Protein 3IUS (pdb70)

B-factor: mean 24.41, std 10.09, range [11.72, 68.34]

Radius of gyration: 26.69 Å; Cα contacts (8 Å, |Δi|>4): 1080; chains: 2; bounding box: 56×58×74 Å

Solvent-accessible surface area: 25612 Å² total

Organism: Ruegeria pomeroyi (strain ATCC 700808 / DSM 15171 / DSS-3) (NCBI:txid246200)

Sequence (551 aa):
TGTLLSFGHGYTARVVLSRRALAPQGWRIIGTSRNPDQEAIRASGAEPLLWPGEEPSLDGVTHLLISTAPDSSGGDPVLAALGDQIAARAAQQFRRWVGYLSTTAVYGDHDGAWVDETTPLTPTAARGRWRVAEQQWQQAVPNLPLHVFRLAGIYGPGRGPFSKLGKGGIRRIIKPGQVFSRIHVEDIAQVLAASARPDPGAVYNVCDDEPVPPQDVIAYAAELQGLPLPPAVVDFDKADLTPARSSFYSENKRVRNDRRIKEELGVRLKYPNYRVGLEALLQADAETTGTLLSFGHGYTARVVLSRALAPQGWRIIGTSRNPDQEAIRRASGAEPLLWPGEEPSSLDGVTHLLISTTAPDSGGDPVLAALGDQIAARAAQFRWVGYLSTTAVYGDHDGAWVDETTPLTPTAARGRWRVAEQQWQQAVPNLPLHVFRLAGIYGPGRGPFGGIRRIIKPGQVFSRIHVEDIAQVLAASARPDPGAVYNVCDDEPVPPQDVIAYAAELQGLPLPPAVDFDKADLTPARSFYSENKRVRNDRRIKEELGVRLKYPNYRVGLEALQADAET

Secondary structure (DSSP, 8-state):
--EEEEET--HHHHHHHHHHGGGT-EEEEEES-TT--HHHHTTEEEEESSSSPPP-TT--EEEE-PPPBTTB-HHHHHHHHHHHHTGGG-SEEEEEEEGGGG---TT-EE-TTSPP---SHHHHHH--HHHHHHSTT--EEEEEE-EEEBTTBSSSTTSSSS---EEE-TT--B-EEEHHHHHHHHHH-----TT-EEEE--S--B-HHHHHHHHHHHHT-PPPPEEEGGGS-----GGGGS---EE--HHHHHTT----S-SSHHHHHHHHHHT---/--EEEEET--HHHHHHHHHHGGGT-EEEEEES-TT--HHHHTTSEEEETTTSPP--TT--EEEE-PPPBTTB-HHHHHHHHHHHHTGGG-SEEEEEEEGGGS---TT-EE-TTSPP---SHHHHHH--HHHHHTSTT--EEEEEE-EEEBTTBS------EEE-TT--B-EEEHHHHHHHHHH-----TT-EEEE--S--B-HHHHHHHHHHHTTPPPPPEEEGGG------TTTTT---EE--HHHHHTT----S--SHHHHHHHHHHHHH-

InterPro domains:
  IPR001509 NAD-dependent epimerase/dehydratase [PF01370] (86-205)
  IPR036291 NAD(P)-binding domain superfamily [SSF51735] (9-275)

Foldseek 3Di:
DFEEEEEQCDDLNLLLLLVVLVVPYAYAYEDCDPVPVVQVVSNYHYDHPPPDDDDCPRHAEYEYPDAFDLVADPCCVVCVVVCLVCQVSYPEYEYEAAPLQQFADLAEEDEPPHHGDHDDSSNVSRCSVVSVLPRPNHLYEYEHAFAEAEAVRACLVVPDPDPDEAEDDPSAWGWYAYSNLVSQLVVLVCPGDRPYYFYGTAQDGGRPLVLQQLLCVLVVHDRHYYDYNVGPPDDVVNSVRRHGYHYDGVCSCPPSVGDGQDRDSNVRSVCNVVVHRD/DFEEEEEQCDDLNLLLQLVVLVVPYAYAYEDCDPVCVVSVVSNYNYDHPPPDDDDCVRHAEYHYDDQFDLVADPCCVPCVVVCLVCQVRYPEYEYEAAPLQQDADLAEEDEPVHHGDHPDSSNVSRVSVVSVLPSPNHLYEYEHEWAEAEVPRALDVADEQEDDPSAFGWYAYSVLVSVLVVLVCVGDRPYYFYGTAQDGGRSNVRQQLLCVLVVHDRHYYDYNVVDDDDVVVSSRNHGYHYDGVCSCVPSVGDGPDRDSNSRSNVNSVVVPD

CATH classification: 3.40.50.720

Structure (mmCIF, N/CA/C/O backbone):
data_3IUS
#
_entry.id   3IUS
#
_cell.length_a   57.736
_cell.length_b   81.648
_cell.length_c   58.655
_cell.angle_alpha   90.00
_cell.angle_beta   94.65
_cell.angle_gamma   90.00
#
_symmetry.space_group_name_H-M   'P 1 21 1'
#
loop_
_entity.id
_entity.type
_entity.pdbx_description
1 polymer 'uncharacterized conserved protein'
2 non-polymer 'FORMIC ACID'
3 non-polymer 1,2-ETHANEDIOL
4 water water
#
loop_
_atom_site.group_PDB
_atom_site.id
_atom_site.type_symbol
_atom_site.label_atom_id
_atom_site.label_alt_id
_atom_site.label_comp_id
_atom_site.label_asym_id
_atom_site.label_entity_id
_atom_site.label_seq_id
_atom_site.pdbx_PDB_ins_code
_atom_site.Cartn_x
_atom_site.Cartn_y
_atom_site.Cartn_z
_atom_site.occupancy
_atom_site.B_iso_or_equiv
_atom_site.auth_seq_id
_atom_site.auth_comp_id
_atom_site.auth_asym_id
_atom_site.auth_atom_id
_atom_site.pdbx_PDB_model_num
ATOM 1 N N . THR A 1 5 ? -1.474 46.312 24.957 1.00 44.70 2 THR A N 1
ATOM 2 C CA . THR A 1 5 ? -0.690 45.358 25.733 1.00 40.96 2 THR A CA 1
ATOM 3 C C . THR A 1 5 ? -1.330 43.976 25.675 1.00 41.41 2 THR A C 1
ATOM 4 O O . THR A 1 5 ? -2.013 43.640 24.706 1.00 48.63 2 THR A O 1
ATOM 8 N N . GLY A 1 6 ? -1.107 43.172 26.710 1.00 37.36 3 GLY A N 1
ATOM 9 C CA . GLY A 1 6 ? -1.705 41.852 26.772 1.00 27.88 3 GLY A CA 1
ATOM 10 C C . GLY A 1 6 ? -1.451 41.118 28.076 1.00 26.67 3 GLY A C 1
ATOM 11 O O . GLY A 1 6 ? -1.072 41.719 29.083 1.00 23.57 3 GLY A O 1
ATOM 12 N N . THR A 1 7 ? -1.656 39.806 28.043 1.00 26.82 4 THR A N 1
ATOM 13 C CA . THR A 1 7 ? -1.473 38.950 29.208 1.00 27.38 4 THR A CA 1
ATOM 14 C C . THR A 1 7 ? -0.455 37.852 28.913 1.00 18.19 4 THR A C 1
ATOM 15 O O . THR A 1 7 ? -0.679 36.996 28.059 1.00 19.12 4 THR A O 1
ATOM 19 N N . LEU A 1 8 ? 0.659 37.879 29.637 1.00 18.13 5 LEU A N 1
ATOM 20 C CA . LEU A 1 8 ? 1.743 36.942 29.414 1.00 20.59 5 LEU A CA 1
ATOM 21 C C . LEU A 1 8 ? 1.811 35.899 30.524 1.00 19.62 5 LEU A C 1
ATOM 22 O O . LEU A 1 8 ? 1.866 36.240 31.705 1.00 19.03 5 LEU A O 1
ATOM 27 N N . LEU A 1 9 ? 1.808 34.629 30.132 1.00 22.80 6 LEU A N 1
ATOM 28 C CA . LEU A 1 9 ? 2.055 33.530 31.058 1.00 18.42 6 LEU A CA 1
ATOM 29 C C . LEU A 1 9 ? 3.488 33.032 30.869 1.00 21.21 6 LEU A C 1
ATOM 30 O O . LEU A 1 9 ? 3.883 32.625 29.777 1.00 20.18 6 LEU A O 1
ATOM 35 N N . SER A 1 10 ? 4.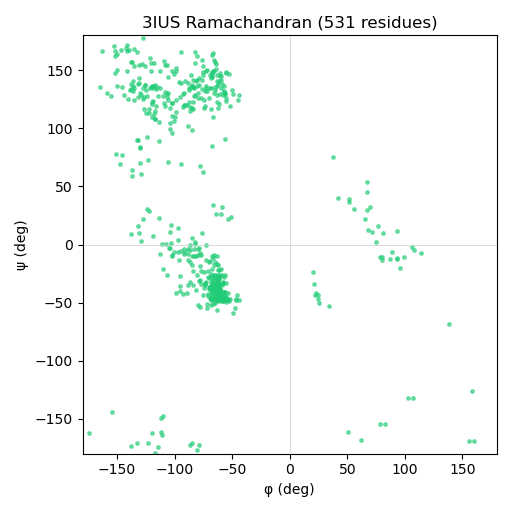265 33.079 31.944 1.00 21.26 7 SER A N 1
ATOM 36 C CA . SER A 1 10 ? 5.686 32.793 31.880 1.00 17.98 7 SER A CA 1
ATOM 37 C C . SER A 1 10 ? 5.993 31.557 32.725 1.00 20.69 7 SER A C 1
ATOM 38 O O . SER A 1 10 ? 5.924 31.606 33.955 1.00 21.24 7 SER A O 1
ATOM 41 N N . PHE A 1 11 ? 6.303 30.444 32.062 1.00 18.04 8 PHE A N 1
ATOM 42 C CA . PHE A 1 11 ? 6.610 29.192 32.753 1.00 19.75 8 PHE A CA 1
ATOM 43 C C . PHE A 1 11 ? 8.064 29.188 33.188 1.00 18.08 8 PHE A C 1
ATOM 44 O O . PHE A 1 11 ? 8.965 29.401 32.372 1.00 17.73 8 PHE A O 1
ATOM 52 N N . GLY A 1 12 ? 8.299 28.924 34.466 1.00 18.86 9 GLY A N 1
ATOM 53 C CA . GLY A 1 12 ? 9.645 28.983 34.999 1.00 19.73 9 GLY A CA 1
ATOM 54 C C . GLY A 1 12 ? 10.135 30.415 34.969 1.00 18.61 9 GLY A C 1
ATOM 55 O O . GLY A 1 12 ? 11.193 30.716 34.416 1.00 21.18 9 GLY A O 1
ATOM 56 N N . HIS A 1 13 ? 9.340 31.301 35.560 1.00 19.86 10 HIS A N 1
ATOM 57 C CA . HIS A 1 13 ? 9.636 32.727 35.613 1.00 19.76 10 HIS A CA 1
ATOM 58 C C . HIS A 1 13 ? 10.854 32.992 36.492 1.00 21.13 10 HIS A C 1
ATOM 59 O O . HIS A 1 13 ? 10.717 33.309 37.673 1.00 22.22 10 HIS A O 1
ATOM 66 N N . GLY A 1 14 ? 12.042 32.870 35.908 1.00 18.01 11 GLY A N 1
ATOM 67 C CA . GLY A 1 14 ? 13.276 33.009 36.662 1.00 26.24 11 GLY A CA 1
ATOM 68 C C . GLY A 1 14 ? 14.060 34.266 36.333 1.00 24.27 11 GLY A C 1
ATOM 69 O O . GLY A 1 14 ? 13.488 35.302 36.007 1.00 18.30 11 GLY A O 1
ATOM 70 N N . TYR A 1 15 ? 15.381 34.157 36.415 1.00 25.91 12 TYR A N 1
ATOM 71 C CA . TYR A 1 15 ? 16.281 35.292 36.248 1.00 26.61 12 TYR A CA 1
ATOM 72 C C . TYR A 1 15 ? 15.959 36.150 35.023 1.00 24.46 12 TYR A C 1
ATOM 73 O O . TYR A 1 15 ? 15.756 37.359 35.143 1.00 21.58 12 TYR A O 1
ATOM 82 N N . THR A 1 16 ? 15.903 35.516 33.856 1.00 16.93 13 THR A N 1
ATOM 83 C CA . THR A 1 16 ? 15.666 36.219 32.599 1.00 20.26 13 THR A CA 1
ATOM 84 C C . THR A 1 16 ? 14.256 36.794 32.499 1.00 18.44 13 THR A C 1
ATOM 85 O O . THR A 1 16 ? 14.082 37.975 32.207 1.00 17.36 13 THR A O 1
ATOM 89 N N . ALA A 1 17 ? 13.252 35.957 32.733 1.00 17.22 14 ALA A N 1
ATOM 90 C CA . ALA A 1 17 ? 11.858 36.378 32.603 1.00 17.06 14 ALA A CA 1
ATOM 91 C C . ALA A 1 17 ? 11.495 37.518 33.564 1.00 18.88 14 ALA A C 1
ATOM 92 O O . ALA A 1 17 ? 10.640 38.344 33.261 1.00 17.37 14 ALA A O 1
ATOM 94 N N . ARG A 1 18 ? 12.154 37.563 34.720 1.00 17.50 15 ARG A N 1
ATOM 95 C CA . ARG A 1 18 ? 11.903 38.618 35.701 1.00 17.74 15 ARG A CA 1
ATOM 96 C C . ARG A 1 18 ? 12.364 39.993 35.226 1.00 17.51 15 ARG A C 1
ATOM 97 O O . ARG A 1 18 ? 11.724 41.002 35.527 1.00 17.63 15 ARG A 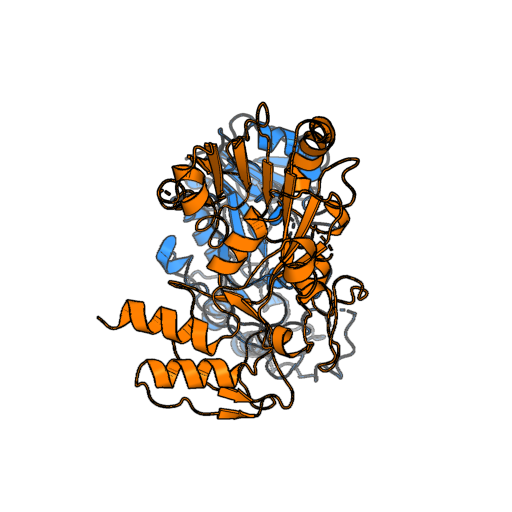O 1
ATOM 105 N N . VAL A 1 19 ? 13.471 40.045 34.490 1.00 17.80 16 VAL A N 1
ATOM 106 C CA A VAL A 1 19 ? 13.916 41.317 33.941 0.50 16.96 16 VAL A CA 1
ATOM 107 C CA B VAL A 1 19 ? 13.939 41.296 33.908 0.50 16.95 16 VAL A CA 1
ATOM 108 C C . VAL A 1 19 ? 12.912 41.808 32.905 1.00 16.80 16 VAL A C 1
ATOM 109 O O . VAL A 1 19 ? 12.615 42.999 32.847 1.00 21.05 16 VAL A O 1
ATOM 116 N N . LEU A 1 20 ? 12.373 40.889 32.113 1.00 16.71 17 LEU A N 1
ATOM 117 C CA . LEU A 1 20 ? 11.350 41.243 31.137 1.00 16.59 17 LEU A CA 1
ATOM 118 C C . LEU A 1 20 ? 10.095 41.744 31.838 1.00 19.22 17 LEU A C 1
ATOM 119 O O . LEU A 1 20 ? 9.555 42.789 31.475 1.00 19.23 17 LEU A O 1
ATOM 124 N N . SER A 1 21 ? 9.629 41.002 32.840 1.00 17.79 18 SER A N 1
ATOM 125 C CA . SER A 1 21 ? 8.408 41.390 33.554 1.00 18.02 18 SER A CA 1
ATOM 126 C C . SER A 1 21 ? 8.522 42.760 34.246 1.00 19.47 18 SER A C 1
ATOM 127 O O . SER A 1 21 ? 7.568 43.541 34.248 1.00 22.17 18 SER A O 1
ATOM 130 N N . ARG A 1 22 ? 9.687 43.069 34.806 1.00 19.46 19 ARG A N 1
ATOM 131 C CA A ARG A 1 22 ? 9.885 44.360 35.448 0.50 21.47 19 ARG A CA 1
ATOM 132 C CA B ARG A 1 22 ? 9.897 44.363 35.443 0.50 21.43 19 ARG A CA 1
ATOM 133 C C . ARG A 1 22 ? 9.790 45.500 34.435 1.00 23.19 19 ARG A C 1
ATOM 134 O O . ARG A 1 22 ? 9.478 46.635 34.798 1.00 27.58 19 ARG A O 1
ATOM 149 N N . ALA A 1 23 ? 10.050 45.188 33.166 1.00 21.17 20 ALA A N 1
ATOM 150 C CA . ALA A 1 23 ? 9.984 46.167 32.090 1.00 21.43 20 ALA A CA 1
ATOM 151 C C . ALA A 1 23 ? 8.577 46.249 31.512 1.00 25.59 20 ALA A C 1
ATOM 152 O O . ALA A 1 23 ? 8.117 47.326 31.127 1.00 31.85 20 ALA A O 1
ATOM 154 N N . LEU A 1 24 ? 7.888 45.114 31.462 1.00 20.67 21 LEU A N 1
ATOM 155 C CA . LEU A 1 24 ? 6.552 45.063 30.863 1.00 23.30 21 LEU A CA 1
ATOM 156 C C . LEU A 1 24 ? 5.439 45.531 31.797 1.00 28.84 21 LEU A C 1
ATOM 157 O O . LEU A 1 24 ? 4.493 46.191 31.362 1.00 26.57 21 LEU A O 1
ATOM 162 N N . ALA A 1 25 ? 5.547 45.165 33.072 1.00 29.75 22 ALA A N 1
ATOM 163 C CA . ALA A 1 25 ? 4.506 45.466 34.054 1.00 33.23 22 ALA A CA 1
ATOM 164 C C . ALA A 1 25 ? 4.108 46.948 34.085 1.00 34.42 22 ALA A C 1
ATOM 165 O O . ALA A 1 25 ? 2.919 47.267 34.074 1.00 34.18 22 ALA A O 1
ATOM 167 N N . PRO A 1 26 ? 5.101 47.856 34.114 1.00 35.69 23 PRO A N 1
ATOM 168 C CA . PRO A 1 26 ? 4.795 49.291 34.148 1.00 35.08 23 PRO A CA 1
ATOM 169 C C . PRO A 1 26 ? 4.117 49.775 32.869 1.00 33.79 23 PRO A C 1
ATOM 170 O O . PRO A 1 26 ? 3.519 50.850 32.870 1.00 41.85 23 PRO A O 1
ATOM 174 N N . GLN A 1 27 ? 4.210 48.996 31.798 1.00 29.91 24 GLN A N 1
ATOM 175 C CA . GLN A 1 27 ? 3.605 49.374 30.525 1.00 30.30 24 GLN A CA 1
ATOM 176 C C . GLN A 1 27 ? 2.150 48.938 30.424 1.00 30.52 24 GLN A C 1
ATOM 177 O O . GLN A 1 27 ? 1.489 49.184 29.415 1.00 35.36 24 GLN A O 1
ATOM 183 N N . GLY A 1 28 ? 1.653 48.287 31.468 1.00 33.80 25 GLY A N 1
ATOM 184 C CA . GLY A 1 28 ? 0.252 47.906 31.518 1.00 36.48 25 GLY A CA 1
ATOM 185 C C . GLY A 1 28 ? 0.004 46.426 31.311 1.00 37.16 25 GLY A C 1
ATOM 186 O O . GLY A 1 28 ? -1.137 45.969 31.358 1.00 41.23 25 GLY A O 1
ATOM 187 N N . TRP A 1 29 ? 1.074 45.674 31.076 1.00 32.34 26 TRP A N 1
ATOM 188 C CA . TRP A 1 29 ? 0.970 44.231 30.889 1.00 31.77 26 TRP A CA 1
ATOM 189 C C . TRP A 1 29 ? 0.562 43.509 32.167 1.00 32.64 26 TRP A C 1
ATOM 190 O O . TRP A 1 29 ? 0.944 43.906 33.268 1.00 31.28 26 TRP A O 1
ATOM 201 N N . ARG A 1 30 ? -0.215 42.443 32.012 1.00 27.99 27 ARG A N 1
ATOM 202 C CA . ARG A 1 30 ? -0.433 41.507 33.102 1.00 24.17 27 ARG A CA 1
ATOM 203 C C . ARG A 1 30 ? 0.492 40.312 32.897 1.00 25.97 27 ARG A C 1
ATOM 204 O O . ARG A 1 30 ? 0.474 39.690 31.838 1.00 26.29 27 ARG A O 1
ATOM 212 N N . ILE A 1 31 ? 1.312 40.006 33.900 1.00 23.64 28 ILE A N 1
ATOM 213 C CA . ILE A 1 31 ? 2.214 38.860 33.826 1.00 24.91 28 ILE A CA 1
ATOM 214 C C . ILE A 1 31 ? 1.906 37.837 34.918 1.00 19.13 28 ILE A C 1
ATOM 215 O O . ILE A 1 31 ? 1.671 38.194 36.076 1.00 20.26 28 ILE A O 1
ATOM 220 N N . ILE A 1 32 ? 1.902 36.568 34.525 1.00 20.47 29 ILE A N 1
ATOM 221 C CA . ILE A 1 32 ? 1.722 35.446 35.437 1.00 21.09 29 ILE A CA 1
ATOM 222 C C . ILE A 1 32 ? 2.963 34.562 35.349 1.00 22.01 29 ILE A C 1
ATOM 223 O O . ILE A 1 32 ? 3.305 34.076 34.272 1.00 22.14 29 ILE A O 1
ATOM 228 N N . GLY A 1 33 ? 3.652 34.365 36.469 1.00 20.52 30 GLY A N 1
ATOM 229 C CA . GLY A 1 33 ? 4.887 33.602 36.453 1.00 19.22 30 GLY A CA 1
ATOM 230 C C . GLY A 1 33 ? 4.826 32.367 37.329 1.00 19.53 30 GLY A C 1
ATOM 231 O O . GLY A 1 33 ? 4.338 32.421 38.460 1.00 20.99 30 GLY A O 1
ATOM 232 N N . THR A 1 34 ? 5.325 31.250 36.813 1.00 19.37 31 THR A N 1
ATOM 233 C CA . THR A 1 34 ? 5.310 30.004 37.569 1.00 22.64 31 THR A CA 1
ATOM 234 C C . THR A 1 34 ? 6.696 29.623 38.077 1.00 22.69 31 THR A C 1
ATOM 235 O O . THR A 1 34 ? 7.721 30.012 37.506 1.00 21.56 31 THR A O 1
ATOM 239 N N . SER A 1 35 ? 6.710 28.859 39.160 1.00 19.90 32 SER A N 1
ATOM 240 C CA . SER A 1 35 ? 7.931 28.248 39.668 1.00 19.87 32 SER A CA 1
ATOM 241 C C . SER A 1 35 ? 7.570 26.942 40.353 1.00 20.20 32 SER A C 1
ATOM 242 O O . SER A 1 35 ? 6.470 26.794 40.878 1.00 21.92 32 SER A O 1
ATOM 245 N N . ARG A 1 36 ? 8.487 25.986 40.338 1.00 22.29 33 ARG A N 1
ATOM 246 C CA . ARG A 1 36 ? 8.258 24.756 41.076 1.00 25.53 33 ARG A CA 1
ATOM 247 C C . ARG A 1 36 ? 8.813 24.898 42.486 1.00 26.14 33 ARG A C 1
ATOM 248 O O . ARG A 1 36 ? 8.621 24.030 43.330 1.00 26.05 33 ARG A O 1
ATOM 256 N N . ASN A 1 37 ? 9.493 26.010 42.733 1.00 21.62 34 ASN A N 1
ATOM 257 C CA . ASN A 1 37 ? 10.056 26.282 44.051 1.00 22.87 34 ASN A CA 1
ATOM 258 C C . ASN A 1 37 ? 9.170 27.234 44.844 1.00 25.29 34 ASN A C 1
ATOM 259 O O . ASN A 1 37 ? 9.075 28.420 44.520 1.00 24.36 34 ASN A O 1
ATOM 264 N N . PRO A 1 38 ? 8.514 26.715 45.891 1.00 26.66 35 PRO A N 1
ATOM 265 C CA . PRO A 1 38 ? 7.586 27.514 46.702 1.00 29.18 35 PRO A CA 1
ATOM 266 C C . PRO A 1 38 ? 8.245 28.734 47.353 1.00 31.62 35 PRO A C 1
ATOM 267 O O . PRO A 1 38 ? 7.541 29.679 47.708 1.00 33.14 35 PRO A O 1
ATOM 271 N N . ASP A 1 39 ? 9.567 28.721 47.502 1.00 31.81 36 ASP A N 1
ATOM 272 C CA . ASP A 1 39 ? 10.254 29.840 48.146 1.00 35.14 36 ASP A CA 1
ATOM 273 C C . ASP A 1 39 ? 10.561 30.970 47.163 1.00 35.56 36 ASP A C 1
ATOM 274 O O . ASP A 1 39 ? 11.216 31.950 47.518 1.00 33.82 36 ASP A O 1
ATOM 279 N N . GLN A 1 40 ? 10.077 30.830 45.931 1.00 31.61 37 GLN A N 1
ATOM 280 C CA . GLN A 1 40 ? 10.322 31.824 44.888 1.00 26.15 37 GLN A CA 1
ATOM 281 C C . GLN A 1 40 ? 9.088 32.675 44.601 1.00 23.09 37 GLN A C 1
ATOM 282 O O . GLN A 1 40 ? 9.124 33.562 43.748 1.00 24.45 37 GLN A O 1
ATOM 296 N N . GLU A 1 42 ? 7.695 34.944 46.352 1.00 26.09 39 GLU A N 1
ATOM 297 C CA . GLU A 1 42 ? 8.013 36.319 46.724 1.00 30.62 39 GLU A CA 1
ATOM 298 C C . GLU A 1 42 ? 8.750 37.053 45.613 1.00 25.32 39 GLU A C 1
ATOM 299 O O . GLU A 1 42 ? 8.355 38.147 45.199 1.00 22.16 39 GLU A O 1
ATOM 305 N N . ALA A 1 43 ? 9.835 36.445 45.144 1.00 25.96 40 ALA A N 1
ATOM 306 C CA . ALA A 1 43 ? 10.670 37.033 44.103 1.00 27.81 40 ALA A CA 1
ATOM 307 C C . ALA A 1 43 ? 9.890 37.238 42.808 1.00 20.09 40 ALA A C 1
ATOM 308 O O . ALA A 1 43 ? 10.083 38.228 42.108 1.00 21.84 40 ALA A O 1
ATOM 310 N N . ILE A 1 44 ? 9.008 36.298 42.495 1.00 20.15 41 ILE A N 1
ATOM 311 C CA . ILE A 1 44 ? 8.183 36.421 41.300 1.00 19.91 41 ILE A CA 1
ATOM 312 C C . ILE A 1 44 ? 7.229 37.608 41.418 1.00 20.92 41 ILE A C 1
ATOM 313 O O . ILE A 1 44 ? 7.097 38.403 40.487 1.00 19.79 41 ILE A O 1
ATOM 318 N N . ARG A 1 45 ? 6.575 37.735 42.569 1.00 23.53 42 ARG A N 1
ATOM 319 C CA . ARG A 1 45 ? 5.672 38.856 42.803 1.00 20.63 42 ARG A CA 1
ATOM 320 C C . ARG A 1 45 ? 6.403 40.193 42.664 1.00 21.45 42 ARG A C 1
ATOM 321 O O . ARG A 1 45 ? 5.922 41.107 41.996 1.00 22.00 42 ARG A O 1
ATOM 329 N N . ALA A 1 46 ? 7.571 40.297 43.292 1.00 22.71 43 ALA A N 1
ATOM 330 C CA . ALA A 1 46 ? 8.378 41.514 43.224 1.00 24.54 43 ALA A CA 1
ATOM 331 C C . ALA A 1 46 ? 8.775 41.898 41.794 1.00 24.00 43 ALA A C 1
ATOM 332 O O . ALA A 1 46 ? 9.020 43.070 41.505 1.00 24.34 43 ALA A O 1
ATOM 334 N N . SER A 1 47 ? 8.849 40.906 40.908 1.00 22.22 44 SER A N 1
ATOM 335 C CA . SER A 1 47 ? 9.230 41.138 39.519 1.00 21.50 44 SER A CA 1
ATOM 336 C C . SER A 1 47 ? 8.035 41.613 38.707 1.00 18.94 44 SER A C 1
ATOM 337 O O . SER A 1 47 ? 8.140 41.835 37.499 1.00 20.90 44 SER A O 1
ATOM 340 N N . GLY A 1 48 ? 6.898 41.769 39.376 1.00 23.17 45 GLY A N 1
ATOM 341 C CA . GLY A 1 48 ? 5.712 42.309 38.734 1.00 22.03 45 GLY A CA 1
ATOM 342 C C . GLY A 1 48 ? 4.772 41.270 38.156 1.00 24.83 45 GLY A C 1
ATOM 343 O O . GLY A 1 48 ? 3.853 41.610 37.407 1.00 27.11 45 GLY A O 1
ATOM 344 N N . ALA A 1 49 ? 4.994 40.006 38.506 1.00 23.82 46 ALA A N 1
ATOM 345 C CA . ALA A 1 49 ? 4.158 38.916 38.018 1.00 22.99 46 ALA A CA 1
ATOM 346 C C . ALA A 1 49 ? 3.349 38.274 39.144 1.00 25.61 46 ALA A C 1
ATOM 347 O O . ALA A 1 49 ? 3.782 38.245 40.298 1.00 24.69 46 ALA A O 1
ATOM 349 N N . GLU A 1 50 ? 2.165 37.775 38.802 1.00 22.05 47 GLU A N 1
ATOM 350 C CA . GLU A 1 50 ? 1.357 36.967 39.715 1.00 24.16 47 GLU A CA 1
ATOM 351 C C . GLU A 1 50 ? 1.957 35.568 39.847 1.00 26.17 47 GLU A C 1
ATOM 352 O O . GLU A 1 50 ? 2.007 34.823 38.867 1.00 25.19 47 GLU A O 1
ATOM 358 N N . PRO A 1 51 ? 2.393 35.198 41.063 1.00 27.83 48 PRO A N 1
ATOM 359 C CA . PRO A 1 51 ? 3.115 33.937 41.272 1.00 22.26 48 PRO A CA 1
ATOM 360 C C . PRO A 1 51 ? 2.192 32.724 41.265 1.00 21.11 48 PRO A C 1
ATOM 361 O O . PRO A 1 51 ? 1.140 32.743 41.910 1.00 26.46 48 PRO A O 1
ATOM 365 N N . LEU A 1 52 ? 2.590 31.683 40.541 1.00 20.89 49 LEU A N 1
ATOM 366 C CA . LEU A 1 52 ? 1.883 30.411 40.550 1.00 21.10 49 LEU A CA 1
ATOM 367 C C . LEU A 1 52 ? 2.849 29.289 40.885 1.00 21.08 49 LEU A C 1
ATOM 368 O O . LEU A 1 52 ? 3.968 29.254 40.374 1.00 23.03 49 LEU A O 1
ATOM 373 N N . LEU A 1 53 ? 2.412 28.367 41.735 1.00 21.47 50 LEU A N 1
ATOM 374 C CA . LEU A 1 53 ? 3.199 27.186 42.045 1.00 25.05 50 LEU A CA 1
ATOM 375 C C . LEU A 1 53 ? 2.887 26.089 41.032 1.00 22.60 50 LEU A C 1
ATOM 376 O O . LEU A 1 53 ? 1.732 25.701 40.872 1.00 24.59 50 LEU A O 1
ATOM 381 N N . TRP A 1 54 ? 3.917 25.606 40.342 1.00 20.93 51 TRP A N 1
ATOM 382 C CA . TRP A 1 54 ? 3.753 24.556 39.336 1.00 21.83 51 TRP A CA 1
ATOM 383 C C . TRP A 1 54 ? 5.059 23.777 39.144 1.00 25.02 51 TRP A C 1
ATOM 384 O O . TRP A 1 54 ? 6.107 24.378 38.906 1.00 25.81 51 TRP A O 1
ATOM 395 N N . PRO A 1 55 ? 5.011 22.433 39.231 1.00 25.98 52 PRO A N 1
ATOM 396 C CA . PRO A 1 55 ? 3.880 21.507 39.397 1.00 24.30 52 PRO A CA 1
ATOM 397 C C . PRO A 1 55 ? 2.948 21.799 40.565 1.00 26.28 52 PRO A C 1
ATOM 398 O O . PRO A 1 55 ? 3.368 22.262 41.625 1.00 28.64 52 PRO A O 1
ATOM 402 N N . GLY A 1 56 ? 1.673 21.498 40.354 1.00 26.10 53 GLY A N 1
ATOM 403 C CA . GLY A 1 56 ? 0.639 21.708 41.347 1.00 26.47 53 GLY A CA 1
ATOM 404 C C . GLY A 1 56 ? -0.678 21.782 40.602 1.00 27.59 53 GLY A C 1
ATOM 405 O O . GLY A 1 56 ? -1.007 20.880 39.831 1.00 27.10 53 GLY A O 1
ATOM 406 N N . GLU A 1 57 ? -1.428 22.856 40.814 1.00 30.09 54 GLU A N 1
ATOM 407 C CA . GLU A 1 57 ? -2.620 23.077 40.016 1.00 35.70 54 GLU A CA 1
ATOM 408 C C . GLU A 1 57 ? -2.208 23.490 38.612 1.00 33.57 54 GLU A C 1
ATOM 409 O O . GLU A 1 57 ? -1.157 24.094 38.415 1.00 26.70 54 GLU A O 1
ATOM 415 N N . GLU A 1 58 ? -3.033 23.142 37.634 1.00 35.50 55 GLU A N 1
ATOM 416 C CA . GLU A 1 58 ? -2.764 23.503 36.256 1.00 32.53 55 GLU A CA 1
ATOM 417 C C . GLU A 1 58 ? -2.951 25.006 36.088 1.00 28.19 55 GLU A C 1
ATOM 418 O O . GLU A 1 58 ? -3.991 25.548 36.452 1.00 26.98 55 GLU A O 1
ATOM 424 N N . PRO A 1 59 ? -1.928 25.696 35.556 1.00 27.60 56 PRO A N 1
ATOM 425 C CA . PRO A 1 59 ? -2.067 27.129 35.281 1.00 24.03 56 PRO A CA 1
ATOM 426 C C . PRO A 1 59 ? -3.162 27.355 34.243 1.00 27.23 56 PRO A C 1
ATOM 427 O O . PRO A 1 59 ? -3.244 26.599 33.272 1.00 26.87 56 PRO A O 1
ATOM 431 N N . SER A 1 60 ? -3.993 28.370 34.447 1.00 24.92 57 SER A N 1
ATOM 432 C CA . SER A 1 60 ? -5.070 28.665 33.509 1.00 23.88 57 SER A CA 1
ATOM 433 C C . SER A 1 60 ? -4.570 29.403 32.273 1.00 25.21 57 SER A C 1
ATOM 434 O O . SER A 1 60 ? -3.684 30.251 32.359 1.00 26.38 57 SER A O 1
ATOM 437 N N . LEU A 1 61 ? -5.155 29.085 31.122 1.00 23.25 58 LEU A N 1
ATOM 438 C CA . LEU A 1 61 ? -4.778 29.731 29.871 1.00 26.71 58 LEU A CA 1
ATOM 439 C C . LEU A 1 61 ? -5.810 30.766 29.464 1.00 27.91 58 LEU A C 1
ATOM 440 O O . LEU A 1 61 ? -5.676 31.408 28.424 1.00 24.81 58 LEU A O 1
ATOM 445 N N . ASP A 1 62 ? -6.840 30.933 30.287 1.00 27.61 59 ASP A N 1
ATOM 446 C CA . ASP A 1 62 ? -7.880 31.908 29.984 1.00 29.47 59 ASP A CA 1
ATOM 447 C C . ASP A 1 62 ? -7.332 33.326 29.958 1.00 26.30 59 ASP A C 1
ATOM 448 O O . ASP A 1 62 ? -6.673 33.773 30.906 1.00 24.05 59 ASP A O 1
ATOM 453 N N . GLY A 1 63 ? -7.617 34.034 28.871 1.00 24.15 60 GLY A N 1
ATOM 454 C CA . GLY A 1 63 ? -7.183 35.411 28.724 1.00 25.43 60 GLY A CA 1
ATOM 455 C C . GLY A 1 63 ? -5.706 35.594 28.416 1.00 21.95 60 GLY A C 1
ATOM 456 O O . GLY A 1 63 ? -5.230 36.725 28.309 1.00 25.76 60 GLY A O 1
ATOM 457 N N . VAL A 1 64 ? -4.976 34.491 28.271 1.00 19.38 61 VAL A N 1
ATOM 458 C CA . VAL A 1 64 ? -3.547 34.565 27.969 1.00 22.94 61 VAL A CA 1
ATOM 459 C C . VAL A 1 64 ? -3.299 34.843 26.483 1.00 23.51 61 VAL A C 1
ATOM 460 O O . VAL A 1 64 ? -3.813 34.125 25.616 1.00 21.49 61 VAL A O 1
ATOM 464 N N . THR A 1 65 ? -2.514 35.883 26.199 1.00 18.19 62 THR A N 1
ATOM 465 C CA . THR A 1 65 ? -2.219 36.277 24.817 1.00 24.56 62 THR A CA 1
ATOM 466 C C . THR A 1 65 ? -0.790 35.917 24.418 1.00 20.43 62 THR A C 1
ATOM 467 O O . THR A 1 65 ? -0.484 35.715 23.244 1.00 21.98 62 THR A O 1
ATOM 471 N N . HIS A 1 66 ? 0.088 35.835 25.407 1.00 20.59 63 HIS A N 1
ATOM 472 C CA . HIS A 1 66 ? 1.488 35.579 25.146 1.00 17.19 63 HIS A CA 1
ATOM 473 C C . HIS A 1 66 ? 1.977 34.472 26.070 1.00 23.67 63 HIS A C 1
ATOM 474 O O . HIS A 1 66 ? 1.625 34.443 27.249 1.00 20.12 63 HIS A O 1
ATOM 481 N N . LEU A 1 67 ? 2.777 33.563 25.518 1.00 22.07 64 LEU A N 1
ATOM 482 C CA . LEU A 1 67 ? 3.430 32.504 26.288 1.00 18.47 64 LEU A CA 1
ATOM 483 C C . LEU A 1 67 ? 4.945 32.649 26.244 1.00 21.01 64 LEU A C 1
ATOM 484 O O . LEU A 1 67 ? 5.526 32.861 25.183 1.00 21.46 64 LEU A O 1
ATOM 489 N N . LEU A 1 68 ? 5.586 32.531 27.401 1.00 20.35 65 LEU A N 1
ATOM 490 C CA . LEU A 1 68 ? 7.041 32.474 27.457 1.00 16.80 65 LEU A CA 1
ATOM 491 C C . LEU A 1 68 ? 7.460 31.212 28.214 1.00 18.46 65 LEU A C 1
ATOM 492 O O . LEU A 1 68 ? 6.861 30.866 29.233 1.00 21.18 65 LEU A O 1
ATOM 497 N N . ILE A 1 69 ? 8.477 30.523 27.710 1.00 17.18 66 ILE A N 1
ATOM 498 C CA . ILE A 1 69 ? 8.929 29.268 28.309 1.00 16.83 66 ILE A CA 1
ATOM 499 C C . ILE A 1 69 ? 10.409 29.307 28.655 1.00 16.67 66 ILE A C 1
ATOM 500 O O . ILE A 1 69 ? 11.251 29.361 27.762 1.00 17.39 66 ILE A O 1
ATOM 505 N N . SER A 1 70 ? 10.720 29.272 29.949 1.00 16.91 67 SER A N 1
ATOM 506 C CA . SER A 1 70 ? 12.102 29.244 30.423 1.00 21.41 67 SER A CA 1
ATOM 507 C C . SER A 1 70 ? 12.467 27.870 30.982 1.00 22.63 67 SER A C 1
ATOM 508 O O . SER A 1 70 ? 13.585 27.658 31.449 1.00 23.44 67 SER A O 1
ATOM 511 N N . THR A 1 71 ? 11.520 26.941 30.938 1.00 20.19 68 THR A N 1
ATOM 512 C CA . THR A 1 71 ? 11.689 25.641 31.582 1.00 23.49 68 THR A CA 1
ATOM 513 C C . THR A 1 71 ? 12.646 24.735 30.809 1.00 19.07 68 THR A C 1
ATOM 514 O O . THR A 1 71 ? 12.443 24.484 29.629 1.00 16.79 68 THR A O 1
ATOM 518 N N . ALA A 1 72 ? 13.689 24.250 31.481 1.00 17.05 69 ALA A N 1
ATOM 519 C CA . ALA A 1 72 ? 14.663 23.357 30.849 1.00 19.03 69 ALA A CA 1
ATOM 520 C C . ALA A 1 72 ? 14.049 22.007 30.480 1.00 16.86 69 ALA A C 1
ATOM 521 O O . ALA A 1 72 ? 13.143 21.528 31.152 1.00 17.16 69 ALA A O 1
ATOM 523 N N . PRO A 1 73 ? 14.553 21.385 29.405 1.00 19.36 70 PRO A N 1
ATOM 524 C CA . PRO A 1 73 ? 14.037 20.079 28.982 1.00 22.14 70 PRO A CA 1
ATOM 525 C C . PRO A 1 73 ? 14.658 18.939 29.776 1.00 21.98 70 PRO A C 1
ATOM 526 O O . PRO A 1 73 ? 15.659 19.136 30.466 1.00 18.38 70 PRO A O 1
ATOM 530 N N . ASP A 1 74 ? 14.047 17.763 29.686 1.00 22.66 71 ASP A N 1
ATOM 531 C CA . ASP A 1 74 ? 14.626 16.534 30.210 1.00 24.93 71 ASP A CA 1
ATOM 532 C C . ASP A 1 74 ? 14.704 15.539 29.058 1.00 25.34 71 ASP A C 1
ATOM 533 O O . ASP A 1 74 ? 14.449 15.909 27.909 1.00 19.68 71 ASP A O 1
ATOM 538 N N . SER A 1 75 ? 15.025 14.282 29.367 1.00 23.28 72 SER A N 1
ATOM 539 C CA A SER A 1 75 ? 15.186 13.258 28.336 0.50 23.88 72 SER A CA 1
ATOM 540 C CA B SER A 1 75 ? 15.170 13.232 28.357 0.50 23.85 72 SER A CA 1
ATOM 541 C C . SER A 1 75 ? 13.938 13.071 27.475 1.00 23.53 72 SER A C 1
ATOM 542 O O . SER A 1 75 ? 14.014 12.503 26.390 1.00 23.46 72 SER A O 1
ATOM 547 N N . GLY A 1 76 ? 12.798 13.555 27.953 1.00 21.48 73 GLY A N 1
ATOM 548 C CA . GLY A 1 76 ? 11.554 13.429 27.213 1.00 24.69 73 GLY A CA 1
ATOM 549 C C . GLY A 1 76 ? 11.267 14.655 26.374 1.00 26.62 73 GLY A C 1
ATOM 550 O O . GLY A 1 76 ? 10.310 14.683 25.595 1.00 28.43 73 GLY A O 1
ATOM 551 N N . GLY A 1 77 ? 12.111 15.671 26.521 1.00 20.31 74 GLY A N 1
ATOM 552 C CA . GLY A 1 77 ? 11.914 16.926 25.825 1.00 20.73 74 GLY A CA 1
ATOM 553 C C . GLY A 1 77 ? 11.348 17.998 26.735 1.00 19.89 74 GLY A C 1
ATOM 554 O O . GLY A 1 77 ? 11.829 18.203 27.852 1.00 20.69 74 GLY A O 1
ATOM 555 N N . ASP A 1 78 ? 10.313 18.680 26.263 1.00 17.56 75 ASP A N 1
ATOM 556 C CA . ASP A 1 78 ? 9.777 19.826 26.994 1.00 17.50 75 ASP A CA 1
ATOM 557 C C . ASP A 1 78 ? 8.696 19.465 28.007 1.00 20.73 75 ASP A C 1
ATOM 558 O O . ASP A 1 78 ? 7.649 18.938 27.641 1.00 19.24 75 ASP A O 1
ATOM 563 N N . PRO A 1 79 ? 8.943 19.784 29.289 1.00 23.25 76 PRO A N 1
ATOM 564 C CA . PRO A 1 79 ? 8.026 19.497 30.399 1.00 19.58 76 PRO A CA 1
ATOM 565 C C . PRO A 1 79 ? 6.696 20.249 30.307 1.00 18.12 76 PRO A C 1
ATOM 566 O O . PRO A 1 79 ? 5.683 19.718 30.755 1.00 26.50 76 PRO A O 1
ATOM 570 N N . VAL A 1 80 ? 6.698 21.460 29.751 1.00 18.22 77 VAL A N 1
ATOM 571 C CA . VAL A 1 80 ? 5.467 22.236 29.613 1.00 21.83 77 VAL A CA 1
ATOM 572 C C . VAL A 1 80 ? 4.538 21.562 28.603 1.00 18.09 77 VAL A C 1
ATOM 573 O O . VAL A 1 80 ? 3.351 21.381 28.862 1.00 18.39 77 VAL A O 1
ATOM 577 N N . LEU A 1 81 ? 5.089 21.172 27.460 1.00 20.60 78 LEU A N 1
ATOM 578 C CA . LEU A 1 81 ? 4.311 20.453 26.454 1.00 19.28 78 LEU A CA 1
ATOM 579 C C . LEU A 1 81 ? 3.881 19.084 26.976 1.00 18.03 78 LEU A C 1
ATOM 580 O O . LEU A 1 81 ? 2.802 18.598 26.651 1.00 24.53 78 LEU A O 1
ATOM 585 N N . ALA A 1 82 ? 4.725 18.457 27.788 1.00 19.22 79 ALA A N 1
ATOM 586 C CA . ALA A 1 82 ? 4.408 17.136 28.324 1.00 21.16 79 ALA A CA 1
ATOM 587 C C . ALA A 1 82 ? 3.158 17.186 29.204 1.00 25.65 79 ALA A C 1
ATOM 588 O O . ALA A 1 82 ? 2.349 16.257 29.205 1.00 24.82 79 ALA A O 1
ATOM 590 N N . ALA A 1 83 ? 2.995 18.284 29.937 1.00 24.27 80 ALA A N 1
ATOM 591 C CA . ALA A 1 83 ? 1.893 18.415 30.883 1.00 26.12 80 ALA A CA 1
ATOM 592 C C . ALA A 1 83 ? 0.685 19.135 30.291 1.00 25.56 80 ALA A C 1
ATOM 593 O O . ALA A 1 83 ? -0.446 18.912 30.718 1.00 33.19 80 ALA A O 1
ATOM 595 N N . LEU A 1 84 ? 0.925 19.996 29.308 1.00 25.97 81 LEU A N 1
ATOM 596 C CA . LEU A 1 84 ? -0.108 20.915 28.848 1.00 27.50 81 LEU A CA 1
ATOM 597 C C . LEU A 1 84 ? -0.178 21.051 27.331 1.00 23.73 81 LEU A C 1
ATOM 598 O O . LEU A 1 84 ? -0.887 21.914 26.820 1.00 25.55 81 LEU A O 1
ATOM 603 N N . GLY A 1 85 ? 0.559 20.205 26.618 1.00 20.79 82 GLY A N 1
ATOM 604 C CA . GLY A 1 85 ? 0.658 20.308 25.171 1.00 23.45 82 GLY A CA 1
ATOM 605 C C . GLY A 1 85 ? -0.679 20.255 24.457 1.00 21.87 82 GLY A C 1
ATOM 606 O O . GLY A 1 85 ? -0.913 21.005 23.506 1.00 21.79 82 GLY A O 1
ATOM 607 N N . ASP A 1 86 ? -1.557 19.369 24.918 1.00 25.11 83 ASP A N 1
ATOM 608 C CA . ASP A 1 86 ? -2.892 19.229 24.341 1.00 30.15 83 ASP A CA 1
ATOM 609 C 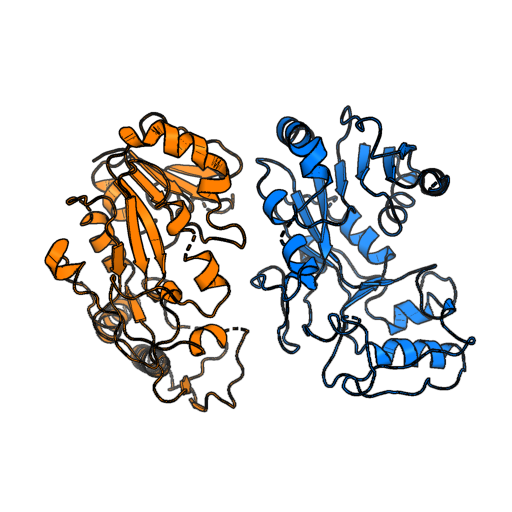C . ASP A 1 86 ? -3.673 20.535 24.399 1.00 30.97 83 ASP A C 1
ATOM 610 O O . ASP A 1 86 ? -4.305 20.933 23.422 1.00 28.58 83 ASP A O 1
ATOM 615 N N . GLN A 1 87 ? -3.628 21.194 25.553 1.00 30.62 84 GLN A N 1
ATOM 616 C CA . GLN A 1 87 ? -4.378 22.428 25.773 1.00 26.48 84 GLN A CA 1
ATOM 617 C C . GLN A 1 87 ? -3.823 23.568 24.927 1.00 25.29 84 GLN A C 1
ATOM 618 O O . GLN A 1 87 ? -4.566 24.285 24.254 1.00 23.59 84 GLN A O 1
ATOM 624 N N . ILE A 1 88 ? -2.505 23.720 24.962 1.00 27.94 85 ILE A N 1
ATOM 625 C CA . ILE A 1 88 ? -1.829 24.765 24.211 1.00 25.03 85 ILE A CA 1
ATOM 626 C C . ILE A 1 88 ? -2.118 24.647 22.714 1.00 20.39 85 ILE A C 1
ATOM 627 O O . ILE A 1 88 ? -2.404 25.642 22.050 1.00 22.03 85 ILE A O 1
ATOM 632 N N . ALA A 1 89 ? -2.053 23.426 22.193 1.00 25.61 86 ALA A N 1
ATOM 633 C CA . ALA A 1 89 ? -2.336 23.176 20.782 1.00 25.30 86 ALA A CA 1
ATOM 634 C C . ALA A 1 89 ? -3.761 23.595 20.433 1.00 25.27 86 ALA A C 1
ATOM 635 O O . ALA A 1 89 ? -3.994 24.292 19.442 1.00 25.58 86 ALA A O 1
ATOM 637 N N . ALA A 1 90 ? -4.710 23.170 21.259 1.00 24.51 87 ALA A N 1
ATOM 638 C CA . ALA A 1 90 ? -6.114 23.490 21.051 1.00 26.46 87 ALA A CA 1
ATOM 639 C C . ALA A 1 90 ? -6.371 24.996 21.030 1.00 25.18 87 ALA A C 1
ATOM 640 O O . ALA A 1 90 ? -7.229 25.469 20.289 1.00 25.61 87 ALA A O 1
ATOM 642 N N . ARG A 1 91 ? -5.625 25.745 21.840 1.00 22.92 88 ARG A N 1
ATOM 643 C CA . ARG A 1 91 ? -5.807 27.197 21.936 1.00 25.53 88 ARG A CA 1
ATOM 644 C C . ARG A 1 91 ? -4.833 28.002 21.065 1.00 22.72 88 ARG A C 1
ATOM 645 O O . ARG A 1 91 ? -4.693 29.211 21.246 1.00 25.18 88 ARG A O 1
ATOM 653 N N . ALA A 1 92 ? -4.164 27.334 20.131 1.00 24.65 89 ALA A N 1
ATOM 654 C CA . ALA A 1 92 ? -3.105 27.965 19.335 1.00 23.00 89 ALA A CA 1
ATOM 655 C C . ALA A 1 92 ? -3.467 29.342 18.782 1.00 25.12 89 ALA A C 1
ATOM 656 O O . ALA A 1 92 ? -2.662 30.271 18.835 1.00 24.46 89 ALA A O 1
ATOM 658 N N . ALA A 1 93 ? -4.684 29.468 18.260 1.00 29.23 90 ALA A N 1
ATOM 659 C CA . ALA A 1 93 ? -5.114 30.687 17.584 1.00 32.06 90 ALA A CA 1
ATOM 660 C C . ALA A 1 93 ? -5.370 31.877 18.514 1.00 33.69 90 ALA A C 1
ATOM 661 O O . ALA A 1 93 ? -5.481 33.012 18.052 1.00 30.58 90 ALA A O 1
ATOM 663 N N . GLN A 1 94 ? -5.450 31.638 19.819 1.00 30.50 91 GLN A N 1
ATOM 664 C CA A GLN A 1 94 ? -5.737 32.746 20.721 0.50 27.30 91 GLN A CA 1
ATOM 665 C CA B GLN A 1 94 ? -5.728 32.699 20.787 0.50 26.88 91 GLN A CA 1
ATOM 666 C C . GLN A 1 94 ? -4.470 33.483 21.145 1.00 24.05 91 GLN A C 1
ATOM 667 O O . GLN A 1 94 ? -4.540 34.599 21.654 1.00 24.65 91 GLN A O 1
ATOM 678 N N . PHE A 1 95 ? -3.313 32.875 20.904 1.00 26.56 92 PHE A N 1
ATOM 679 C CA . PHE A 1 95 ? -2.054 33.523 21.238 1.00 24.98 92 PHE A CA 1
ATOM 680 C C . PHE A 1 95 ? -1.593 34.427 20.110 1.00 24.54 92 PHE A C 1
ATOM 681 O O . PHE A 1 95 ? -1.821 34.141 18.935 1.00 25.31 92 PHE A O 1
ATOM 689 N N . ARG A 1 96 ? -0.949 35.527 20.470 1.00 23.18 93 ARG A N 1
ATOM 690 C CA A ARG A 1 96 ? -0.338 36.404 19.481 0.50 25.00 93 ARG A CA 1
ATOM 691 C CA B ARG A 1 96 ? -0.344 36.396 19.473 0.50 25.04 93 ARG A CA 1
ATOM 692 C C . ARG A 1 96 ? 1.137 36.064 19.330 1.00 26.24 93 ARG A C 1
ATOM 693 O O . ARG A 1 96 ? 1.756 36.353 18.309 1.00 23.83 93 ARG A O 1
ATOM 708 N N . TRP A 1 97 ? 1.697 35.433 20.353 1.00 22.34 94 TRP A N 1
ATOM 709 C CA . TRP A 1 97 ? 3.128 35.221 20.380 1.00 21.01 94 TRP A CA 1
ATOM 710 C C . TRP A 1 97 ? 3.478 34.172 21.420 1.00 19.84 94 TRP A C 1
ATOM 711 O O . TRP A 1 97 ? 2.934 34.178 22.521 1.00 17.64 94 TRP A O 1
ATOM 722 N N . VAL A 1 98 ? 4.358 33.254 21.040 1.00 18.18 95 VAL A N 1
ATOM 723 C CA . VAL A 1 98 ? 4.912 32.280 21.968 1.00 17.42 95 VAL A CA 1
ATOM 724 C C . VAL A 1 98 ? 6.426 32.278 21.832 1.00 17.36 95 VAL A C 1
ATOM 725 O O . VAL A 1 98 ? 6.956 32.199 20.727 1.00 17.17 95 VAL A O 1
ATOM 729 N N . GLY A 1 99 ? 7.134 32.373 22.951 1.00 21.87 96 GLY A N 1
ATOM 730 C CA . GLY A 1 99 ? 8.578 32.348 22.898 1.00 15.70 96 GLY A CA 1
ATOM 731 C C . GLY A 1 99 ? 9.145 31.176 23.677 1.00 16.71 96 GLY A C 1
ATOM 732 O O . GLY A 1 99 ? 8.849 31.018 24.860 1.00 18.56 96 GLY A O 1
ATOM 733 N N . TYR A 1 100 ? 9.933 30.342 23.007 1.00 15.60 97 TYR A N 1
ATOM 734 C CA . TYR A 1 100 ? 10.656 29.278 23.688 1.00 19.03 97 TYR A CA 1
ATOM 735 C C . TYR A 1 100 ? 12.107 29.679 23.851 1.00 15.46 97 TYR A C 1
ATOM 736 O O . TYR A 1 100 ? 12.791 29.963 22.869 1.00 15.18 97 TYR A O 1
ATOM 745 N N . LEU A 1 101 ? 12.582 29.712 25.093 1.00 21.40 98 LEU A N 1
ATOM 746 C CA . LEU A 1 101 ? 13.985 29.992 25.336 1.00 15.47 98 LEU A CA 1
ATOM 747 C C . LEU A 1 101 ? 14.808 28.712 25.200 1.00 15.38 98 LEU A C 1
ATOM 748 O O . LEU A 1 101 ? 14.623 27.750 25.954 1.00 15.59 98 LEU A O 1
ATOM 753 N N . SER A 1 102 ? 15.702 28.711 24.216 1.00 15.09 99 SER A N 1
ATOM 754 C CA . SER A 1 102 ? 16.575 27.584 23.939 1.00 14.97 99 SER A CA 1
ATOM 755 C C . SER A 1 102 ? 17.998 28.010 24.270 1.00 14.85 99 SER A C 1
ATOM 756 O O . SER A 1 102 ? 18.200 28.987 24.987 1.00 16.22 99 SER A O 1
ATOM 759 N N . THR A 1 103 ? 18.983 27.289 23.748 1.00 16.62 100 THR A N 1
ATOM 760 C CA . THR A 1 103 ? 20.381 27.654 23.965 1.00 16.23 100 THR A CA 1
ATOM 761 C C . THR A 1 103 ? 21.200 27.424 22.701 1.00 17.73 100 THR A C 1
ATOM 762 O O . THR A 1 103 ? 20.713 26.836 21.732 1.00 18.53 100 THR A O 1
ATOM 766 N N . THR A 1 104 ? 22.448 27.884 22.717 1.00 14.68 101 THR A N 1
ATOM 767 C CA . THR A 1 104 ? 23.328 27.710 21.567 1.00 14.68 101 THR A CA 1
ATOM 768 C C . THR A 1 104 ? 23.981 26.335 21.546 1.00 13.85 101 THR A C 1
ATOM 769 O O . THR A 1 104 ? 24.765 26.035 20.643 1.00 14.95 101 THR A O 1
ATOM 773 N N . ALA A 1 105 ? 23.667 25.500 22.535 1.00 17.71 102 ALA A N 1
ATOM 774 C CA . ALA A 1 105 ? 24.269 24.169 22.603 1.00 18.68 102 ALA A CA 1
ATOM 775 C C . ALA A 1 105 ? 23.734 23.277 21.492 1.00 13.93 102 ALA A C 1
ATOM 776 O O . ALA A 1 105 ? 24.315 22.240 21.181 1.00 17.01 102 ALA A O 1
ATOM 778 N N . VAL A 1 106 ? 22.634 23.700 20.878 1.00 13.92 103 VAL A N 1
ATOM 779 C CA . VAL A 1 106 ? 22.049 22.935 19.787 1.00 15.44 103 VAL A CA 1
ATOM 780 C C . VAL A 1 106 ? 22.988 22.781 18.587 1.00 15.52 103 VAL A C 1
ATOM 781 O O . VAL A 1 106 ? 22.879 21.813 17.830 1.00 18.54 103 VAL A O 1
ATOM 785 N N . TYR A 1 107 ? 23.890 23.741 18.405 1.00 13.42 104 TYR A N 1
ATOM 786 C CA . TYR A 1 107 ? 24.777 23.744 17.247 1.00 15.95 104 TYR A CA 1
ATOM 787 C C . TYR A 1 107 ? 25.879 22.692 17.319 1.00 23.11 104 TYR A C 1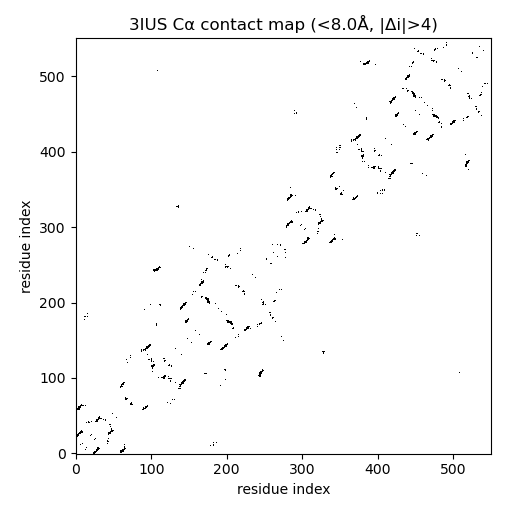
ATOM 788 O O . TYR A 1 107 ? 26.299 22.151 16.296 1.00 22.88 104 TYR A O 1
ATOM 797 N N . GLY A 1 108 ? 26.353 22.407 18.525 1.00 16.46 105 GLY A N 1
ATOM 798 C CA . GLY A 1 108 ? 27.426 21.448 18.684 1.00 18.67 105 GLY A CA 1
ATOM 799 C C . GLY A 1 108 ? 28.778 22.041 18.343 1.00 18.60 105 GLY A C 1
ATOM 800 O O . GLY A 1 108 ? 28.971 23.258 18.416 1.00 18.45 105 GLY A O 1
ATOM 801 N N . ASP A 1 109 ? 29.710 21.178 17.954 1.00 17.65 106 ASP A N 1
ATOM 802 C CA . ASP A 1 109 ? 31.102 21.572 17.751 1.00 25.17 106 ASP A CA 1
ATOM 803 C C . ASP A 1 109 ? 31.412 21.974 16.308 1.00 24.95 106 ASP A C 1
ATOM 804 O O . ASP A 1 109 ? 31.102 21.245 15.361 1.00 19.88 106 ASP A O 1
ATOM 809 N N . HIS A 1 110 ? 32.027 23.142 16.155 1.00 19.76 107 HIS A N 1
ATOM 810 C CA . HIS A 1 110 ? 32.362 23.680 14.841 1.00 14.82 107 HIS A CA 1
ATOM 811 C C . HIS A 1 110 ? 33.804 24.158 14.795 1.00 13.17 107 HIS A C 1
ATOM 812 O O . HIS A 1 110 ? 34.208 24.893 13.894 1.00 16.63 107 HIS A O 1
ATOM 819 N N . ASP A 1 111 ? 34.588 23.732 15.777 1.00 14.21 108 ASP A N 1
ATOM 820 C CA . ASP A 1 111 ? 35.994 24.095 15.821 1.00 19.07 108 ASP A CA 1
ATOM 821 C C . ASP A 1 111 ? 36.204 25.606 15.675 1.00 22.30 108 ASP A C 1
ATOM 822 O O . ASP A 1 111 ? 37.169 26.054 15.054 1.00 20.38 108 ASP A O 1
ATOM 827 N N . GLY A 1 112 ? 35.297 26.392 16.249 1.00 19.28 109 GLY A N 1
ATOM 828 C CA . GLY A 1 112 ? 35.465 27.834 16.273 1.00 14.98 109 GLY A CA 1
ATOM 829 C C . GLY A 1 112 ? 34.890 28.573 15.081 1.00 15.83 109 GLY A C 1
ATOM 830 O O . GLY A 1 112 ? 34.884 29.803 15.063 1.00 19.64 109 GLY A O 1
ATOM 831 N N . ALA A 1 113 ? 34.411 27.830 14.090 1.00 15.64 110 ALA A N 1
ATOM 832 C CA . ALA A 1 113 ? 33.787 28.432 12.918 1.00 19.90 110 ALA A CA 1
ATOM 833 C C . ALA A 1 113 ? 32.485 29.122 13.302 1.00 19.53 110 ALA A C 1
ATOM 834 O O . ALA A 1 113 ? 31.933 28.875 14.380 1.00 16.04 110 ALA A O 1
ATOM 836 N N . TRP A 1 114 ? 31.989 29.971 12.403 1.00 15.52 111 TRP A N 1
ATOM 837 C CA . TRP A 1 114 ? 30.780 30.745 12.645 1.00 15.49 111 TRP A CA 1
ATOM 838 C C . TRP A 1 114 ? 29.540 29.976 12.222 1.00 20.21 111 TRP A C 1
ATOM 839 O O . TRP A 1 114 ? 29.532 29.313 11.183 1.00 22.84 111 TRP A O 1
ATOM 850 N N . VAL A 1 115 ? 28.502 30.068 13.044 1.00 12.30 112 VAL A N 1
ATOM 851 C CA . VAL A 1 115 ? 27.232 29.416 12.783 1.00 15.29 112 VAL A CA 1
ATOM 852 C C . VAL A 1 115 ? 26.126 30.457 12.830 1.00 12.42 112 VAL A C 1
ATOM 853 O O . VAL A 1 115 ? 26.264 31.498 13.467 1.00 12.63 112 VAL A O 1
ATOM 857 N N . ASP A 1 116 ? 25.037 30.204 12.115 1.00 15.36 113 ASP A N 1
ATOM 858 C CA . ASP A 1 116 ? 23.881 31.075 12.208 1.00 19.28 113 ASP A CA 1
ATOM 859 C C . ASP A 1 116 ? 22.627 30.232 12.383 1.00 12.65 113 ASP A C 1
ATOM 860 O O . ASP A 1 116 ? 22.709 29.022 12.596 1.00 12.70 113 ASP A O 1
ATOM 865 N N . GLU A 1 117 ? 21.472 30.871 12.295 1.00 18.11 114 GLU A N 1
ATOM 866 C CA . GLU A 1 117 ? 20.217 30.187 12.544 1.00 23.09 114 GLU A CA 1
ATOM 867 C C . GLU A 1 117 ? 19.895 29.130 11.481 1.00 25.04 114 GLU A C 1
ATOM 868 O O . GLU A 1 117 ? 18.978 28.337 11.668 1.00 13.01 114 GLU A O 1
ATOM 874 N N . THR A 1 118 ? 20.656 29.106 10.385 1.00 22.14 115 THR A N 1
ATOM 875 C CA . THR A 1 118 ? 20.443 28.101 9.333 1.00 21.78 115 THR A CA 1
ATOM 876 C C . THR A 1 118 ? 21.387 26.911 9.452 1.00 16.97 115 THR A C 1
ATOM 877 O O . THR A 1 118 ? 21.281 25.940 8.708 1.00 19.21 115 THR A O 1
ATOM 881 N N . THR A 1 119 ? 22.330 26.994 10.380 1.00 14.30 116 THR A N 1
ATOM 882 C CA . THR A 1 119 ? 23.289 25.922 10.569 1.00 15.36 116 THR A CA 1
ATOM 883 C C . THR A 1 119 ? 22.636 24.655 11.125 1.00 12.70 116 THR A C 1
ATOM 884 O O . THR A 1 119 ? 21.841 24.723 12.058 1.00 15.56 116 THR A O 1
ATOM 888 N N . PRO A 1 120 ? 22.971 23.489 10.546 1.00 12.66 117 PRO A N 1
ATOM 889 C CA . PRO A 1 120 ? 22.420 22.214 11.029 1.00 12.79 117 PRO A CA 1
ATOM 890 C C . PRO A 1 120 ? 22.679 21.984 12.522 1.00 19.21 117 PRO A C 1
ATOM 891 O O . PRO A 1 120 ? 23.702 22.423 13.039 1.00 15.07 117 PRO A O 1
ATOM 895 N N . LEU A 1 121 ? 21.764 21.300 13.202 1.00 18.42 118 LEU A N 1
ATOM 896 C CA . LEU A 1 121 ? 21.928 21.050 14.632 1.00 18.49 118 LEU A CA 1
ATOM 897 C C . LEU A 1 121 ? 22.612 19.713 14.903 1.00 17.84 118 LEU A C 1
ATOM 898 O O . LEU A 1 121 ? 22.093 18.655 14.554 1.00 18.90 118 LEU A O 1
ATOM 903 N N . THR A 1 122 ? 23.780 19.766 15.532 1.00 15.99 119 THR A N 1
ATOM 904 C CA . THR A 1 122 ? 24.522 18.555 15.856 1.00 19.12 119 THR A CA 1
ATOM 905 C C . THR A 1 122 ? 25.094 18.621 17.266 1.00 18.86 119 THR A C 1
ATOM 906 O O . THR A 1 122 ? 26.307 18.616 17.445 1.00 16.12 119 THR A O 1
ATOM 910 N N . PRO A 1 123 ? 24.215 18.673 18.276 1.00 21.21 120 PRO A N 1
ATOM 911 C CA . PRO A 1 123 ? 24.697 18.726 19.663 1.00 19.17 120 PRO A CA 1
ATOM 912 C C . PRO A 1 123 ? 25.522 17.486 19.995 1.00 20.76 120 PRO A C 1
ATOM 913 O O . PRO A 1 123 ? 25.259 16.404 19.468 1.00 16.40 120 PRO A O 1
ATOM 917 N N . THR A 1 124 ? 26.516 17.632 20.860 1.00 22.28 121 THR A N 1
ATOM 918 C CA . THR A 1 124 ? 27.377 16.498 21.161 1.00 26.69 121 THR A CA 1
ATOM 919 C C . THR A 1 124 ? 27.106 15.877 22.528 1.00 25.58 121 THR A C 1
ATOM 920 O O . THR A 1 124 ? 27.719 14.875 22.883 1.00 27.15 121 THR A O 1
ATOM 924 N N . ALA A 1 125 ? 26.191 16.465 23.290 1.00 24.07 122 ALA A N 1
ATOM 925 C CA . ALA A 1 125 ? 25.884 15.945 24.619 1.00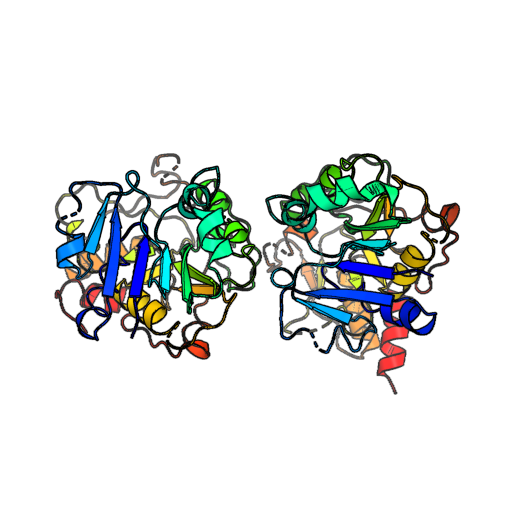 26.38 122 ALA A CA 1
ATOM 926 C C . ALA A 1 125 ? 24.381 15.890 24.875 1.00 24.68 122 ALA A C 1
ATOM 927 O O . ALA A 1 125 ? 23.594 16.444 24.111 1.00 18.58 122 ALA A O 1
ATOM 929 N N . ALA A 1 126 ? 23.992 15.218 25.954 1.00 29.07 123 ALA A N 1
ATOM 930 C CA . ALA A 1 126 ? 22.581 14.977 26.250 1.00 26.99 123 ALA A CA 1
ATOM 931 C C . ALA A 1 126 ? 21.757 16.258 26.362 1.00 20.65 123 ALA A C 1
ATOM 932 O O . ALA A 1 126 ? 20.666 16.357 25.797 1.00 18.52 123 ALA A O 1
ATOM 934 N N . ARG A 1 127 ? 22.279 17.238 27.093 1.00 21.21 124 ARG A N 1
ATOM 935 C CA . ARG A 1 127 ? 21.575 18.503 27.278 1.00 22.04 124 ARG A CA 1
ATOM 936 C C . ARG A 1 127 ? 21.237 19.154 25.940 1.00 15.10 124 ARG A C 1
ATOM 937 O O . ARG A 1 127 ? 20.120 19.623 25.733 1.00 18.58 124 ARG A O 1
ATOM 945 N N . GLY A 1 128 ? 22.209 19.183 25.034 1.00 14.82 125 GLY A N 1
ATOM 946 C CA . GLY A 1 128 ? 21.994 19.739 23.714 1.00 17.35 125 GLY A CA 1
ATOM 947 C C . GLY A 1 128 ? 20.966 18.962 22.915 1.00 14.57 125 GLY A C 1
ATOM 948 O O . GLY A 1 128 ? 20.170 19.553 22.180 1.00 14.52 125 GLY A O 1
ATOM 949 N N . ARG A 1 129 ? 20.993 17.636 23.033 1.00 18.89 126 ARG A N 1
ATOM 950 C CA . ARG A 1 129 ? 20.011 16.804 22.333 1.00 14.66 126 ARG A CA 1
ATOM 951 C C . ARG A 1 129 ? 18.607 17.042 22.890 1.00 17.80 126 ARG A C 1
ATOM 952 O O . ARG A 1 129 ? 17.626 17.063 22.140 1.00 14.92 126 ARG A O 1
ATOM 960 N N . TRP A 1 130 ? 18.510 17.225 24.203 1.00 15.16 127 TRP A N 1
ATOM 961 C CA . TRP A 1 130 ? 17.211 17.488 24.818 1.00 23.52 127 TRP A CA 1
ATOM 962 C C . TRP A 1 130 ? 16.658 18.839 24.365 1.00 15.37 127 TRP A C 1
ATOM 963 O O . TRP A 1 130 ? 15.446 18.990 24.176 1.00 19.48 127 TRP A O 1
ATOM 974 N N . ARG A 1 131 ? 17.547 19.817 24.194 1.00 15.18 128 ARG A N 1
ATOM 975 C CA . ARG A 1 131 ? 17.148 21.122 23.673 1.00 15.09 128 ARG A CA 1
ATOM 976 C C . ARG A 1 131 ? 16.599 20.981 22.262 1.00 16.23 128 ARG A C 1
ATOM 977 O O . ARG A 1 131 ? 15.558 21.546 21.942 1.00 14.98 128 ARG A O 1
ATOM 985 N N . VAL A 1 132 ? 17.306 20.234 21.415 1.00 17.92 129 VAL A N 1
ATOM 986 C CA . VAL A 1 132 ? 16.838 20.031 20.043 1.00 16.28 129 VAL A CA 1
ATOM 987 C C . VAL A 1 132 ? 15.467 19.360 20.028 1.00 14.78 129 VAL A C 1
ATOM 988 O O . VAL A 1 132 ? 14.580 19.759 19.263 1.00 14.78 129 VAL A O 1
ATOM 1000 N N . ALA A 1 134 ? 13.206 19.494 22.379 1.00 15.49 131 ALA A N 1
ATOM 1001 C CA . ALA A 1 134 ? 12.226 20.472 22.845 1.00 17.02 131 ALA A CA 1
ATOM 1002 C C . ALA A 1 134 ? 11.849 21.439 21.726 1.00 15.50 131 ALA A C 1
ATOM 1003 O O . ALA A 1 134 ? 10.666 21.692 21.491 1.00 16.99 131 ALA A O 1
ATOM 1005 N N . GLU A 1 135 ? 12.850 21.963 21.021 1.00 15.21 132 GLU A N 1
ATOM 1006 C CA . GLU A 1 135 ? 12.580 22.882 19.917 1.00 15.03 132 GLU A CA 1
ATOM 1007 C C . GLU A 1 135 ? 11.665 22.234 18.893 1.00 15.05 132 GLU A C 1
ATOM 1008 O O . GLU A 1 135 ? 10.725 22.858 18.412 1.00 17.19 132 GLU A O 1
ATOM 1014 N N . GLN A 1 136 ? 11.963 20.983 18.553 1.00 15.02 133 GLN A N 1
ATOM 1015 C CA . GLN A 1 136 ? 11.210 20.268 17.525 1.00 16.80 133 GLN A CA 1
ATOM 1016 C C . GLN A 1 136 ? 9.768 20.040 17.957 1.00 18.67 133 GLN A C 1
ATOM 1017 O O . GLN A 1 136 ? 8.839 20.133 17.145 1.00 15.39 133 GLN A O 1
ATOM 1023 N N . GLN A 1 137 ? 9.583 19.742 19.237 1.00 17.25 134 GLN A N 1
ATOM 1024 C CA . GLN A 1 137 ? 8.243 19.542 19.783 1.00 15.90 134 GLN A CA 1
ATOM 1025 C C . GLN A 1 137 ? 7.422 20.827 19.677 1.00 16.07 134 GLN A C 1
ATOM 1026 O O . GLN A 1 137 ? 6.275 20.811 19.231 1.00 16.27 134 GLN A O 1
ATOM 1032 N N . TRP A 1 138 ? 8.020 21.944 20.069 1.00 18.30 135 TRP A N 1
ATOM 1033 C CA . TRP A 1 138 ? 7.351 23.233 19.946 1.00 15.88 135 TRP A CA 1
ATOM 1034 C C . TRP A 1 138 ? 7.045 23.576 18.485 1.00 15.87 135 TRP A C 1
ATOM 1035 O O . TRP A 1 138 ? 5.939 23.998 18.165 1.00 15.84 135 TRP A O 1
ATOM 1046 N N . GLN A 1 139 ? 8.014 23.361 17.599 1.00 16.63 136 GLN A N 1
ATOM 1047 C CA A GLN A 1 139 ? 7.835 23.700 16.186 0.50 18.43 136 GLN A CA 1
ATOM 1048 C CA B GLN A 1 139 ? 7.848 23.678 16.179 0.50 18.51 136 GLN A CA 1
ATOM 1049 C C . GLN A 1 139 ? 6.780 22.833 15.494 1.00 18.81 136 GLN A C 1
ATOM 1050 O O . GLN A 1 139 ? 6.325 23.165 14.400 1.00 20.36 136 GLN A O 1
ATOM 1061 N N . ALA A 1 140 ? 6.392 21.730 16.129 1.00 15.61 137 ALA A N 1
ATOM 1062 C CA . ALA A 1 140 ? 5.393 20.832 15.545 1.00 22.56 137 ALA A CA 1
ATOM 1063 C C . ALA A 1 140 ? 3.948 21.247 15.828 1.00 25.83 137 ALA A C 1
ATOM 1064 O O . ALA A 1 140 ? 3.027 20.798 15.143 1.00 22.22 137 ALA A O 1
ATOM 1066 N N . VAL A 1 141 ? 3.751 22.099 16.829 1.00 22.18 138 VAL A N 1
ATOM 1067 C CA . VAL A 1 141 ? 2.408 22.536 17.214 1.00 20.83 138 VAL A CA 1
ATOM 1068 C C . VAL A 1 141 ? 1.775 23.391 16.114 1.00 17.48 138 VAL A C 1
ATOM 1069 O O . VAL A 1 141 ? 2.190 24.519 15.876 1.00 18.61 138 VAL A O 1
ATOM 1073 N N . PRO A 1 142 ? 0.754 22.851 15.442 1.00 17.61 139 PRO A N 1
ATOM 1074 C CA . PRO A 1 142 ? 0.145 23.561 14.310 1.00 20.33 139 PRO A CA 1
ATOM 1075 C C . PRO A 1 142 ? -0.371 24.956 14.679 1.00 21.02 139 PRO A C 1
ATOM 1076 O O . PRO A 1 142 ? -1.063 25.113 15.687 1.00 23.70 139 PRO A O 1
ATOM 1080 N N . ASN A 1 143 ? -0.021 25.953 13.870 1.00 20.15 140 ASN A N 1
ATOM 1081 C CA . ASN A 1 143 ? -0.578 27.302 13.982 1.00 17.54 140 ASN A CA 1
ATOM 1082 C C . ASN A 1 143 ? -0.187 28.076 15.238 1.00 23.02 140 ASN A C 1
ATOM 1083 O O . ASN A 1 143 ? -0.776 29.111 15.545 1.00 27.39 140 ASN A O 1
ATOM 1088 N N . LEU A 1 144 ? 0.806 27.573 15.962 1.00 19.29 141 LEU A N 1
ATOM 1089 C CA . LEU A 1 144 ? 1.341 28.291 17.110 1.00 18.87 141 LEU A CA 1
ATOM 1090 C C . LEU A 1 144 ? 2.306 29.379 16.628 1.00 19.07 141 LEU A C 1
ATOM 1091 O O . LEU A 1 144 ? 3.188 29.107 15.810 1.00 19.37 141 LEU A O 1
ATOM 1096 N N . PRO A 1 145 ? 2.138 30.619 17.123 1.00 18.68 142 PRO A N 1
ATOM 1097 C CA . PRO A 1 145 ? 3.011 31.742 16.753 1.00 18.19 142 PRO A CA 1
ATOM 1098 C C . PRO A 1 145 ? 4.349 31.603 17.464 1.00 19.49 142 PRO A C 1
ATOM 1099 O O . PRO A 1 145 ? 4.704 32.465 18.266 1.00 18.39 142 PRO A O 1
ATOM 1103 N N . LEU A 1 146 ? 5.068 30.526 17.167 1.00 20.94 143 LEU A N 1
ATOM 1104 C CA . LEU A 1 146 ? 6.272 30.157 17.907 1.00 18.19 143 LEU A CA 1
ATOM 1105 C C . LEU A 1 146 ? 7.510 30.927 17.471 1.00 20.13 143 LEU A C 1
ATOM 1106 O O . LEU A 1 146 ? 7.730 31.161 16.285 1.00 18.40 143 LEU A O 1
ATOM 1111 N N . HIS A 1 147 ? 8.334 31.296 18.448 1.00 15.09 144 HIS A N 1
ATOM 1112 C CA . HIS A 1 147 ? 9.602 31.946 18.191 1.00 15.58 144 HIS A CA 1
ATOM 1113 C C . HIS A 1 147 ? 10.574 31.257 19.107 1.00 17.14 144 HIS A C 1
ATOM 1114 O O . HIS A 1 147 ? 10.267 31.051 20.275 1.00 15.07 144 HIS A O 1
ATOM 1121 N N . VAL A 1 148 ? 11.715 30.858 18.558 1.00 14.61 145 VAL A N 1
ATOM 1122 C CA . VAL A 1 148 ? 12.746 30.190 19.338 1.00 14.61 145 VAL A CA 1
ATOM 1123 C C . VAL A 1 148 ? 13.924 31.126 19.524 1.00 14.44 145 VAL A C 1
ATOM 1124 O O . VAL A 1 148 ? 14.421 31.717 18.563 1.00 14.71 145 VAL A O 1
ATOM 1128 N N . PHE A 1 149 ? 14.386 31.239 20.765 1.00 18.08 146 PHE A N 1
ATOM 1129 C CA . PHE A 1 149 ? 15.497 32.114 21.089 1.00 14.45 146 PHE A CA 1
ATOM 1130 C C . PHE A 1 149 ? 16.618 31.282 21.661 1.00 14.82 146 PHE A C 1
ATOM 1131 O O . PHE A 1 149 ? 16.499 30.754 22.760 1.00 16.23 146 PHE A O 1
ATOM 1139 N N . ARG A 1 150 ? 17.696 31.147 20.895 1.00 14.36 147 ARG A N 1
ATOM 1140 C CA . ARG A 1 150 ? 18.849 30.384 21.335 1.00 15.38 147 ARG A CA 1
ATOM 1141 C C . ARG A 1 150 ? 19.781 31.300 22.110 1.00 16.79 147 ARG A C 1
ATOM 1142 O O . ARG A 1 150 ? 20.518 32.106 21.539 1.00 14.00 147 ARG A O 1
ATOM 1150 N N . LEU A 1 151 ? 19.718 31.170 23.429 1.00 16.08 148 LEU A N 1
ATOM 1151 C CA . LEU A 1 151 ? 20.415 32.071 24.336 1.00 14.51 148 LEU A CA 1
ATOM 1152 C C . LEU A 1 151 ? 21.850 31.627 24.551 1.00 17.10 148 LEU A C 1
ATOM 1153 O O . LEU A 1 151 ? 22.126 30.441 24.706 1.00 17.90 148 LEU A O 1
ATOM 1158 N N . ALA A 1 152 ? 22.762 32.589 24.542 1.00 16.10 149 ALA A N 1
ATOM 1159 C CA . ALA A 1 152 ? 24.138 32.326 24.922 1.00 14.47 149 ALA A CA 1
ATOM 1160 C C . ALA A 1 152 ? 24.220 32.278 26.447 1.00 14.64 149 ALA A C 1
ATOM 1161 O O . ALA A 1 152 ? 23.196 32.301 27.137 1.00 14.85 149 ALA A O 1
ATOM 1163 N N . GLY A 1 153 ? 25.435 32.191 26.977 1.00 15.34 150 GLY A N 1
ATOM 1164 C CA . GLY A 1 153 ? 25.638 32.208 28.417 1.00 14.98 150 GLY A CA 1
ATOM 1165 C C . GLY A 1 153 ? 25.193 33.527 29.024 1.00 17.43 150 GLY A C 1
ATOM 1166 O O . GLY A 1 153 ? 25.678 34.596 28.642 1.00 17.63 150 GLY A O 1
ATOM 1167 N N . ILE A 1 154 ? 24.267 33.455 29.971 1.00 15.38 151 ILE A N 1
ATOM 1168 C CA . ILE A 1 154 ? 23.647 34.653 30.528 1.00 15.52 151 ILE A CA 1
ATOM 1169 C C . ILE A 1 154 ? 24.459 35.291 31.656 1.00 17.48 151 ILE A C 1
ATOM 1170 O O . ILE A 1 154 ? 24.963 34.597 32.544 1.00 17.30 151 ILE A O 1
ATOM 1175 N N . TYR A 1 155 ? 24.584 36.613 31.612 1.00 15.70 152 TYR A N 1
ATOM 1176 C CA . TYR A 1 155 ? 25.161 37.362 32.724 1.00 15.93 152 TYR A CA 1
ATOM 1177 C C . TYR A 1 155 ? 24.421 38.676 32.936 1.00 17.31 152 TYR A C 1
ATOM 1178 O O . TYR A 1 155 ? 23.631 39.108 32.090 1.00 19.24 152 TYR A O 1
ATOM 1187 N N . GLY A 1 156 ? 24.663 39.301 34.079 1.00 16.26 153 GLY A N 1
ATOM 1188 C CA . GLY A 1 156 ? 23.929 40.494 34.453 1.00 19.08 153 GLY A CA 1
ATOM 1189 C C . GLY A 1 156 ? 23.996 40.770 35.942 1.00 21.22 153 GLY A C 1
ATOM 1190 O O . GLY A 1 156 ? 24.780 40.148 36.663 1.00 21.21 153 GLY A O 1
ATOM 1191 N N . PRO A 1 157 ? 23.172 41.712 36.419 1.00 24.50 154 PRO A N 1
ATOM 1192 C CA . PRO A 1 157 ? 23.170 42.051 37.845 1.00 26.22 154 PRO A CA 1
ATOM 1193 C C . PRO A 1 157 ? 22.889 40.804 38.671 1.00 29.52 154 PRO A C 1
ATOM 1194 O O . PRO A 1 157 ? 21.963 40.064 38.348 1.00 31.04 154 PRO A O 1
ATOM 1198 N N . GLY A 1 158 ? 23.684 40.564 39.708 1.00 27.99 155 GLY A N 1
ATOM 1199 C CA . GLY A 1 158 ? 23.470 39.413 40.565 1.00 32.15 155 GLY A CA 1
ATOM 1200 C C . GLY A 1 158 ? 24.023 38.144 39.952 1.00 33.52 155 GLY A C 1
ATOM 1201 O O . GLY A 1 158 ? 24.147 37.123 40.624 1.00 34.49 155 GLY A O 1
ATOM 1202 N N . ARG A 1 159 ? 24.350 38.201 38.666 1.00 30.67 156 ARG A N 1
ATOM 1203 C CA . ARG A 1 159 ? 24.993 37.074 38.005 1.00 30.95 156 ARG A CA 1
ATOM 1204 C C . ARG A 1 159 ? 26.243 37.539 37.263 1.00 27.52 156 ARG A C 1
ATOM 1205 O O . ARG A 1 159 ? 26.345 37.415 36.040 1.00 21.49 156 ARG A O 1
ATOM 1213 N N . GLY A 1 160 ? 27.188 38.085 38.024 1.00 22.77 157 GLY A N 1
ATOM 1214 C CA . GLY A 1 160 ? 28.421 38.605 37.467 1.00 25.90 157 GLY A CA 1
ATOM 1215 C C . GLY A 1 160 ? 29.627 38.018 38.170 1.00 34.26 157 GLY A C 1
ATOM 1216 O O . GLY A 1 160 ? 29.480 37.261 39.129 1.00 33.96 157 GLY A O 1
ATOM 1217 N N . PRO A 1 161 ? 30.831 38.380 37.708 1.00 35.61 158 PRO A N 1
ATOM 1218 C CA . PRO A 1 161 ? 32.069 37.763 38.183 1.00 34.67 158 PRO A CA 1
ATOM 1219 C C . PRO A 1 161 ? 32.680 38.441 39.408 1.00 36.64 158 PRO A C 1
ATOM 1220 O O . PRO A 1 161 ? 33.623 37.897 39.981 1.00 40.99 158 PRO A O 1
ATOM 1224 N N . PHE A 1 162 ? 32.150 39.592 39.811 1.00 34.92 159 PHE A N 1
ATOM 1225 C CA . PHE A 1 162 ? 32.742 40.349 40.912 1.00 32.58 159 PHE A CA 1
ATOM 1226 C C . PHE A 1 162 ? 32.418 39.762 42.284 1.00 43.80 159 PHE A C 1
ATOM 1227 O O . PHE A 1 162 ? 33.145 39.988 43.251 1.00 46.37 159 PHE A O 1
ATOM 1235 N N . SER A 1 163 ? 31.330 39.002 42.361 1.00 50.07 160 SER A N 1
ATOM 1236 C CA . SER A 1 163 ? 31.007 38.248 43.567 1.00 52.52 160 SER A CA 1
ATOM 1237 C C . SER A 1 163 ? 31.984 37.086 43.714 1.00 49.75 160 SER A C 1
ATOM 1238 O O . SER A 1 163 ? 32.280 36.634 44.818 1.00 54.77 160 SER A O 1
ATOM 1241 N N . LYS A 1 164 ? 32.487 36.627 42.575 1.00 45.41 161 LYS A N 1
ATOM 1242 C CA . LYS A 1 164 ? 33.320 35.436 42.480 1.00 45.41 161 LYS A CA 1
ATOM 1243 C C . LYS A 1 164 ? 34.768 35.684 42.921 1.00 45.74 161 LYS A C 1
ATOM 1244 O O . LYS A 1 164 ? 35.561 34.749 43.047 1.00 46.82 161 LYS A O 1
ATOM 1250 N N . LEU A 1 165 ? 35.103 36.945 43.174 1.00 40.56 162 LEU A N 1
ATOM 1251 C CA . LEU A 1 165 ? 36.482 37.332 43.452 1.00 38.67 162 LEU A CA 1
ATOM 1252 C C . LEU A 1 165 ? 36.796 37.381 44.940 1.00 38.99 162 LEU A C 1
ATOM 1253 O O . LEU A 1 165 ? 35.895 37.378 45.778 1.00 47.07 162 LEU A O 1
ATOM 1258 N N . GLY A 1 166 ? 38.086 37.427 45.259 1.00 33.66 163 GLY A N 1
ATOM 1259 C CA . GLY A 1 166 ? 38.535 37.684 46.615 1.00 34.60 163 GLY A CA 1
ATOM 1260 C C . GLY A 1 166 ? 38.481 36.530 47.598 1.00 41.21 163 GLY A C 1
ATOM 1261 O O . GLY A 1 166 ? 39.029 36.631 48.694 1.00 46.53 163 GLY A O 1
ATOM 1262 N N . LYS A 1 167 ? 37.832 35.432 47.227 1.00 43.59 164 LYS A N 1
ATOM 1263 C CA . LYS A 1 167 ? 37.723 34.302 48.150 1.00 48.80 164 LYS A CA 1
ATOM 1264 C C . LYS A 1 167 ? 38.467 33.045 47.693 1.00 51.92 164 LYS A C 1
ATOM 1265 O O . LYS A 1 167 ? 38.154 31.936 48.128 1.00 58.14 164 LYS A O 1
ATOM 1271 N N . GLY A 1 168 ? 39.463 33.229 46.830 1.00 47.42 165 GLY A N 1
ATOM 1272 C CA . GLY A 1 168 ? 40.304 32.131 46.388 1.00 43.05 165 GLY A CA 1
ATOM 1273 C C . GLY A 1 168 ? 39.523 31.068 45.647 1.00 41.65 165 GLY A C 1
ATOM 1274 O O . GLY A 1 168 ? 38.368 31.281 45.274 1.00 34.76 165 GLY A O 1
ATOM 1275 N N . GLY A 1 169 ? 40.156 29.919 45.429 1.00 44.86 166 GLY A N 1
ATOM 1276 C CA . GLY A 1 169 ? 39.513 28.816 44.737 1.00 45.31 166 GLY A CA 1
ATOM 1277 C C . GLY A 1 169 ? 38.982 29.192 43.367 1.00 46.42 166 GLY A C 1
ATOM 1278 O O . GLY A 1 169 ? 37.980 28.641 42.904 1.00 42.36 166 GLY A O 1
ATOM 1279 N N . ILE A 1 170 ? 39.651 30.144 42.721 1.00 48.49 167 ILE A N 1
ATOM 1280 C CA . ILE A 1 170 ? 39.318 30.533 41.352 1.00 49.06 167 ILE A CA 1
ATOM 1281 C C . ILE A 1 170 ? 40.502 30.274 40.429 1.00 47.78 167 ILE A C 1
ATOM 1282 O O . ILE A 1 170 ? 41.645 30.595 40.758 1.00 50.04 167 ILE A O 1
ATOM 1287 N N . ARG A 1 171 ? 40.224 29.689 39.273 1.00 42.07 168 ARG A N 1
ATOM 1288 C CA . ARG A 1 171 ? 41.277 29.347 38.331 1.00 39.16 168 ARG A CA 1
ATOM 1289 C C . ARG A 1 171 ? 40.808 29.598 36.908 1.00 36.55 168 ARG A C 1
ATOM 1290 O O . ARG A 1 171 ? 39.618 29.505 36.611 1.00 33.00 168 ARG A O 1
ATOM 1298 N N . ARG A 1 172 ? 41.747 29.938 36.035 1.00 33.04 169 ARG A N 1
ATOM 1299 C CA . ARG A 1 172 ? 41.425 30.146 34.631 1.00 24.22 169 ARG A CA 1
ATOM 1300 C C . ARG A 1 172 ? 41.776 28.892 33.841 1.00 25.29 169 ARG A C 1
ATOM 1301 O O . ARG A 1 172 ? 42.944 28.519 33.742 1.00 29.23 169 ARG A O 1
ATOM 1309 N N . ILE A 1 173 ? 40.758 28.231 33.295 1.00 19.98 170 ILE A N 1
ATOM 1310 C CA . ILE A 1 173 ? 40.967 27.025 32.504 1.00 19.32 170 ILE A CA 1
ATOM 1311 C C . ILE A 1 173 ? 41.303 27.395 31.066 1.00 19.15 170 ILE A C 1
ATOM 1312 O O . ILE A 1 173 ? 40.519 28.070 30.390 1.00 21.17 170 ILE A O 1
ATOM 1317 N N . ILE A 1 174 ? 42.454 26.932 30.591 1.00 16.15 171 ILE A N 1
ATOM 1318 C CA . ILE A 1 174 ? 42.921 27.270 29.248 1.00 19.01 171 ILE A CA 1
ATOM 1319 C C . ILE A 1 174 ? 42.750 26.130 28.239 1.00 15.07 171 ILE A C 1
ATOM 1320 O O . ILE A 1 174 ? 43.498 25.165 28.252 1.00 17.50 171 ILE A O 1
ATOM 1325 N N . LYS A 1 175 ? 41.752 26.239 27.361 1.00 14.82 172 LYS A N 1
ATOM 1326 C CA . LYS A 1 175 ? 41.609 25.302 26.256 1.00 19.94 172 LYS A CA 1
ATOM 1327 C C . LYS A 1 175 ? 41.951 26.062 24.982 1.00 22.32 172 LYS A C 1
ATOM 1328 O O . LYS A 1 175 ? 41.309 27.069 24.674 1.00 17.50 172 LYS A O 1
ATOM 1334 N N . PRO A 1 176 ? 42.960 25.586 24.236 1.00 21.69 173 PRO A N 1
ATOM 1335 C CA . PRO A 1 176 ? 43.444 26.322 23.067 1.00 14.08 173 PRO A CA 1
ATOM 1336 C C . PRO A 1 176 ? 42.315 26.581 22.079 1.00 13.83 173 PRO A C 1
ATOM 1337 O O . PRO A 1 176 ? 41.584 25.651 21.737 1.00 18.21 173 PRO A O 1
ATOM 1341 N N . GLY A 1 177 ? 42.177 27.835 21.662 1.00 15.46 174 GLY A N 1
ATOM 1342 C CA . GLY A 1 177 ? 41.183 28.220 20.672 1.00 18.73 174 GLY A CA 1
ATOM 1343 C C . GLY A 1 177 ? 39.779 28.389 21.215 1.00 17.19 174 GLY A C 1
ATOM 1344 O O . GLY A 1 177 ? 38.908 28.895 20.513 1.00 14.62 174 GLY A O 1
ATOM 1345 N N . GLN A 1 178 ? 39.549 27.962 22.453 1.00 17.87 175 GLN A N 1
ATOM 1346 C CA . GLN A 1 178 ? 38.200 27.978 23.023 1.00 19.14 175 GLN A CA 1
ATOM 1347 C C . GLN A 1 178 ? 37.633 29.381 23.220 1.00 13.84 175 GLN A C 1
ATOM 1348 O O . GLN A 1 178 ? 38.277 30.251 23.779 1.00 14.52 175 GLN A O 1
ATOM 1354 N N . VAL A 1 179 ? 36.415 29.592 22.742 1.00 13.89 176 VAL A N 1
ATOM 1355 C CA . VAL A 1 179 ? 35.691 30.803 23.075 1.00 15.90 176 VAL A CA 1
ATOM 1356 C C . VAL A 1 179 ? 34.289 30.414 23.537 1.00 15.67 176 VAL A C 1
ATOM 1357 O O . VAL A 1 179 ? 33.781 29.347 23.169 1.00 17.23 176 VAL A O 1
ATOM 1361 N N . PHE A 1 180 ? 33.670 31.269 24.348 1.00 13.98 177 PHE A N 1
ATOM 1362 C CA . PHE A 1 180 ? 32.276 31.079 24.740 1.00 19.91 177 PHE A CA 1
ATOM 1363 C C . PHE A 1 180 ? 31.413 32.266 24.323 1.00 18.65 177 PHE A C 1
ATOM 1364 O O . PHE A 1 180 ? 31.886 33.396 24.243 1.00 22.83 177 PHE A O 1
ATOM 1372 N N . SER A 1 181 ? 30.143 32.010 24.040 1.00 18.33 178 SER A N 1
ATOM 1373 C CA . SER A 1 181 ? 29.244 33.100 23.733 1.00 16.27 178 SER A CA 1
ATOM 1374 C C . SER A 1 181 ? 28.559 33.593 24.997 1.00 14.14 178 SER A C 1
ATOM 1375 O O . SER A 1 181 ? 28.173 32.797 25.861 1.00 15.55 178 SER A O 1
ATOM 1378 N N . ARG A 1 182 ? 28.397 34.910 25.085 1.00 14.46 179 ARG A N 1
ATOM 1379 C CA . ARG A 1 182 ? 27.720 35.540 26.211 1.00 15.75 179 ARG A CA 1
ATOM 1380 C C . ARG A 1 182 ? 26.624 36.497 25.762 1.00 14.33 179 ARG A C 1
ATOM 1381 O O . ARG A 1 182 ? 26.691 37.062 24.673 1.00 14.52 179 ARG A O 1
ATOM 1389 N N . ILE A 1 183 ? 25.650 36.715 26.642 1.00 14.54 180 ILE A N 1
ATOM 1390 C CA . ILE A 1 183 ? 24.615 37.722 26.440 1.00 21.24 180 ILE A CA 1
ATOM 1391 C C . ILE A 1 183 ? 24.192 38.348 27.773 1.00 14.82 180 ILE A C 1
ATOM 1392 O O . ILE A 1 183 ? 24.011 37.646 28.763 1.00 15.90 180 ILE A O 1
ATOM 1397 N N . HIS A 1 184 ? 24.061 39.670 27.794 1.00 14.81 181 HIS A N 1
ATOM 1398 C CA . HIS A 1 184 ? 23.600 40.378 28.984 1.00 16.17 181 HIS A CA 1
ATOM 1399 C C . HIS A 1 184 ? 22.088 40.244 29.090 1.00 15.18 181 HIS A C 1
ATOM 1400 O O . HIS A 1 184 ? 21.377 40.353 28.085 1.00 16.30 181 HIS A O 1
ATOM 1407 N N . VAL A 1 185 ? 21.600 39.996 30.301 1.00 16.17 182 VAL A N 1
ATOM 1408 C CA . VAL A 1 185 ? 20.175 39.749 30.515 1.00 19.28 182 VAL A CA 1
ATOM 1409 C C . VAL A 1 185 ? 19.283 40.902 30.034 1.00 16.59 182 VAL A C 1
ATOM 1410 O O . VAL A 1 185 ? 18.162 40.674 29.549 1.00 16.90 182 VAL A O 1
ATOM 1414 N N . GLU A 1 186 ? 19.777 42.133 30.141 1.00 15.52 183 GLU A N 1
ATOM 1415 C CA . GLU A 1 186 ? 19.027 43.286 29.635 1.00 19.14 183 GLU A CA 1
ATOM 1416 C C . GLU A 1 186 ? 18.811 43.208 28.125 1.00 21.00 183 GLU A C 1
ATOM 1417 O O . GLU A 1 186 ? 17.763 43.608 27.615 1.00 17.89 183 GLU A O 1
ATOM 1423 N N . ASP A 1 187 ? 19.810 42.695 27.410 1.00 19.09 184 ASP A N 1
ATOM 1424 C CA . ASP A 1 187 ? 19.707 42.547 25.968 1.00 17.88 184 ASP A CA 1
ATOM 1425 C C . ASP A 1 187 ? 18.762 41.416 25.575 1.00 18.04 184 ASP A C 1
ATOM 1426 O O . ASP A 1 187 ? 18.080 41.491 24.549 1.00 16.80 184 ASP A O 1
ATOM 1431 N N . ILE A 1 188 ? 18.703 40.370 26.390 1.00 17.84 185 ILE A N 1
ATOM 1432 C CA . ILE A 1 188 ? 17.685 39.351 26.171 1.00 22.47 185 ILE A CA 1
ATOM 1433 C C . ILE A 1 188 ? 16.298 39.988 26.274 1.00 15.05 185 ILE A C 1
ATOM 1434 O O . ILE A 1 188 ? 15.410 39.737 25.442 1.00 15.67 185 ILE A O 1
ATOM 1439 N N . ALA A 1 189 ? 16.114 40.826 27.290 1.00 17.29 186 ALA A N 1
ATOM 1440 C CA . ALA A 1 189 ? 14.834 41.500 27.497 1.00 20.24 186 ALA A CA 1
ATOM 1441 C C . ALA A 1 189 ? 14.450 42.339 26.275 1.00 16.10 186 ALA A C 1
ATOM 1442 O O . ALA A 1 189 ? 13.289 42.356 25.859 1.00 18.93 186 ALA A O 1
ATOM 1444 N N . GLN A 1 190 ? 15.441 43.018 25.698 1.00 16.51 187 GLN A N 1
ATOM 1445 C CA . GLN A 1 190 ? 15.244 43.807 24.489 1.00 19.59 187 GLN A CA 1
ATOM 1446 C C . GLN A 1 190 ? 14.732 42.950 23.342 1.00 16.35 187 GLN A C 1
ATOM 1447 O O . GLN A 1 190 ? 13.771 43.307 22.656 1.00 14.68 187 GLN A O 1
ATOM 1453 N N . VAL A 1 191 ? 15.397 41.822 23.125 1.00 19.63 188 VAL A N 1
ATOM 1454 C CA . VAL A 1 191 ? 15.036 40.917 22.040 1.00 21.28 188 VAL A CA 1
ATOM 1455 C C . VAL A 1 191 ? 13.612 40.381 22.197 1.00 17.16 188 VAL A C 1
ATOM 1456 O O . VAL A 1 191 ? 12.807 40.411 21.253 1.00 16.41 188 VAL A O 1
ATOM 1460 N N . LEU A 1 192 ? 13.301 39.894 23.393 1.00 14.83 189 LEU A N 1
ATOM 1461 C CA . LEU A 1 192 ? 11.973 39.360 23.678 1.00 18.69 189 LEU A CA 1
ATOM 1462 C C . LEU A 1 192 ? 10.904 40.413 23.421 1.00 21.07 189 LEU A C 1
ATOM 1463 O O . LEU A 1 192 ? 9.904 40.155 22.737 1.00 16.20 189 LEU A O 1
ATOM 1468 N N . ALA A 1 193 ? 11.128 41.610 23.952 1.00 17.68 190 ALA A N 1
ATOM 1469 C CA . ALA A 1 193 ? 10.201 42.711 23.735 1.00 21.74 190 ALA A CA 1
ATOM 1470 C C . ALA A 1 193 ? 10.064 43.016 22.243 1.00 18.46 190 ALA A C 1
ATOM 1471 O O . ALA A 1 193 ? 8.946 43.166 21.732 1.00 20.76 190 ALA A O 1
ATOM 1473 N N . ALA A 1 194 ? 11.192 43.080 21.538 1.00 17.04 191 ALA A N 1
ATOM 1474 C CA . ALA A 1 194 ? 11.170 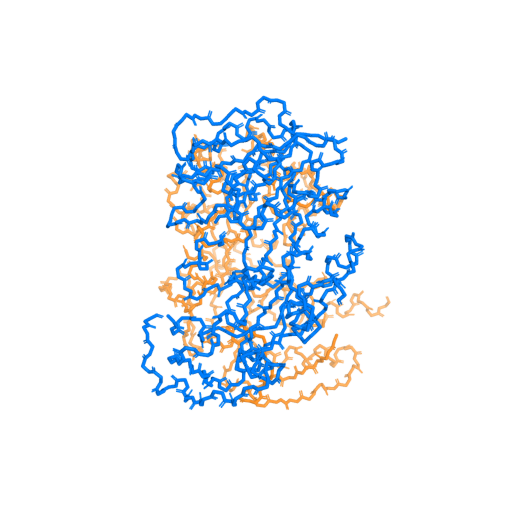43.377 20.103 1.00 21.91 191 ALA A CA 1
ATOM 1475 C C . ALA A 1 194 ? 10.384 42.329 19.318 1.00 20.15 191 ALA A C 1
ATOM 1476 O O . ALA A 1 194 ? 9.602 42.660 18.418 1.00 18.84 191 ALA A O 1
ATOM 1478 N N . SER A 1 195 ? 10.591 41.060 19.658 1.00 16.07 192 SER A N 1
ATOM 1479 C CA . SER A 1 195 ? 9.900 39.970 18.977 1.00 17.80 192 SER A CA 1
ATOM 1480 C C . SER A 1 195 ? 8.407 40.028 19.267 1.00 20.50 192 SER A C 1
ATOM 1481 O O . SER A 1 195 ? 7.578 39.851 18.362 1.00 17.85 192 SER A O 1
ATOM 1492 N N . ALA A 1 197 ? 6.803 42.616 19.663 1.00 24.65 194 ALA A N 1
ATOM 1493 C CA . ALA A 1 197 ? 6.302 43.726 18.849 1.00 29.90 194 ALA A CA 1
ATOM 1494 C C . ALA A 1 197 ? 6.196 43.387 17.361 1.00 34.18 194 ALA A C 1
ATOM 1495 O O . ALA A 1 197 ? 5.298 43.877 16.667 1.00 35.40 194 ALA A O 1
ATOM 1497 N N . ARG A 1 198 ? 7.123 42.564 16.873 1.00 31.88 195 ARG A N 1
ATOM 1498 C CA . ARG A 1 198 ? 7.123 42.126 15.478 1.00 28.51 195 ARG A CA 1
ATOM 1499 C C . ARG A 1 198 ? 7.093 40.598 15.367 1.00 16.62 195 ARG A C 1
ATOM 1500 O O . ARG A 1 198 ? 8.099 39.982 15.011 1.00 21.86 195 ARG A O 1
ATOM 1508 N N . PRO A 1 199 ? 5.939 39.978 15.659 1.00 21.59 196 PRO A N 1
ATOM 1509 C CA . PRO A 1 199 ? 5.836 38.515 15.582 1.00 26.86 196 PRO A CA 1
ATOM 1510 C C . PRO A 1 199 ? 6.092 37.949 14.181 1.00 27.23 196 PRO A C 1
ATOM 1511 O O . PRO A 1 199 ? 5.657 38.517 13.176 1.00 28.45 196 PRO A O 1
ATOM 1515 N N . ASP A 1 200 ? 6.788 36.820 14.133 1.00 24.03 197 ASP A N 1
ATOM 1516 C CA . ASP A 1 200 ? 7.161 36.168 12.886 1.00 19.60 197 ASP A CA 1
ATOM 1517 C C . ASP A 1 200 ? 7.140 34.655 13.108 1.00 20.73 197 ASP A C 1
ATOM 1518 O O . ASP A 1 200 ? 8.183 34.025 13.261 1.00 18.29 197 ASP A O 1
ATOM 1523 N N . PRO A 1 201 ? 5.936 34.068 13.139 1.00 23.36 198 PRO A N 1
ATOM 1524 C CA . PRO A 1 201 ? 5.743 32.660 13.503 1.00 24.11 198 PRO A CA 1
ATOM 1525 C C . PRO A 1 201 ? 6.735 31.717 12.834 1.00 24.82 198 PRO A C 1
ATOM 1526 O O . PRO A 1 201 ? 6.853 31.711 11.610 1.00 23.03 198 PRO A O 1
ATOM 1530 N N . GLY A 1 202 ? 7.448 30.942 13.647 1.00 20.51 199 GLY A N 1
ATOM 1531 C CA . GLY A 1 202 ? 8.412 29.975 13.151 1.00 24.95 199 GLY A CA 1
ATOM 1532 C C . GLY A 1 202 ? 9.862 30.435 13.194 1.00 20.17 199 GLY A C 1
ATOM 1533 O O . GLY A 1 202 ? 10.775 29.635 12.998 1.00 25.63 199 GLY A O 1
ATOM 1534 N N . ALA A 1 203 ? 10.077 31.719 13.460 1.00 20.42 200 ALA A N 1
ATOM 1535 C CA . ALA A 1 203 ? 11.413 32.296 13.403 1.00 22.36 200 ALA A CA 1
ATOM 1536 C C . ALA A 1 203 ? 12.287 31.774 14.533 1.00 13.99 200 ALA A C 1
ATOM 1537 O O . ALA A 1 203 ? 11.797 31.513 15.620 1.00 14.19 200 ALA A O 1
ATOM 1539 N N . VAL A 1 204 ? 13.573 31.618 14.235 1.00 16.27 201 VAL A N 1
ATOM 1540 C CA . VAL A 1 204 ? 14.597 31.292 15.223 1.00 15.37 201 VAL A CA 1
ATOM 1541 C C . VAL A 1 204 ? 15.592 32.446 15.276 1.00 13.62 201 VAL A C 1
ATOM 1542 O O . VAL A 1 204 ? 16.005 32.961 14.239 1.00 14.66 201 VAL A O 1
ATOM 1546 N N . TYR A 1 205 ? 16.003 32.843 16.481 1.00 15.59 202 TYR A N 1
ATOM 1547 C CA . TYR A 1 205 ? 16.936 33.947 16.642 1.00 13.58 202 TYR A CA 1
ATOM 1548 C C . TYR A 1 205 ? 18.028 33.529 17.593 1.00 13.61 202 TYR A C 1
ATOM 1549 O O . TYR A 1 205 ? 17.732 33.073 18.692 1.00 13.80 202 TYR A O 1
ATOM 1558 N N . ASN A 1 206 ? 19.273 33.682 17.160 1.00 13.42 203 ASN A N 1
ATOM 1559 C CA . ASN A 1 206 ? 20.412 33.594 18.074 1.00 13.44 203 ASN A CA 1
ATOM 1560 C C . ASN A 1 206 ? 20.450 34.836 18.949 1.00 18.06 203 ASN A C 1
ATOM 1561 O O . ASN A 1 206 ? 20.332 35.950 18.448 1.00 15.62 203 ASN A O 1
ATOM 1566 N N . VAL A 1 207 ? 20.653 34.660 20.253 1.00 16.11 204 VAL A N 1
ATOM 1567 C CA . VAL A 1 207 ? 20.683 35.802 21.153 1.00 13.84 204 VAL A CA 1
ATOM 1568 C C . VAL A 1 207 ? 21.996 35.784 21.906 1.00 13.86 204 VAL A C 1
ATOM 1569 O O . VAL A 1 207 ? 22.122 35.130 22.935 1.00 16.61 204 VAL A O 1
ATOM 1573 N N . CYS A 1 208 ? 22.974 36.490 21.350 1.00 13.69 205 CYS A N 1
ATOM 1574 C CA . CYS A 1 208 ? 24.323 36.546 21.901 1.00 13.70 205 CYS A CA 1
ATOM 1575 C C . CYS A 1 208 ? 24.912 37.902 21.537 1.00 13.59 205 CYS A C 1
ATOM 1576 O O . CYS A 1 208 ? 24.402 38.577 20.653 1.00 13.46 205 CYS A O 1
ATOM 1579 N N . ASP A 1 209 ? 25.990 38.296 22.202 1.00 13.66 206 ASP A N 1
ATOM 1580 C CA . ASP A 1 209 ? 26.624 39.562 21.866 1.00 18.48 206 ASP A CA 1
ATOM 1581 C C . ASP A 1 209 ? 27.612 39.439 20.698 1.00 15.49 206 ASP A C 1
ATOM 1582 O O . ASP A 1 209 ? 27.672 38.407 20.026 1.00 13.56 206 ASP A O 1
ATOM 1587 N N . ASP A 1 210 ? 28.373 40.503 20.463 1.00 13.27 207 ASP A N 1
ATOM 1588 C CA . ASP A 1 210 ? 29.197 40.622 19.265 1.00 14.20 207 ASP A CA 1
ATOM 1589 C C . ASP A 1 210 ? 30.564 39.957 19.350 1.00 17.51 207 ASP A C 1
ATOM 1590 O O . ASP A 1 210 ? 31.264 39.847 18.343 1.00 15.33 207 ASP A O 1
ATOM 1595 N N . GLU A 1 211 ? 30.955 39.525 20.542 1.00 16.53 208 GLU A N 1
ATOM 1596 C CA . GLU A 1 211 ? 32.338 39.120 20.747 1.00 18.31 208 GLU A CA 1
ATOM 1597 C C . GLU A 1 211 ? 32.502 37.788 21.477 1.00 17.63 208 GLU A C 1
ATOM 1598 O O . GLU A 1 211 ? 32.570 37.746 22.711 1.00 16.02 208 GLU A O 1
ATOM 1604 N N . PRO A 1 212 ? 32.548 36.689 20.708 1.00 22.15 209 PRO A N 1
ATOM 1605 C CA . PRO A 1 212 ? 32.940 35.401 21.276 1.00 13.41 209 PRO A CA 1
ATOM 1606 C C . PRO A 1 212 ? 34.236 35.598 22.035 1.00 13.57 209 PRO A C 1
ATOM 1607 O O . PRO A 1 212 ? 35.154 36.222 21.505 1.00 14.83 209 PRO A O 1
ATOM 1611 N N . VAL A 1 213 ? 34.301 35.080 23.247 1.00 13.79 210 VAL A N 1
ATOM 1612 C CA . VAL A 1 213 ? 35.423 35.399 24.114 1.00 13.98 210 VAL A CA 1
ATOM 1613 C C . VAL A 1 213 ? 35.929 34.175 24.862 1.00 15.73 210 VAL A C 1
ATOM 1614 O O . VAL A 1 213 ? 35.148 33.362 25.342 1.00 16.17 210 VAL A O 1
ATOM 1618 N N . PRO A 1 214 ? 37.256 34.030 24.950 1.00 16.84 211 PRO A N 1
ATOM 1619 C CA . PRO A 1 214 ? 37.829 32.984 25.800 1.00 23.70 211 PRO A CA 1
ATOM 1620 C C . PRO A 1 214 ? 37.404 33.228 27.245 1.00 21.47 211 PRO A C 1
ATOM 1621 O O . PRO A 1 214 ? 37.547 34.351 27.728 1.00 14.79 211 PRO A O 1
ATOM 1625 N N . PRO A 1 215 ? 36.868 32.197 27.920 1.00 23.62 212 PRO A N 1
ATOM 1626 C CA . PRO A 1 215 ? 36.337 32.336 29.278 1.00 15.07 212 PRO A CA 1
ATOM 1627 C C . PRO A 1 215 ? 37.387 32.916 30.223 1.00 15.32 212 PRO A C 1
ATOM 1628 O O . PRO A 1 215 ? 37.051 33.665 31.135 1.00 15.53 212 PRO A O 1
ATOM 1632 N N . GLN A 1 216 ? 38.647 32.584 29.978 1.00 15.32 213 GLN A N 1
ATOM 1633 C CA . GLN A 1 216 ? 39.733 33.055 30.846 1.00 15.58 213 GLN A CA 1
ATOM 1634 C C . GLN A 1 216 ? 39.930 34.570 30.752 1.00 17.20 213 GLN A C 1
ATOM 1635 O O . GLN A 1 216 ? 40.494 35.187 31.657 1.00 18.98 213 GLN A O 1
ATOM 1641 N N . ASP A 1 217 ? 39.459 35.164 29.657 1.00 19.80 214 ASP A N 1
ATOM 1642 C CA . ASP A 1 217 ? 39.604 36.602 29.450 1.00 19.38 214 ASP A CA 1
ATOM 1643 C C . ASP A 1 217 ? 38.569 37.370 30.263 1.00 17.19 214 ASP A C 1
ATOM 1644 O O . ASP A 1 217 ? 38.808 38.497 30.685 1.00 15.54 214 ASP A O 1
ATOM 1649 N N . VAL A 1 218 ? 37.401 36.771 30.458 1.00 15.92 215 VAL A N 1
ATOM 1650 C CA . VAL A 1 218 ? 36.370 37.429 31.244 1.00 16.93 215 VAL A CA 1
ATOM 1651 C C . VAL A 1 218 ? 36.825 37.527 32.693 1.00 18.99 215 VAL A C 1
ATOM 1652 O O . VAL A 1 218 ? 36.805 38.603 33.303 1.00 19.58 215 VAL A O 1
ATOM 1656 N N . ILE A 1 219 ? 37.239 36.386 33.228 1.00 16.21 216 ILE A N 1
ATOM 1657 C CA . ILE A 1 219 ? 37.802 36.300 34.569 1.00 19.79 216 ILE A CA 1
ATOM 1658 C C . ILE A 1 219 ? 38.952 37.289 34.738 1.00 24.88 216 ILE A C 1
ATOM 1659 O O . ILE A 1 219 ? 39.020 38.023 35.730 1.00 18.33 216 ILE A O 1
ATOM 1664 N N . ALA A 1 220 ? 39.858 37.313 33.766 1.00 21.97 217 ALA A N 1
ATOM 1665 C CA . ALA A 1 220 ? 40.983 38.237 33.821 1.00 18.35 217 ALA A CA 1
ATOM 1666 C C . ALA A 1 220 ? 40.524 39.694 33.876 1.00 17.08 217 ALA A C 1
ATOM 1667 O O . ALA A 1 220 ? 41.049 40.489 34.639 1.00 16.68 217 ALA A O 1
ATOM 1669 N N . TYR A 1 221 ? 39.537 40.047 33.056 1.00 16.17 218 TYR A N 1
ATOM 1670 C CA . TYR A 1 221 ? 39.103 41.439 32.985 1.00 16.14 218 TYR A CA 1
ATOM 1671 C C . TYR A 1 221 ? 38.402 41.885 34.266 1.00 16.42 218 TYR A C 1
ATOM 1672 O O . TYR A 1 221 ? 38.553 43.028 34.700 1.00 16.55 218 TYR A O 1
ATOM 1681 N N . ALA A 1 222 ? 37.639 40.982 34.870 1.00 16.53 219 ALA A N 1
ATOM 1682 C CA . ALA A 1 222 ? 36.964 41.275 36.126 1.00 16.82 219 ALA A CA 1
ATOM 1683 C C . ALA A 1 222 ? 38.018 41.570 37.198 1.00 17.17 219 ALA A C 1
ATOM 1684 O O . ALA A 1 222 ? 37.892 42.522 37.966 1.00 17.38 219 ALA A O 1
ATOM 1686 N N . ALA A 1 223 ? 39.072 40.765 37.219 1.00 17.23 220 ALA A N 1
ATOM 1687 C CA . ALA A 1 223 ? 40.160 40.972 38.186 1.00 17.57 220 ALA A CA 1
ATOM 1688 C C . ALA A 1 223 ? 40.840 42.320 37.944 1.00 17.56 220 ALA A C 1
ATOM 1689 O O . ALA A 1 223 ? 41.101 43.080 38.876 1.00 17.85 220 ALA A O 1
ATOM 1691 N N . GLU A 1 224 ? 41.117 42.614 36.682 1.00 17.24 221 GLU A N 1
ATOM 1692 C CA . GLU A 1 224 ? 41.715 43.887 36.304 1.00 20.19 221 GLU A CA 1
ATOM 1693 C C . GLU A 1 224 ? 40.885 45.075 36.806 1.00 17.28 221 GLU A C 1
ATOM 1694 O O . GLU A 1 224 ? 41.416 46.003 37.406 1.00 17.49 221 GLU A O 1
ATOM 1700 N N . LEU A 1 225 ? 39.580 45.050 36.543 1.00 19.24 222 LEU A N 1
ATOM 1701 C CA . LEU A 1 225 ? 38.684 46.112 36.997 1.00 17.77 222 LEU A CA 1
ATOM 1702 C C . LEU A 1 225 ? 38.693 46.309 38.514 1.00 18.72 222 LEU A C 1
ATOM 1703 O O . LEU A 1 225 ? 38.514 47.427 39.007 1.00 17.73 222 LEU A O 1
ATOM 1708 N N . GLN A 1 226 ? 38.898 45.218 39.244 1.00 17.81 223 GLN A N 1
ATOM 1709 C CA . GLN A 1 226 ? 38.774 45.222 40.695 1.00 18.23 223 GLN A CA 1
ATOM 1710 C C . GLN A 1 226 ? 40.124 45.520 41.328 1.00 20.80 223 GLN A C 1
ATOM 1711 O O . GLN A 1 226 ? 40.236 45.643 42.547 1.00 19.75 223 GLN A O 1
ATOM 1717 N N . GLY A 1 227 ? 41.154 45.636 40.495 1.00 18.34 224 GLY A N 1
ATOM 1718 C CA . GLY A 1 227 ? 42.491 45.898 41.000 1.00 18.61 224 GLY A CA 1
ATOM 1719 C C . GLY A 1 227 ? 43.060 44.715 41.752 1.00 18.87 224 GLY A C 1
ATOM 1720 O O . GLY A 1 227 ? 43.848 44.885 42.694 1.00 22.58 224 GLY A O 1
ATOM 1721 N N . LEU A 1 228 ? 42.675 43.513 41.329 1.00 18.70 225 LEU A N 1
ATOM 1722 C CA . LEU A 1 228 ? 43.132 42.273 41.942 1.00 19.96 225 LEU A CA 1
ATOM 1723 C C . LEU A 1 228 ? 44.104 41.501 41.045 1.00 20.93 225 LEU A C 1
ATOM 1724 O O . LEU A 1 228 ? 44.128 41.694 39.839 1.00 24.98 225 LEU A O 1
ATOM 1729 N N . PRO A 1 229 ? 44.918 40.623 41.643 1.00 18.96 226 PRO A N 1
ATOM 1730 C CA . PRO A 1 229 ? 45.882 39.848 40.855 1.00 24.72 226 PRO A CA 1
ATOM 1731 C C . PRO A 1 229 ? 45.195 38.935 39.852 1.00 28.53 226 PRO A C 1
ATOM 1732 O O . PRO A 1 229 ? 44.118 38.412 40.132 1.00 19.93 226 PRO A O 1
ATOM 1736 N N . LEU A 1 230 ? 45.828 38.745 38.700 1.00 30.45 227 LEU A N 1
ATOM 1737 C CA . LEU A 1 230 ? 45.342 37.813 37.693 1.00 29.74 227 LEU A CA 1
ATOM 1738 C C . LEU A 1 230 ? 45.343 36.397 38.263 1.00 30.38 227 LEU A C 1
ATOM 1739 O O . LEU A 1 230 ? 46.396 35.872 38.632 1.00 24.81 227 LEU A O 1
ATOM 1744 N N . PRO A 1 231 ? 44.157 35.778 38.360 1.00 27.68 228 PRO A N 1
ATOM 1745 C CA . PRO A 1 231 ? 44.065 34.401 38.854 1.00 26.88 228 PRO A CA 1
ATOM 1746 C C . PRO A 1 231 ? 44.957 33.466 38.041 1.00 25.97 228 PRO A C 1
ATOM 1747 O O . PRO A 1 231 ? 45.154 33.697 36.845 1.00 25.93 228 PRO A O 1
ATOM 1751 N N . PRO A 1 232 ? 45.499 32.420 38.684 1.00 29.60 229 PRO A N 1
ATOM 1752 C CA . PRO A 1 232 ? 46.390 31.474 37.999 1.00 28.37 229 PRO A CA 1
ATOM 1753 C C . PRO A 1 232 ? 45.664 30.689 36.912 1.00 28.83 229 PRO A C 1
ATOM 1754 O O . PRO A 1 232 ? 44.467 30.421 37.036 1.00 25.45 229 PRO A O 1
ATOM 1758 N N . ALA A 1 233 ? 46.390 30.323 35.862 1.00 24.22 230 ALA A N 1
ATOM 1759 C CA . ALA A 1 233 ? 45.818 29.538 34.778 1.00 25.58 230 ALA A CA 1
ATOM 1760 C C . ALA A 1 233 ? 46.233 28.070 34.880 1.00 27.03 230 ALA A C 1
ATOM 1761 O O . ALA A 1 233 ? 47.308 27.742 35.386 1.00 29.47 230 ALA A O 1
ATOM 1763 N N . VAL A 1 234 ? 45.355 27.191 34.418 1.00 27.33 231 VAL A N 1
ATOM 1764 C CA A VAL A 1 234 ? 45.642 25.764 34.363 0.50 26.56 231 VAL A CA 1
ATOM 1765 C CA B VAL A 1 234 ? 45.670 25.771 34.347 0.50 25.56 231 VAL A CA 1
ATOM 1766 C C . VAL A 1 234 ? 45.211 25.221 33.011 1.00 26.45 231 VAL A C 1
ATOM 1767 O O . VAL A 1 234 ? 44.129 25.564 32.519 1.00 19.82 231 VAL A O 1
ATOM 1774 N N . ASP A 1 235 ? 46.056 24.388 32.407 1.00 21.96 232 ASP A N 1
ATOM 1775 C CA . ASP A 1 235 ? 45.743 23.816 31.103 1.00 22.85 232 ASP A CA 1
ATOM 1776 C C . ASP A 1 235 ? 44.535 22.898 31.200 1.00 19.33 232 ASP A C 1
ATOM 1777 O O . ASP A 1 235 ? 44.417 22.095 32.121 1.00 20.76 232 ASP A O 1
ATOM 1782 N N . PHE A 1 236 ? 43.633 23.029 30.235 1.00 21.13 233 PHE A N 1
ATOM 1783 C CA . PHE A 1 236 ? 42.420 22.232 30.197 1.00 25.83 233 PHE A CA 1
ATOM 1784 C C . PHE A 1 236 ? 42.673 20.742 30.448 1.00 26.01 233 PHE A C 1
ATOM 1785 O O . PHE A 1 236 ? 41.984 20.116 31.251 1.00 30.49 233 PHE A O 1
ATOM 1793 N N . ASP A 1 237 ? 43.662 20.180 29.763 1.00 22.83 234 ASP A N 1
ATOM 1794 C CA . ASP A 1 237 ? 43.954 18.754 29.886 1.00 32.29 234 ASP A CA 1
ATOM 1795 C C . ASP A 1 237 ? 44.694 18.411 31.188 1.00 35.92 234 ASP A C 1
ATOM 1796 O O . ASP A 1 237 ? 45.161 17.286 31.368 1.00 35.62 234 ASP A O 1
ATOM 1801 N N . LYS A 1 238 ? 44.787 19.379 32.094 1.00 32.58 235 LYS A N 1
ATOM 1802 C CA . LYS A 1 238 ? 45.430 19.159 33.388 1.00 33.78 235 LYS A CA 1
ATOM 1803 C C . LYS A 1 238 ? 44.557 19.617 34.553 1.00 32.75 235 LYS A C 1
ATOM 1804 O O . LYS A 1 238 ? 44.971 19.549 35.707 1.00 36.46 235 LYS A O 1
ATOM 1810 N N . ALA A 1 239 ? 43.348 20.078 34.250 1.00 28.50 236 ALA A N 1
ATOM 1811 C CA . ALA A 1 239 ? 42.504 20.728 35.253 1.00 29.46 236 ALA A CA 1
ATOM 1812 C C . ALA A 1 239 ? 41.697 19.763 36.128 1.00 36.47 236 ALA A C 1
ATOM 1813 O O . ALA A 1 239 ? 41.008 20.192 37.057 1.00 34.75 236 ALA A O 1
ATOM 1815 N N . ASP A 1 240 ? 41.790 18.469 35.832 1.00 44.35 237 ASP A N 1
ATOM 1816 C CA . ASP A 1 240 ? 40.949 17.459 36.476 1.00 48.95 237 ASP A CA 1
ATOM 1817 C C . ASP A 1 240 ? 39.532 17.979 36.697 1.00 44.03 237 ASP A C 1
ATOM 1818 O O . ASP A 1 240 ? 39.150 18.336 37.812 1.00 42.79 237 ASP A O 1
ATOM 1823 N N . LEU A 1 241 ? 38.760 18.029 35.621 1.00 41.48 238 LEU A N 1
ATOM 1824 C CA . LEU A 1 241 ? 37.394 18.515 35.696 1.00 39.12 238 LEU A CA 1
ATOM 1825 C C . LEU A 1 241 ? 36.427 17.347 35.772 1.00 32.41 238 LEU A C 1
ATOM 1826 O O . LEU A 1 241 ? 36.720 16.258 35.284 1.00 35.63 238 LEU A O 1
ATOM 1831 N N . THR A 1 242 ? 35.280 17.577 36.396 1.00 27.40 239 THR A N 1
ATOM 1832 C CA . THR A 1 242 ? 34.201 16.607 36.373 1.00 25.51 239 THR A CA 1
ATOM 1833 C C . THR A 1 242 ? 33.712 16.515 34.937 1.00 24.75 239 THR A C 1
ATOM 1834 O O . THR A 1 242 ? 33.951 17.425 34.141 1.00 24.75 239 THR A O 1
ATOM 1838 N N . PRO A 1 243 ? 33.045 15.407 34.592 1.00 22.23 240 PRO A N 1
ATOM 1839 C CA . PRO A 1 243 ? 32.503 15.228 33.241 1.00 21.90 240 PRO A CA 1
ATOM 1840 C C . PRO A 1 243 ? 31.673 16.422 32.780 1.00 24.21 240 PRO A C 1
ATOM 1841 O O . PRO A 1 243 ? 31.843 16.870 31.650 1.00 22.15 240 PRO A O 1
ATOM 1853 N N . ALA A 1 245 ? 31.763 19.659 33.809 1.00 24.98 242 ALA A N 1
ATOM 1854 C CA . ALA A 1 245 ? 32.637 20.797 33.562 1.00 27.92 242 ALA A CA 1
ATOM 1855 C C . ALA A 1 245 ? 33.393 20.618 32.251 1.00 23.43 242 ALA A C 1
ATOM 1856 O O . ALA A 1 245 ? 33.536 21.558 31.466 1.00 26.24 242 ALA A O 1
ATOM 1858 N N . ARG A 1 246 ? 33.869 19.400 32.014 1.00 21.49 243 ARG A N 1
ATOM 1859 C CA . ARG A 1 246 ? 34.631 19.094 30.812 1.00 24.72 243 ARG A CA 1
ATOM 1860 C C . ARG A 1 246 ? 33.770 19.227 29.560 1.00 26.36 243 ARG A C 1
ATOM 1861 O O . ARG A 1 246 ? 34.260 19.618 28.502 1.00 23.16 243 ARG A O 1
ATOM 1869 N N . SER A 1 247 ? 32.487 18.907 29.691 1.00 24.77 244 SER A N 1
ATOM 1870 C CA A SER A 1 247 ? 31.576 18.903 28.551 0.50 26.15 244 SER A CA 1
ATOM 1871 C CA B SER A 1 247 ? 31.569 18.906 28.556 0.50 26.15 244 SER A CA 1
ATOM 1872 C C . SER A 1 247 ? 31.421 20.291 27.933 1.00 31.33 244 SER A C 1
ATOM 1873 O O . SER A 1 247 ? 31.053 20.421 26.763 1.00 31.62 244 SER A O 1
ATOM 1878 N N . PHE A 1 248 ? 31.699 21.327 28.718 1.00 29.19 245 PHE A N 1
ATOM 1879 C CA . PHE A 1 248 ? 31.557 22.695 28.223 1.00 35.45 245 PHE A CA 1
ATOM 1880 C C . PHE A 1 248 ? 32.727 23.112 27.340 1.00 35.96 245 PHE A C 1
ATOM 1881 O O . PHE A 1 248 ? 32.627 24.068 26.570 1.00 40.95 245 PHE A O 1
ATOM 1889 N N . TYR A 1 249 ? 33.832 22.386 27.455 1.00 21.78 246 TYR A N 1
ATOM 1890 C CA . TYR A 1 249 ? 35.019 22.663 26.663 1.00 20.77 246 TYR A CA 1
ATOM 1891 C C . TYR A 1 249 ? 35.158 21.667 25.518 1.00 28.27 246 TYR A C 1
ATOM 1892 O O . TYR A 1 249 ? 36.231 21.534 24.930 1.00 35.58 246 TYR A O 1
ATOM 1901 N N . SER A 1 250 ? 34.070 20.971 25.201 1.00 28.59 247 SER A N 1
ATOM 1902 C CA . SER A 1 250 ? 34.102 19.940 24.167 1.00 27.29 247 SER A CA 1
ATOM 1903 C C . SER A 1 250 ? 33.466 20.416 22.867 1.00 22.74 247 SER A C 1
ATOM 1904 O O . SER A 1 250 ? 33.452 19.690 21.880 1.00 23.69 247 SER A O 1
ATOM 1907 N N . GLU A 1 251 ? 32.936 21.632 22.878 1.00 21.90 248 GLU A N 1
ATOM 1908 C CA . GLU A 1 251 ? 32.323 22.210 21.689 1.00 18.41 248 GLU A CA 1
ATOM 1909 C C . GLU A 1 251 ? 32.791 23.646 21.544 1.00 17.49 248 GLU A C 1
ATOM 1910 O O . GLU A 1 251 ? 32.784 24.404 22.508 1.00 18.19 248 GLU A O 1
ATOM 1916 N N . ASN A 1 252 ? 33.177 24.026 20.333 1.00 18.46 249 ASN A N 1
ATOM 1917 C CA . ASN A 1 252 ? 33.626 25.386 20.091 1.00 13.24 249 ASN A CA 1
ATOM 1918 C C . ASN A 1 252 ? 33.005 25.946 18.818 1.00 13.23 249 ASN A C 1
ATOM 1919 O O . ASN A 1 252 ? 33.146 25.355 17.760 1.00 13.11 249 ASN A O 1
ATOM 1924 N N . LYS A 1 253 ? 32.326 27.084 18.934 1.00 13.05 250 LYS A N 1
ATOM 1925 C CA . LYS A 1 253 ? 31.774 27.770 17.771 1.00 12.87 250 LYS A CA 1
ATOM 1926 C C . LYS A 1 253 ? 31.660 29.276 18.022 1.00 14.54 250 LYS A C 1
ATOM 1927 O O . LYS A 1 253 ? 31.853 29.741 19.142 1.00 17.93 250 LYS A O 1
ATOM 1933 N N . ARG A 1 254 ? 31.351 30.033 16.973 1.00 14.90 251 ARG A N 1
ATOM 1934 C CA . ARG A 1 254 ? 31.095 31.457 17.104 1.00 12.75 251 ARG A CA 1
ATOM 1935 C C . ARG A 1 254 ? 29.725 31.666 16.496 1.00 13.89 251 ARG A C 1
ATOM 1936 O O . ARG A 1 254 ? 29.441 31.120 15.436 1.00 14.74 251 ARG A O 1
ATOM 1944 N N . VAL A 1 255 ? 28.866 32.404 17.196 1.00 12.80 252 VAL A N 1
ATOM 1945 C CA . VAL A 1 255 ? 27.463 32.494 16.807 1.00 15.87 252 VAL A CA 1
ATOM 1946 C C . VAL A 1 255 ? 27.117 33.877 16.279 1.00 16.76 252 VAL A C 1
ATOM 1947 O O . VAL A 1 255 ? 27.367 34.881 16.947 1.00 14.17 252 VAL A O 1
ATOM 1951 N N . ARG A 1 256 ? 26.515 33.916 15.088 1.00 12.60 253 ARG A N 1
ATOM 1952 C CA . ARG A 1 256 ? 26.068 35.159 14.463 1.00 18.26 253 ARG A CA 1
ATOM 1953 C C . ARG A 1 256 ? 24.783 35.656 15.124 1.00 13.22 253 ARG A C 1
ATOM 1954 O O . ARG A 1 256 ? 23.909 34.862 15.472 1.00 14.57 253 ARG A O 1
ATOM 1962 N N . ASN A 1 257 ? 24.673 36.968 15.282 1.00 12.68 254 ASN A N 1
ATOM 1963 C CA . ASN A 1 257 ? 23.503 37.592 15.895 1.00 16.39 254 ASN A CA 1
ATOM 1964 C C . ASN A 1 257 ? 22.870 38.628 14.968 1.00 18.27 254 ASN A C 1
ATOM 1965 O O . ASN A 1 257 ? 22.286 39.606 15.430 1.00 16.03 254 ASN A O 1
ATOM 1970 N N . ASP A 1 258 ? 22.983 38.402 13.662 1.00 20.56 255 ASP A N 1
ATOM 1971 C CA . ASP A 1 258 ? 22.501 39.357 12.660 1.00 14.04 255 ASP A CA 1
ATOM 1972 C C . ASP A 1 258 ? 20.981 39.481 12.635 1.00 19.43 255 ASP A C 1
ATOM 1973 O O . ASP A 1 258 ? 20.438 40.580 12.483 1.00 16.58 255 ASP A O 1
ATOM 1978 N N . ARG A 1 259 ? 20.303 38.352 12.794 1.00 14.97 256 ARG A N 1
ATOM 1979 C CA A ARG A 1 259 ? 18.851 38.300 12.692 0.50 17.86 256 ARG A CA 1
ATOM 1980 C CA B ARG A 1 259 ? 18.847 38.317 12.683 0.50 17.85 256 ARG A CA 1
ATOM 1981 C C . ARG A 1 259 ? 18.146 39.235 13.682 1.00 17.85 256 ARG A C 1
ATOM 1982 O O . ARG A 1 259 ? 17.209 39.944 13.321 1.00 18.14 256 ARG A O 1
ATOM 1997 N N . ILE A 1 260 ? 18.595 39.235 14.936 1.00 13.06 257 ILE A N 1
ATOM 1998 C CA . ILE A 1 260 ? 17.939 40.076 15.935 1.00 14.30 257 ILE A CA 1
ATOM 1999 C C . ILE A 1 260 ? 18.142 41.554 15.609 1.00 16.70 257 ILE A C 1
ATOM 2000 O O . ILE A 1 260 ? 17.300 42.391 15.932 1.00 18.04 257 ILE A O 1
ATOM 2005 N N . LYS A 1 261 ? 19.257 41.870 14.957 1.00 13.37 258 LYS A N 1
ATOM 2006 C CA . LYS A 1 261 ? 19.563 43.250 14.604 1.00 12.84 258 LYS A CA 1
ATOM 2007 C C . LYS A 1 261 ? 18.753 43.671 13.378 1.00 18.99 258 LYS A C 1
ATOM 2008 O O . LYS A 1 261 ? 18.044 44.671 13.407 1.00 16.29 258 LYS A O 1
ATOM 2014 N N . GLU A 1 262 ? 18.855 42.886 12.314 1.00 20.52 259 GLU A N 1
ATOM 2015 C CA . GLU A 1 262 ? 18.277 43.248 11.022 1.00 17.85 259 GLU A CA 1
ATOM 2016 C C . GLU A 1 262 ? 16.773 43.047 10.938 1.00 23.28 259 GLU A C 1
ATOM 2017 O O . GLU A 1 262 ? 16.076 43.800 10.250 1.00 24.02 259 GLU A O 1
ATOM 2023 N N . GLU A 1 263 ? 16.269 42.026 11.621 1.00 22.45 260 GLU A N 1
ATOM 2024 C CA . GLU A 1 263 ? 14.848 41.714 11.548 1.00 18.94 260 GLU A CA 1
ATOM 2025 C C . GLU A 1 263 ? 14.067 42.353 12.692 1.00 18.36 260 GLU A C 1
ATOM 2026 O O . GLU A 1 263 ? 12.969 42.854 12.482 1.00 18.67 260 GLU A O 1
ATOM 2032 N N . LEU A 1 264 ? 14.642 42.350 13.895 1.00 17.84 261 LEU A N 1
ATOM 2033 C CA . LEU A 1 264 ? 13.937 42.849 15.075 1.00 19.31 261 LEU A CA 1
ATOM 2034 C C . LEU A 1 264 ? 14.263 44.297 15.430 1.00 18.64 261 LEU A C 1
ATOM 2035 O O . LEU A 1 264 ? 13.586 44.894 16.264 1.00 19.76 261 LEU A O 1
ATOM 2040 N N . GLY A 1 265 ? 15.316 44.846 14.829 1.00 17.11 262 GLY A N 1
ATOM 2041 C CA . GLY A 1 265 ? 15.705 46.218 15.095 1.00 16.72 262 GLY A CA 1
ATOM 2042 C C . GLY A 1 265 ? 16.418 46.407 16.420 1.00 14.97 262 GLY A C 1
ATOM 2043 O O . GLY A 1 265 ? 16.549 47.530 16.912 1.00 19.21 262 GLY A O 1
ATOM 2044 N N . VAL A 1 266 ? 16.883 45.310 17.006 1.00 13.31 263 VAL A N 1
ATOM 2045 C CA . VAL A 1 266 ? 17.578 45.378 18.286 1.00 13.94 263 VAL A CA 1
ATOM 2046 C C . VAL A 1 266 ? 18.969 45.981 18.149 1.00 13.28 263 VAL A C 1
ATOM 2047 O O . VAL A 1 266 ? 19.713 45.658 17.226 1.00 14.96 263 VAL A O 1
ATOM 2051 N N . ARG A 1 267 ? 19.309 46.867 19.078 1.00 14.63 264 ARG A N 1
ATOM 2052 C CA . ARG A 1 267 ? 20.655 47.391 19.167 1.00 16.78 264 ARG A CA 1
ATOM 2053 C C . ARG A 1 267 ? 21.192 47.081 20.560 1.00 17.19 264 ARG A C 1
ATOM 2054 O O . ARG A 1 267 ? 20.692 47.593 21.560 1.00 18.45 264 ARG A O 1
ATOM 2062 N N . LEU A 1 268 ? 22.202 46.220 20.614 1.00 16.57 265 LEU A N 1
ATOM 2063 C CA . LEU A 1 268 ? 22.743 45.743 21.880 1.00 18.71 265 LEU A CA 1
ATOM 2064 C C . LEU A 1 268 ? 23.204 46.868 22.806 1.00 17.57 265 LEU A C 1
ATOM 2065 O O . LEU A 1 268 ? 23.939 47.769 22.394 1.00 17.13 265 LEU A O 1
ATOM 2070 N N . LYS A 1 269 ? 22.760 46.802 24.057 1.00 15.55 266 LYS A N 1
ATOM 2071 C CA . LYS A 1 269 ? 23.208 47.725 25.096 1.00 14.42 266 LYS A CA 1
ATOM 2072 C C . LYS A 1 269 ? 24.627 47.369 25.493 1.00 15.00 266 LYS A C 1
ATOM 2073 O O . LYS A 1 269 ? 25.429 48.239 25.842 1.00 19.17 266 LYS A O 1
ATOM 2079 N N . TYR A 1 270 ? 24.927 46.078 25.461 1.00 17.36 267 TYR A N 1
ATOM 2080 C CA . TYR A 1 270 ? 26.245 45.595 25.857 1.00 18.39 267 TYR A CA 1
ATOM 2081 C C . TYR A 1 270 ? 26.801 44.657 24.788 1.00 14.04 267 TYR A C 1
ATOM 2082 O O . TYR A 1 270 ? 26.694 43.441 24.902 1.00 14.08 267 TYR A O 1
ATOM 2091 N N . PRO A 1 271 ? 27.401 45.231 23.736 1.00 19.49 268 PRO A N 1
ATOM 2092 C CA . PRO A 1 271 ? 27.911 44.480 22.580 1.00 19.15 268 PRO A CA 1
ATOM 2093 C C . PRO A 1 271 ? 29.023 43.497 22.924 1.00 13.68 268 PRO A C 1
ATOM 2094 O O . PRO A 1 271 ? 29.256 42.551 22.176 1.00 13.55 268 PRO A O 1
ATOM 2098 N N . ASN A 1 272 ? 29.700 43.718 24.046 1.00 13.89 269 ASN A N 1
ATOM 2099 C CA . ASN A 1 272 ? 30.788 42.839 24.452 1.00 18.86 269 ASN A CA 1
ATOM 2100 C C . ASN A 1 272 ? 30.965 42.804 25.964 1.00 15.51 269 ASN A C 1
ATOM 2101 O O . ASN A 1 272 ? 30.401 43.634 26.683 1.00 14.41 269 ASN A O 1
ATOM 2106 N N . TYR A 1 273 ? 31.746 41.831 26.431 1.00 14.38 270 TYR A N 1
ATOM 2107 C CA . TYR A 1 273 ? 31.912 41.565 27.859 1.00 18.56 270 TYR A CA 1
ATOM 2108 C C . TYR A 1 273 ? 32.614 42.703 28.585 1.00 19.47 270 TYR A C 1
ATOM 2109 O O . TYR A 1 273 ? 32.397 42.903 29.777 1.00 18.61 270 TYR A O 1
ATOM 2118 N N . ARG A 1 274 ? 33.463 43.441 27.876 1.00 17.27 271 ARG A N 1
ATOM 2119 C CA . ARG A 1 274 ? 34.182 44.544 28.504 1.00 17.20 271 ARG A CA 1
ATOM 2120 C C . ARG A 1 274 ? 33.249 45.683 28.901 1.00 17.78 271 ARG A C 1
ATOM 2121 O O . ARG A 1 274 ? 33.348 46.196 30.006 1.00 17.72 271 ARG A O 1
ATOM 2129 N N . VAL A 1 275 ? 32.336 46.078 28.015 1.00 14.72 272 VAL A N 1
ATOM 2130 C CA . VAL A 1 275 ? 31.408 47.150 28.367 1.00 14.77 272 VAL A CA 1
ATOM 2131 C C . VAL A 1 275 ? 30.357 46.655 29.357 1.00 14.97 272 VAL A C 1
ATOM 2132 O O . VAL A 1 275 ? 29.925 47.400 30.243 1.00 15.16 272 VAL A O 1
ATOM 2136 N N . GLY A 1 276 ? 29.958 45.394 29.212 1.00 14.94 273 GLY A N 1
ATOM 2137 C CA . GLY A 1 276 ? 29.037 44.781 30.153 1.00 15.15 273 GLY A CA 1
ATOM 2138 C C . GLY A 1 276 ? 29.630 44.708 31.555 1.00 16.90 273 GLY A C 1
ATOM 2139 O O . GLY A 1 276 ? 28.975 45.045 32.544 1.00 16.75 273 GLY A O 1
ATOM 2140 N N . LEU A 1 277 ? 30.875 44.263 31.641 1.00 16.40 274 LEU A N 1
ATOM 2141 C CA . LEU A 1 277 ? 31.547 44.133 32.934 1.00 15.83 274 LEU A CA 1
ATOM 2142 C C . LEU A 1 277 ? 31.808 45.468 33.628 1.00 18.09 274 LEU A C 1
ATOM 2143 O O . LEU A 1 277 ? 31.700 45.572 34.854 1.00 17.95 274 LEU A O 1
ATOM 2148 N N . GLU A 1 278 ? 32.176 46.481 32.854 1.00 15.82 275 GLU A N 1
ATOM 2149 C CA . GLU A 1 278 ? 32.419 47.799 33.420 1.00 15.96 275 GLU A CA 1
ATOM 2150 C C . GLU A 1 278 ? 31.141 48.362 34.039 1.00 16.08 275 GLU A C 1
ATOM 2151 O O . GLU A 1 278 ? 31.174 48.943 35.120 1.00 16.59 275 GLU A O 1
ATOM 2157 N N . ALA A 1 279 ? 30.016 48.178 33.347 1.00 15.89 276 ALA A N 1
ATOM 2158 C CA . ALA A 1 279 ? 28.720 48.612 33.859 1.00 19.60 276 ALA A CA 1
ATOM 2159 C C . ALA A 1 279 ? 28.272 47.817 35.084 1.00 17.74 276 ALA A C 1
ATOM 2160 O O . ALA A 1 279 ? 27.725 48.380 36.030 1.00 16.56 276 ALA A O 1
ATOM 2162 N N . LEU A 1 280 ? 28.489 46.504 35.053 1.00 18.69 277 LEU A N 1
ATOM 2163 C CA A LEU A 1 280 ? 28.114 45.635 36.164 0.50 19.65 277 LEU A CA 1
ATOM 2164 C CA B LEU A 1 280 ? 28.109 45.641 36.161 0.50 19.62 277 LEU A CA 1
ATOM 2165 C C . LEU A 1 280 ? 28.855 46.004 37.440 1.00 16.97 277 LEU A C 1
ATOM 2166 O O . LEU A 1 280 ? 28.270 46.033 38.523 1.00 17.27 277 LEU A O 1
ATOM 2175 N N . GLN A 1 281 ? 30.142 46.287 37.306 1.00 16.94 278 GLN A N 1
ATOM 2176 C CA . GLN A 1 281 ? 30.951 46.640 38.467 1.00 17.27 278 GLN A CA 1
ATOM 2177 C C . GLN A 1 281 ? 30.422 47.907 39.130 1.00 18.36 278 GLN A C 1
ATOM 2178 O O . GLN A 1 281 ? 30.468 48.041 40.351 1.00 19.47 278 GLN A O 1
ATOM 2184 N N . ALA A 1 282 ? 29.918 48.828 38.312 1.00 17.19 279 ALA A N 1
ATOM 2185 C CA . ALA A 1 282 ? 29.406 50.101 38.805 1.00 19.00 279 ALA A CA 1
ATOM 2186 C C . ALA A 1 282 ? 27.936 50.013 39.228 1.00 21.45 279 ALA A C 1
ATOM 2187 O O . ALA A 1 282 ? 27.372 50.973 39.757 1.00 24.00 279 ALA A O 1
ATOM 2189 N N . ASP A 1 283 ? 27.325 48.858 39.001 1.00 22.07 280 ASP A N 1
ATOM 2190 C CA . ASP A 1 283 ? 25.893 48.702 39.209 1.00 27.39 280 ASP A CA 1
ATOM 2191 C C . ASP A 1 283 ? 25.165 49.816 38.466 1.00 29.48 280 ASP A C 1
ATOM 2192 O O . ASP A 1 283 ? 24.183 50.373 38.959 1.00 33.19 280 ASP A O 1
ATOM 2197 N N . ALA A 1 284 ? 25.664 50.143 37.277 1.00 29.48 281 ALA A N 1
ATOM 2198 C CA . ALA A 1 284 ? 25.111 51.232 36.484 1.00 31.72 281 ALA A CA 1
ATOM 2199 C C . ALA A 1 284 ? 24.533 50.727 35.170 1.00 33.99 281 ALA A C 1
ATOM 2200 O O . ALA A 1 284 ? 24.579 49.536 34.876 1.00 31.24 281 ALA A O 1
ATOM 2202 N N . GLU A 1 285 ? 24.008 51.648 34.372 1.00 43.01 282 GLU A N 1
ATOM 2203 C CA . GLU A 1 285 ? 23.347 51.287 33.125 1.00 47.64 282 GLU A CA 1
ATOM 2204 C C . GLU A 1 285 ? 24.299 51.311 31.930 1.00 50.86 282 GLU A C 1
ATOM 2205 O O . GLU A 1 285 ? 24.268 50.414 31.090 1.00 45.40 282 GLU A O 1
ATOM 2211 N N . THR A 1 286 ? 25.148 52.334 31.864 1.00 57.24 283 THR A N 1
ATOM 2212 C CA . THR A 1 286 ? 26.032 52.528 30.714 1.00 59.98 283 THR A CA 1
ATOM 2213 C C . THR A 1 286 ? 26.949 51.329 30.489 1.00 64.66 283 THR A C 1
ATOM 2214 O O . THR A 1 286 ? 27.498 51.148 29.400 1.00 65.06 283 THR A O 1
ATOM 2218 N N . THR B 1 5 ? -3.319 6.918 -13.042 1.00 37.46 2 THR B N 1
ATOM 2219 C CA . THR B 1 5 ? -3.526 8.247 -12.477 1.00 39.84 2 THR B CA 1
ATOM 2220 C C . THR B 1 5 ? -4.320 8.173 -11.172 1.00 39.29 2 THR B C 1
ATOM 2221 O O . THR B 1 5 ? -5.232 7.353 -11.033 1.00 40.38 2 THR B O 1
ATOM 2225 N N . GLY B 1 6 ? -3.966 9.031 -10.218 1.00 36.32 3 GLY B N 1
ATOM 2226 C CA . GLY B 1 6 ? -4.652 9.082 -8.941 1.00 29.08 3 GLY B CA 1
ATOM 2227 C C . GLY B 1 6 ? -4.543 10.438 -8.271 1.00 28.80 3 GLY B C 1
ATOM 2228 O O . GLY B 1 6 ? -4.551 11.477 -8.936 1.00 28.85 3 GLY B O 1
ATOM 2229 N N . THR B 1 7 ? -4.444 10.420 -6.945 1.00 25.51 4 THR B N 1
ATOM 2230 C CA . THR B 1 7 ? -4.296 11.630 -6.151 1.00 18.02 4 THR B CA 1
ATOM 2231 C C . THR B 1 7 ? -3.081 11.458 -5.274 1.00 17.39 4 THR B C 1
ATOM 2232 O O . THR B 1 7 ? -3.054 10.568 -4.436 1.00 17.39 4 THR B O 1
ATOM 2236 N N . LEU B 1 8 ? -2.084 12.309 -5.489 1.00 18.79 5 LEU B N 1
ATOM 2237 C CA . LEU B 1 8 ? -0.802 12.200 -4.799 1.00 16.61 5 LEU B CA 1
ATOM 2238 C C . LEU B 1 8 ? -0.641 13.287 -3.748 1.00 16.65 5 LEU B C 1
ATOM 2239 O O . LEU B 1 8 ? -0.802 14.471 -4.031 1.00 16.93 5 LEU B O 1
ATOM 2244 N N . LEU B 1 9 ? -0.277 12.883 -2.532 1.00 18.60 6 LEU B N 1
ATOM 2245 C CA . LEU B 1 9 ? -0.038 13.832 -1.468 1.00 16.07 6 LEU B CA 1
ATOM 2246 C C . LEU B 1 9 ? 1.462 13.809 -1.287 1.00 15.63 6 LEU B C 1
ATOM 2247 O O . LEU B 1 9 ? 2.016 12.756 -1.032 1.00 15.35 6 LEU B O 1
ATOM 2252 N N . SER B 1 10 ? 2.098 14.954 -1.501 1.00 15.63 7 SER B N 1
ATOM 2253 C CA . SER B 1 10 ? 3.545 15.069 -1.485 1.00 23.42 7 SER B CA 1
ATOM 2254 C C . SER B 1 10 ? 3.946 15.935 -0.302 1.00 15.21 7 SER B C 1
ATOM 2255 O O . SER B 1 10 ? 3.763 17.153 -0.335 1.00 15.45 7 SER B O 1
ATOM 2258 N N . PHE B 1 11 ? 4.482 15.298 0.744 1.00 15.99 8 PHE B N 1
ATOM 2259 C CA . PHE B 1 11 ? 4.928 15.982 1.958 1.00 18.51 8 PHE B CA 1
ATOM 2260 C C . PHE B 1 11 ? 6.317 16.557 1.740 1.00 14.70 8 PHE B C 1
ATOM 2261 O O . PHE B 1 11 ? 7.218 15.846 1.301 1.00 15.03 8 PHE B O 1
ATOM 2269 N N . GLY B 1 12 ? 6.482 17.846 2.032 1.00 14.88 9 GLY B N 1
ATOM 2270 C CA . GLY B 1 12 ? 7.744 18.524 1.797 1.00 16.05 9 GLY B CA 1
ATOM 2271 C C . GLY B 1 12 ? 8.019 18.618 0.312 1.00 18.69 9 GLY B C 1
ATOM 2272 O O . GLY B 1 12 ? 9.121 18.336 -0.155 1.00 16.16 9 GLY B O 1
ATOM 2273 N N . HIS B 1 13 ? 6.990 19.002 -0.437 1.00 15.10 10 HIS B N 1
ATOM 2274 C CA . HIS B 1 13 ? 7.073 19.122 -1.885 1.00 18.04 10 HIS B CA 1
ATOM 2275 C C . HIS B 1 13 ? 8.205 20.067 -2.280 1.00 16.78 10 HIS B C 1
ATOM 2276 O O . HIS B 1 13 ? 8.009 21.279 -2.392 1.00 15.78 10 HIS B O 1
ATOM 2283 N N . GLY B 1 14 ? 9.391 19.508 -2.485 1.00 15.77 11 GLY B N 1
ATOM 2284 C CA . GLY B 1 14 ? 10.565 20.314 -2.761 1.00 17.79 11 GLY B CA 1
ATOM 2285 C C . GLY B 1 14 ? 11.135 20.186 -4.163 1.00 20.30 11 GLY B C 1
ATOM 2286 O O . GLY B 1 14 ? 10.409 19.963 -5.144 1.00 16.95 11 GLY B O 1
ATOM 2287 N N . TYR B 1 15 ? 12.451 20.351 -4.245 1.00 16.21 12 TYR B N 1
ATOM 2288 C CA . TYR B 1 15 ? 13.191 20.345 -5.504 1.00 16.94 12 TYR B CA 1
ATOM 2289 C C . TYR B 1 15 ? 12.838 19.136 -6.368 1.00 20.82 12 TYR B C 1
ATOM 2290 O O . TYR B 1 15 ? 12.359 19.282 -7.497 1.00 14.70 12 TYR B O 1
ATOM 2299 N N . THR B 1 16 ? 13.049 17.944 -5.825 1.00 16.99 13 THR B N 1
ATOM 2300 C CA . THR B 1 16 ? 12.769 16.719 -6.554 1.00 14.11 13 THR B CA 1
ATOM 2301 C C . THR B 1 16 ? 11.288 16.547 -6.867 1.00 14.36 13 THR B C 1
ATOM 2302 O O . THR B 1 16 ? 10.932 16.284 -8.010 1.00 17.41 13 THR B O 1
ATOM 2306 N N . ALA B 1 17 ? 10.436 16.684 -5.851 1.00 14.43 14 ALA B N 1
ATOM 2307 C CA . ALA B 1 17 ? 9.000 16.434 -6.032 1.00 14.70 14 ALA B CA 1
ATOM 2308 C C . ALA B 1 17 ? 8.384 17.356 -7.072 1.00 21.31 14 ALA B C 1
ATOM 2309 O O . ALA B 1 17 ? 7.463 16.959 -7.795 1.00 15.36 14 ALA B O 1
ATOM 2311 N N . ARG B 1 18 ? 8.896 18.581 -7.142 1.00 18.20 15 ARG B N 1
ATOM 2312 C CA . ARG B 1 18 ? 8.383 19.579 -8.077 1.00 16.20 15 ARG B CA 1
ATOM 2313 C C . ARG B 1 18 ? 8.611 19.202 -9.539 1.00 18.82 15 ARG B C 1
ATOM 2314 O O . ARG B 1 18 ? 7.723 19.393 -10.381 1.00 16.20 15 ARG B O 1
ATOM 2322 N N . VAL B 1 19 ? 9.786 18.669 -9.854 1.00 22.58 16 VAL B N 1
ATOM 2323 C CA A VAL B 1 19 ? 10.027 18.208 -11.214 0.50 22.82 16 VAL B CA 1
ATOM 2324 C CA B VAL B 1 19 ? 10.067 18.172 -11.195 0.50 22.50 16 VAL B CA 1
ATOM 2325 C C . VAL B 1 19 ? 9.123 17.019 -11.522 1.00 19.45 16 VAL B C 1
ATOM 2326 O O . VAL B 1 19 ? 8.622 16.895 -12.647 1.00 17.31 16 VAL B O 1
ATOM 2333 N N . LEU B 1 20 ? 8.875 16.172 -10.523 1.00 15.35 17 LEU B N 1
ATOM 2334 C CA . LEU B 1 20 ? 7.942 15.065 -10.707 1.00 15.47 17 LEU B CA 1
ATOM 2335 C C . LEU B 1 20 ? 6.537 15.585 -10.993 1.00 15.97 17 LEU B C 1
ATOM 2336 O O . LEU B 1 20 ? 5.885 15.117 -11.924 1.00 16.29 17 LEU B O 1
ATOM 2341 N N . SER B 1 21 ? 6.061 16.545 -10.203 1.00 16.08 18 SER B N 1
ATOM 2342 C CA . SER B 1 21 ? 4.677 17.002 -10.389 1.00 16.60 18 SER B CA 1
ATOM 2343 C C . SER B 1 21 ? 4.507 17.756 -11.706 1.00 22.97 18 SER B C 1
ATOM 2344 O O . SER B 1 21 ? 3.422 17.753 -12.291 1.00 17.57 18 SER B O 1
ATOM 2347 N N . ARG B 1 22 ? 5.583 18.375 -12.184 1.00 18.57 19 ARG B N 1
ATOM 2348 C CA . ARG B 1 22 ? 5.567 19.070 -13.475 1.00 21.60 19 ARG B CA 1
ATOM 2349 C C . ARG B 1 22 ? 5.283 18.114 -14.643 1.00 25.12 19 ARG B C 1
ATOM 2350 O O . ARG B 1 22 ? 4.749 18.524 -15.678 1.00 24.58 19 ARG B O 1
ATOM 2358 N N . ALA B 1 23 ? 5.619 16.840 -14.454 1.00 18.56 20 ALA B N 1
ATOM 2359 C CA . ALA B 1 23 ? 5.371 15.793 -15.439 1.00 17.43 20 ALA B CA 1
ATOM 2360 C C . ALA B 1 23 ? 3.997 15.154 -15.237 1.00 24.46 20 ALA B C 1
ATOM 2361 O O . ALA B 1 23 ? 3.268 14.908 -16.205 1.00 28.37 20 ALA B O 1
ATOM 2363 N N . LEU B 1 24 ? 3.639 14.904 -13.979 1.00 24.43 21 LEU B N 1
ATOM 2364 C CA . LEU B 1 24 ? 2.400 14.196 -13.647 1.00 19.61 21 LEU B CA 1
ATOM 2365 C C . LEU B 1 24 ? 1.151 15.050 -13.807 1.00 25.57 21 LEU B C 1
ATOM 2366 O O . LEU B 1 24 ? 0.141 14.579 -14.322 1.00 27.76 21 LEU B O 1
ATOM 2371 N N . ALA B 1 25 ? 1.215 16.296 -13.348 1.00 30.17 22 ALA B N 1
ATOM 2372 C CA . ALA B 1 25 ? 0.048 17.178 -13.384 1.00 18.93 22 ALA B CA 1
ATOM 2373 C C . ALA B 1 25 ? -0.577 17.267 -14.774 1.00 28.98 22 ALA B C 1
ATOM 2374 O O . ALA B 1 25 ? -1.786 17.124 -14.908 1.00 27.47 22 ALA B O 1
ATOM 2376 N N . PRO B 1 26 ? 0.247 17.495 -15.810 1.00 34.41 23 PRO B N 1
ATOM 2377 C CA . PRO B 1 26 ? -0.281 17.546 -17.179 1.00 34.75 23 PRO B CA 1
ATOM 2378 C C . PRO B 1 26 ? -0.889 16.215 -17.634 1.00 36.93 23 PRO B C 1
ATOM 2379 O O . PRO B 1 26 ? -1.636 16.199 -18.611 1.00 36.44 23 PRO B O 1
ATOM 2383 N N . GLN B 1 27 ? -0.581 15.122 -16.940 1.00 30.29 24 GLN B N 1
ATOM 2384 C CA . GLN B 1 27 ? -1.125 13.818 -17.311 1.00 33.73 24 GLN B CA 1
ATOM 2385 C C . GLN B 1 27 ? -2.465 13.544 -16.633 1.00 36.66 24 GLN B C 1
ATOM 2386 O O . GLN B 1 27 ? -3.095 12.517 -16.884 1.00 41.26 24 GLN B O 1
ATOM 2392 N N . GLY B 1 28 ? -2.895 14.459 -15.770 1.00 30.28 25 GLY B N 1
ATOM 2393 C CA . GLY B 1 28 ? -4.194 14.338 -15.135 1.00 32.18 25 GLY B CA 1
ATOM 2394 C C . GLY B 1 28 ? -4.172 14.107 -13.638 1.00 28.60 25 GLY B C 1
ATOM 2395 O O . GLY B 1 28 ? -5.216 14.120 -12.991 1.00 34.31 25 GLY B O 1
ATOM 2396 N N . TRP B 1 29 ? -2.985 13.895 -13.080 1.00 24.19 26 TRP B N 1
ATOM 2397 C CA . TRP B 1 29 ? -2.858 13.646 -11.649 1.00 23.41 26 TRP B CA 1
ATOM 2398 C C . TRP B 1 29 ? -3.315 14.844 -10.820 1.00 19.12 26 TRP B C 1
ATOM 2399 O O . TRP B 1 29 ? -3.044 15.989 -11.179 1.00 25.23 26 TRP B O 1
ATOM 2410 N N . ARG B 1 30 ? -4.005 14.586 -9.712 1.00 19.06 27 ARG B N 1
ATOM 2411 C CA . ARG B 1 30 ? -4.211 15.628 -8.716 1.00 19.05 27 ARG B CA 1
ATOM 2412 C C . ARG B 1 30 ? -3.076 15.531 -7.716 1.00 18.36 27 ARG B C 1
ATOM 2413 O O . ARG B 1 30 ? -2.796 14.459 -7.205 1.00 20.55 27 ARG B O 1
ATOM 2421 N N . ILE B 1 31 ? -2.435 16.654 -7.438 1.00 18.25 28 ILE B N 1
ATOM 2422 C CA . ILE B 1 31 ? -1.289 16.647 -6.537 1.00 17.66 28 ILE B CA 1
ATOM 2423 C C . ILE B 1 31 ? -1.429 17.726 -5.472 1.00 26.47 28 ILE B C 1
ATOM 2424 O O . ILE B 1 31 ? -1.860 18.845 -5.755 1.00 21.83 28 ILE B O 1
ATOM 2429 N N . ILE B 1 32 ? -1.054 17.383 -4.242 1.00 17.31 29 ILE B N 1
ATOM 2430 C CA . ILE B 1 32 ? -1.126 18.320 -3.145 1.00 17.35 29 ILE B CA 1
ATOM 2431 C C . ILE B 1 32 ? 0.264 18.281 -2.572 1.00 16.83 29 ILE B C 1
ATOM 2432 O O . ILE B 1 32 ? 0.754 17.206 -2.299 1.00 16.44 29 ILE B O 1
ATOM 2437 N N . GLY B 1 33 ? 0.904 19.440 -2.469 1.00 18.32 30 GLY B N 1
ATOM 2438 C CA . GLY B 1 33 ? 2.257 19.518 -1.956 1.00 18.38 30 GLY B CA 1
ATOM 2439 C C . GLY B 1 33 ? 2.338 20.414 -0.744 1.00 21.18 30 GLY B C 1
ATOM 2440 O O . GLY B 1 33 ? 1.795 21.522 -0.733 1.00 24.84 30 GLY B O 1
ATOM 2441 N N . THR B 1 34 ? 3.043 19.945 0.279 1.00 18.99 31 THR B N 1
ATOM 2442 C CA . THR B 1 34 ? 3.086 20.660 1.536 1.00 16.24 31 THR B CA 1
ATOM 2443 C C . THR B 1 34 ? 4.443 21.322 1.775 1.00 28.57 31 THR B C 1
ATOM 2444 O O . THR B 1 34 ? 5.474 20.887 1.254 1.00 20.45 31 THR B O 1
ATOM 2448 N N . SER B 1 35 ? 4.419 22.387 2.567 1.00 16.36 32 SER B N 1
ATOM 2449 C CA . SER B 1 35 ? 5.622 23.063 3.024 1.00 16.30 32 SER B CA 1
ATOM 2450 C C . SER B 1 35 ? 5.316 23.716 4.366 1.00 18.38 32 SER B C 1
ATOM 2451 O O . SER B 1 35 ? 4.191 24.132 4.617 1.00 20.91 32 SER B O 1
ATOM 2454 N N . ARG B 1 36 ? 6.304 23.799 5.245 1.00 18.22 33 ARG B N 1
ATOM 2455 C CA . ARG B 1 36 ? 6.073 24.503 6.496 1.00 20.18 33 ARG B CA 1
ATOM 2456 C C . ARG B 1 36 ? 6.226 26.005 6.277 1.00 24.99 33 ARG B C 1
ATOM 2457 O O . ARG B 1 36 ? 5.874 26.808 7.139 1.00 28.17 33 ARG B O 1
ATOM 2465 N N . ASN B 1 37 ? 6.733 26.373 5.104 1.00 26.53 34 ASN B N 1
ATOM 2466 C CA . ASN B 1 37 ? 7.066 27.760 4.795 1.00 26.43 34 ASN B CA 1
ATOM 2467 C C . ASN B 1 37 ? 6.017 28.439 3.911 1.00 28.78 34 ASN B C 1
ATOM 2468 O O . ASN B 1 37 ? 5.890 28.111 2.734 1.00 25.35 34 ASN B O 1
ATOM 2473 N N . PRO B 1 38 ? 5.269 29.400 4.478 1.00 29.70 35 PRO B N 1
ATOM 2474 C CA . PRO B 1 38 ? 4.204 30.109 3.755 1.00 30.68 35 PRO B CA 1
ATOM 2475 C C . PRO B 1 38 ? 4.700 30.784 2.474 1.00 31.56 35 PRO B C 1
ATOM 2476 O O . PRO B 1 38 ? 3.922 30.987 1.541 1.00 32.08 35 PRO B O 1
ATOM 2480 N N . ASP B 1 39 ? 5.982 31.130 2.433 1.00 36.72 36 ASP B N 1
ATOM 2481 C CA . ASP B 1 39 ? 6.558 31.788 1.265 1.00 40.93 36 ASP B CA 1
ATOM 2482 C C . ASP B 1 39 ? 6.639 30.849 0.061 1.00 38.52 36 ASP B C 1
ATOM 2483 O O . ASP B 1 39 ? 6.839 31.295 -1.069 1.00 40.60 36 ASP B O 1
ATOM 2488 N N . GLN B 1 40 ? 6.473 29.554 0.306 1.00 31.92 37 GLN B N 1
ATOM 2489 C CA . GLN B 1 40 ? 6.678 28.546 -0.733 1.00 27.07 37 GLN B CA 1
ATOM 2490 C C . GLN B 1 40 ? 5.408 28.132 -1.465 1.00 24.67 37 GLN B C 1
ATOM 2491 O O . GLN B 1 40 ? 5.467 27.324 -2.390 1.00 22.96 37 GLN B O 1
ATOM 2505 N N . GLU B 1 42 ? 3.398 29.631 -3.564 1.00 30.93 39 GLU B N 1
ATOM 2506 C CA . GLU B 1 42 ? 3.293 29.999 -4.972 1.00 38.16 39 GLU B CA 1
ATOM 2507 C C . GLU B 1 42 ? 4.143 29.089 -5.860 1.00 35.77 39 GLU B C 1
ATOM 2508 O O . GLU B 1 42 ? 3.703 28.650 -6.927 1.00 29.30 39 GLU B O 1
ATOM 2514 N N . ALA B 1 43 ? 5.360 28.804 -5.411 1.00 19.40 40 ALA B N 1
ATOM 2515 C CA . ALA B 1 43 ? 6.275 27.957 -6.168 1.00 31.10 40 ALA B CA 1
ATOM 2516 C C . ALA B 1 43 ? 5.797 26.506 -6.234 1.00 29.42 40 ALA B C 1
ATOM 2517 O O . ALA B 1 43 ? 6.045 25.806 -7.216 1.00 26.72 40 ALA B O 1
ATOM 2519 N N . ILE B 1 44 ? 5.126 26.054 -5.178 1.00 25.54 41 ILE B N 1
ATOM 2520 C CA . ILE B 1 44 ? 4.526 24.730 -5.172 1.00 17.74 41 ILE B CA 1
ATOM 2521 C C . ILE B 1 44 ? 3.361 24.719 -6.159 1.00 18.22 41 ILE B C 1
ATOM 2522 O O . ILE B 1 44 ? 3.232 23.804 -6.966 1.00 18.08 41 ILE B O 1
ATOM 2527 N N . ARG B 1 45 ? 2.524 25.748 -6.093 1.00 30.18 42 ARG B N 1
ATOM 2528 C CA A ARG B 1 45 ? 1.364 25.829 -6.970 0.50 29.43 42 ARG B CA 1
ATOM 2529 C CA B ARG B 1 45 ? 1.364 25.858 -6.971 0.50 29.44 42 ARG B CA 1
ATOM 2530 C C . ARG B 1 45 ? 1.787 25.880 -8.436 1.00 27.33 42 ARG B C 1
ATOM 2531 O O . ARG B 1 45 ? 1.135 25.283 -9.299 1.00 23.85 42 ARG B O 1
ATOM 2546 N N . ALA B 1 46 ? 2.883 26.580 -8.710 1.00 25.51 43 ALA B N 1
ATOM 2547 C CA . ALA B 1 46 ? 3.393 26.713 -10.068 1.00 28.58 43 ALA B CA 1
ATOM 2548 C C . ALA B 1 46 ? 3.995 25.411 -10.583 1.00 25.41 43 ALA B C 1
ATOM 2549 O O . ALA B 1 46 ? 4.096 25.207 -11.792 1.00 22.67 43 ALA B O 1
ATOM 2551 N N . SER B 1 47 ? 4.411 24.541 -9.665 1.00 21.63 44 SER B N 1
ATOM 2552 C CA . SER B 1 47 ? 4.941 23.230 -10.029 1.00 19.55 44 SER B CA 1
ATOM 2553 C C . SER B 1 47 ? 3.829 22.238 -10.354 1.00 18.08 44 SER B C 1
ATOM 2554 O O . SER B 1 47 ? 4.098 21.107 -10.745 1.00 18.54 44 SER B O 1
ATOM 2557 N N . GLY B 1 48 ? 2.578 22.658 -10.187 1.00 29.86 45 GLY B N 1
ATOM 2558 C CA . GLY B 1 48 ? 1.450 21.814 -10.538 1.00 29.67 45 GLY B CA 1
ATOM 2559 C C . GLY B 1 48 ? 0.676 21.242 -9.362 1.00 28.88 45 GLY B C 1
ATOM 2560 O O . GLY B 1 48 ? -0.347 20.589 -9.548 1.00 23.70 45 GLY B O 1
ATOM 2561 N N . ALA B 1 49 ? 1.161 21.489 -8.149 1.00 18.26 46 ALA B N 1
ATOM 2562 C CA . ALA B 1 49 ? 0.540 20.968 -6.937 1.00 18.08 46 ALA B CA 1
ATOM 2563 C C . ALA B 1 49 ? -0.319 22.017 -6.228 1.00 24.60 46 ALA B C 1
ATOM 2564 O O . ALA B 1 49 ? 0.001 23.205 -6.235 1.00 28.37 46 ALA B O 1
ATOM 2566 N N . GLU B 1 50 ? -1.401 21.568 -5.600 1.00 26.29 47 GLU B N 1
ATOM 2567 C CA . GLU B 1 50 ? -2.176 22.421 -4.707 1.00 21.61 47 GLU B CA 1
ATOM 2568 C C . GLU B 1 50 ? -1.366 22.601 -3.426 1.00 21.75 47 GLU B C 1
ATOM 2569 O O . GLU B 1 50 ? -1.075 21.625 -2.737 1.00 26.27 47 GLU B O 1
ATOM 2575 N N . PRO B 1 51 ? -0.996 23.848 -3.100 1.00 23.60 48 PRO B N 1
ATOM 2576 C CA . PRO B 1 51 ? -0.126 24.029 -1.930 1.00 18.43 48 PRO B CA 1
ATOM 2577 C C . PRO B 1 51 ? -0.872 23.858 -0.611 1.00 24.68 48 PRO B C 1
ATOM 2578 O O . PRO B 1 51 ? -2.038 24.225 -0.505 1.00 23.07 48 PRO B O 1
ATOM 2582 N N . LEU B 1 52 ? -0.188 23.318 0.395 1.00 22.36 49 LEU B N 1
ATOM 2583 C CA . LEU B 1 52 ? -0.785 23.128 1.706 1.00 22.04 49 LEU B CA 1
ATOM 2584 C C . LEU B 1 52 ? 0.261 23.498 2.729 1.00 22.77 49 LEU B C 1
ATOM 2585 O O . LEU B 1 52 ? 1.402 23.082 2.600 1.00 23.14 49 LEU B O 1
ATOM 2590 N N . LEU B 1 53 ? -0.112 24.291 3.728 1.00 18.04 50 LEU B N 1
ATOM 2591 C CA . LEU B 1 53 ? 0.815 24.593 4.816 1.00 17.87 50 LEU B CA 1
ATOM 2592 C C . LEU B 1 53 ? 0.757 23.486 5.861 1.00 17.49 50 LEU B C 1
ATOM 2593 O O . LEU B 1 53 ? -0.279 23.258 6.477 1.00 22.41 50 LEU B O 1
ATOM 2598 N N . TRP B 1 54 ? 1.875 22.800 6.068 1.00 29.70 51 TRP B N 1
ATOM 2599 C CA . TRP B 1 54 ? 1.922 21.716 7.039 1.00 16.69 51 TRP B CA 1
ATOM 2600 C C . TRP B 1 54 ? 3.279 21.679 7.740 1.00 16.42 51 TRP B C 1
ATOM 2601 O O . TRP B 1 54 ? 4.317 21.682 7.080 1.00 21.83 51 TRP B O 1
ATOM 2612 N N . PRO B 1 55 ? 3.271 21.662 9.080 1.00 17.78 52 PRO B N 1
ATOM 2613 C CA . PRO B 1 55 ? 2.100 21.690 9.968 1.00 20.47 52 PRO B CA 1
ATOM 2614 C C . PRO B 1 55 ? 1.315 22.998 9.864 1.00 22.12 52 PRO B C 1
ATOM 2615 O O . PRO B 1 55 ? 1.858 24.019 9.443 1.00 24.22 52 PRO B O 1
ATOM 2619 N N . GLY B 1 56 ? 0.040 22.955 10.240 1.00 26.13 53 GLY B N 1
ATOM 2620 C CA . GLY B 1 56 ? -0.823 24.118 10.164 1.00 24.93 53 GLY B CA 1
ATOM 2621 C C . GLY B 1 56 ? -2.185 23.720 9.645 1.00 28.23 53 GLY B C 1
ATOM 2622 O O . GLY B 1 56 ? -3.175 23.757 10.375 1.00 28.71 53 GLY B O 1
ATOM 2623 N N . GLU B 1 57 ? -2.233 23.330 8.378 1.00 18.20 54 GLU B N 1
ATOM 2624 C CA . GLU B 1 57 ? -3.456 22.784 7.803 1.00 29.20 54 GLU B CA 1
ATOM 2625 C C . GLU B 1 57 ? -3.389 21.264 7.871 1.00 31.86 54 GLU B C 1
ATOM 2626 O O . GLU B 1 57 ? -2.334 20.675 7.648 1.00 37.21 54 GLU B O 1
ATOM 2632 N N . GLU B 1 58 ? -4.506 20.626 8.194 1.00 29.67 55 GLU B N 1
ATOM 2633 C CA . GLU B 1 58 ? -4.528 19.171 8.241 1.00 30.37 55 GLU B CA 1
ATOM 2634 C C . GLU B 1 58 ? -4.842 18.612 6.868 1.00 29.16 55 GLU B C 1
ATOM 2635 O O . GLU B 1 58 ? -5.753 19.088 6.188 1.00 25.77 55 GLU B O 1
ATOM 2641 N N . PRO B 1 59 ? -4.065 17.611 6.441 1.00 28.39 56 PRO B N 1
ATOM 2642 C CA . PRO B 1 59 ? -4.256 17.001 5.124 1.00 28.36 56 PRO B CA 1
ATOM 2643 C C . PRO B 1 59 ? -5.570 16.242 5.071 1.00 20.02 56 PRO B C 1
ATOM 2644 O O . PRO B 1 59 ? -5.990 15.655 6.066 1.00 20.12 56 PRO B O 1
ATOM 2648 N N . SER B 1 60 ? -6.229 16.269 3.921 1.00 28.30 57 SER B N 1
ATOM 2649 C CA A SER B 1 60 ? -7.434 15.479 3.731 0.50 27.84 57 SER B CA 1
ATOM 2650 C CA B SER B 1 60 ? -7.436 15.482 3.732 0.50 27.84 57 SER B CA 1
ATOM 2651 C C . SER B 1 60 ? -7.065 14.141 3.111 1.00 29.23 57 SER B C 1
ATOM 2652 O O . SER B 1 60 ? -7.046 14.000 1.889 1.00 29.32 57 SER B O 1
ATOM 2657 N N . LEU B 1 61 ? -6.762 13.164 3.962 1.00 21.35 58 LEU B N 1
ATOM 2658 C CA . LEU B 1 61 ? -6.301 11.854 3.506 1.00 18.72 58 LEU B CA 1
ATOM 2659 C C . LEU B 1 61 ? -7.349 11.061 2.726 1.00 17.63 58 LEU B C 1
ATOM 2660 O O . LEU B 1 61 ? -7.006 10.200 1.919 1.00 17.55 58 LEU B O 1
ATOM 2665 N N . ASP B 1 62 ? -8.619 11.336 2.985 1.00 24.10 59 ASP B N 1
ATOM 2666 C CA . ASP B 1 62 ? -9.684 10.656 2.265 1.00 24.58 59 ASP B CA 1
ATOM 2667 C C . ASP B 1 62 ? -9.462 10.849 0.773 1.00 25.09 59 ASP B C 1
ATOM 2668 O O . ASP B 1 62 ? -9.312 11.976 0.308 1.00 24.46 59 ASP B O 1
ATOM 2673 N N . GLY B 1 63 ? -9.429 9.749 0.025 1.00 28.89 60 GLY B N 1
ATOM 2674 C CA . GLY B 1 63 ? -9.243 9.805 -1.412 1.00 25.57 60 GLY B CA 1
ATOM 2675 C C . GLY B 1 63 ? -7.808 9.819 -1.921 1.00 23.30 60 GLY B C 1
ATOM 2676 O O . GLY B 1 63 ? -7.570 9.643 -3.116 1.00 22.29 60 GLY B O 1
ATOM 2677 N N . VAL B 1 64 ? -6.835 10.028 -1.040 1.00 21.11 61 VAL B N 1
ATOM 2678 C CA . VAL B 1 64 ? -5.454 10.018 -1.494 1.00 17.79 61 VAL B CA 1
ATOM 2679 C C . VAL B 1 64 ? -5.058 8.593 -1.885 1.00 17.35 61 VAL B C 1
ATOM 2680 O O . VAL B 1 64 ? -5.352 7.649 -1.155 1.00 18.05 61 VAL B O 1
ATOM 2684 N N . THR B 1 65 ? -4.397 8.434 -3.028 1.00 23.27 62 THR B N 1
ATOM 2685 C CA . THR B 1 65 ? -4.005 7.104 -3.501 1.00 25.23 62 THR B CA 1
ATOM 2686 C C . THR B 1 65 ? -2.501 6.853 -3.454 1.00 20.98 62 THR B C 1
ATOM 2687 O O . THR B 1 65 ? -2.066 5.703 -3.442 1.00 16.58 62 THR B O 1
ATOM 2691 N N . HIS B 1 66 ? -1.714 7.927 -3.434 1.00 19.66 63 HIS B N 1
ATOM 2692 C CA . HIS B 1 66 ? -0.261 7.818 -3.446 1.00 27.92 63 HIS B CA 1
ATOM 2693 C C . HIS B 1 66 ? 0.341 8.780 -2.445 1.00 15.71 63 HIS B C 1
ATOM 2694 O O . HIS B 1 66 ? -0.115 9.911 -2.301 1.00 15.87 63 HIS B O 1
ATOM 2701 N N . LEU B 1 67 ? 1.384 8.332 -1.758 1.00 15.33 64 LEU B N 1
ATOM 2702 C CA . LEU B 1 67 ? 2.119 9.178 -0.836 1.00 23.11 64 LEU B CA 1
ATOM 2703 C C . LEU B 1 67 ? 3.541 9.361 -1.350 1.00 14.78 64 LEU B C 1
ATOM 2704 O O . LEU B 1 67 ? 4.159 8.411 -1.818 1.00 14.65 64 LEU B O 1
ATOM 2709 N N . LEU B 1 68 ? 4.031 10.593 -1.306 1.00 14.72 65 LEU B N 1
ATOM 2710 C CA . LEU B 1 68 ? 5.439 10.861 -1.558 1.00 16.11 65 LEU B CA 1
ATOM 2711 C C . LEU B 1 68 ? 5.992 11.661 -0.390 1.00 14.30 65 LEU B C 1
ATOM 2712 O O . LEU B 1 68 ? 5.434 12.691 -0.006 1.00 14.47 65 LEU B O 1
ATOM 2717 N N . ILE B 1 69 ? 7.086 11.174 0.185 1.00 14.03 66 ILE B N 1
ATOM 2718 C CA . ILE B 1 69 ? 7.688 11.805 1.354 1.00 18.82 66 ILE B CA 1
ATOM 2719 C C . ILE B 1 69 ? 9.090 12.311 1.040 1.00 13.75 66 ILE B C 1
ATOM 2720 O O . ILE B 1 69 ? 9.987 11.520 0.751 1.00 13.57 66 ILE B O 1
ATOM 2725 N N . SER B 1 70 ? 9.270 13.627 1.090 1.00 13.84 67 SER B N 1
ATOM 2726 C CA . SER B 1 70 ? 10.573 14.232 0.820 1.00 13.73 67 SER B CA 1
ATOM 2727 C C . SER B 1 70 ? 11.207 14.879 2.049 1.00 19.82 67 SER B C 1
ATOM 2728 O O . SER B 1 70 ? 12.348 15.306 1.984 1.00 17.85 67 SER B O 1
ATOM 2731 N N . THR B 1 71 ? 10.471 14.973 3.152 1.00 17.46 68 THR B N 1
ATOM 2732 C CA A THR B 1 71 ? 10.993 15.717 4.292 0.50 15.52 68 THR B CA 1
ATOM 2733 C CA B THR B 1 71 ? 10.917 15.666 4.362 0.50 13.90 68 THR B CA 1
ATOM 2734 C C . THR B 1 71 ? 12.120 14.975 5.004 1.00 13.73 68 THR B C 1
ATOM 2735 O O . THR B 1 71 ? 12.068 13.773 5.245 1.00 13.61 68 THR B O 1
ATOM 2742 N N . ALA B 1 72 ? 13.171 15.721 5.299 1.00 18.45 69 ALA B N 1
ATOM 2743 C CA . ALA B 1 72 ? 14.332 15.140 5.945 1.00 24.87 69 ALA B CA 1
ATOM 2744 C C . ALA B 1 72 ? 13.979 14.710 7.369 1.00 22.56 69 ALA B C 1
ATOM 2745 O O . ALA B 1 72 ? 13.109 15.313 8.002 1.00 18.51 69 ALA B O 1
ATOM 2747 N N . PRO B 1 73 ? 14.633 13.643 7.861 1.00 13.67 70 PRO B N 1
ATOM 2748 C CA . PRO B 1 73 ? 14.431 13.173 9.236 1.00 14.57 70 PRO B CA 1
ATOM 2749 C C . PRO B 1 73 ? 15.164 14.098 10.184 1.00 14.00 70 PRO B C 1
ATOM 2750 O O . PRO B 1 73 ? 16.064 14.812 9.748 1.00 17.23 70 PRO B O 1
ATOM 2754 N N . ASP B 1 74 ? 14.760 14.107 11.446 1.00 14.19 71 ASP B N 1
ATOM 2755 C CA . ASP B 1 74 ? 15.528 14.799 12.471 1.00 14.44 71 ASP B CA 1
ATOM 2756 C C . ASP B 1 74 ? 15.961 13.778 13.508 1.00 14.53 71 ASP B C 1
ATOM 2757 O O . ASP B 1 74 ? 15.973 12.581 13.240 1.00 14.37 71 ASP B O 1
ATOM 2762 N N . SER B 1 75 ? 16.356 14.241 14.686 1.00 15.86 72 SER B N 1
ATOM 2763 C CA . SER B 1 75 ? 16.856 13.313 15.687 1.00 14.98 72 SER B CA 1
ATOM 2764 C C . SER B 1 75 ? 15.804 12.326 16.205 1.00 14.97 72 SER B C 1
ATOM 2765 O O . SER B 1 75 ? 16.135 11.376 16.901 1.00 16.74 72 SER B O 1
ATOM 2768 N N . GLY B 1 76 ? 14.538 12.538 15.844 1.00 14.86 73 GLY B N 1
ATOM 2769 C CA . GLY B 1 76 ? 13.473 11.652 16.276 1.00 22.72 73 GLY B CA 1
ATOM 2770 C C . GLY B 1 76 ? 13.078 10.663 15.191 1.00 20.02 73 GLY B C 1
ATOM 2771 O O . GLY B 1 76 ? 12.301 9.741 15.424 1.00 18.73 73 GLY B O 1
ATOM 2772 N N . GLY B 1 77 ? 13.647 10.837 14.007 1.00 16.95 74 GLY B N 1
ATOM 2773 C CA . GLY B 1 77 ? 13.294 10.003 12.876 1.00 14.11 74 GLY B CA 1
ATOM 2774 C C . GLY B 1 77 ? 12.464 10.806 11.903 1.00 14.02 74 GLY B C 1
ATOM 2775 O O . GLY B 1 77 ? 12.804 11.935 11.550 1.00 14.04 74 GLY B O 1
ATOM 2776 N N . ASP B 1 78 ? 11.355 10.220 11.469 1.00 13.97 75 ASP B N 1
ATOM 2777 C CA . ASP B 1 78 ? 10.532 10.841 10.444 1.00 18.56 75 ASP B CA 1
ATOM 2778 C C . ASP B 1 78 ? 9.431 11.729 11.027 1.00 15.25 75 ASP B C 1
ATOM 2779 O O . ASP B 1 78 ? 8.601 11.268 11.797 1.00 14.26 75 ASP B O 1
ATOM 2784 N N . PRO B 1 79 ? 9.449 13.021 10.675 1.00 16.15 76 PRO B N 1
ATOM 2785 C CA . PRO B 1 79 ? 8.501 13.973 11.261 1.00 14.46 76 PRO B CA 1
ATOM 2786 C C . PRO B 1 79 ? 7.077 13.729 10.769 1.00 14.53 76 PRO B C 1
ATOM 2787 O O . PRO B 1 79 ? 6.126 13.998 11.500 1.00 16.18 76 PRO B O 1
ATOM 2791 N N . VAL B 1 80 ? 6.928 13.197 9.566 1.00 14.38 77 VAL B N 1
ATOM 2792 C CA . VAL B 1 80 ? 5.577 12.936 9.059 1.00 14.49 77 VAL B CA 1
ATOM 2793 C C . VAL B 1 80 ? 4.899 11.810 9.844 1.00 14.96 77 VAL B C 1
ATOM 2794 O O . VAL B 1 80 ? 3.736 11.922 10.247 1.00 14.75 77 VAL B O 1
ATOM 2798 N N . LEU B 1 81 ? 5.629 10.723 10.062 1.00 14.37 78 LEU B N 1
ATOM 2799 C CA . LEU B 1 81 ? 5.138 9.635 10.899 1.00 14.43 78 LEU B CA 1
ATOM 2800 C C . LEU B 1 81 ? 4.908 10.062 12.355 1.00 14.63 78 LEU B C 1
ATOM 2801 O O . LEU B 1 81 ? 3.993 9.573 13.018 1.00 15.91 78 LEU B O 1
ATOM 2806 N N . ALA B 1 82 ? 5.751 10.955 12.870 1.00 23.27 79 ALA B N 1
ATOM 2807 C CA . ALA B 1 82 ? 5.576 11.418 14.241 1.00 22.60 79 ALA B CA 1
ATOM 2808 C C . ALA B 1 82 ? 4.241 12.143 14.400 1.00 21.93 79 ALA B C 1
ATOM 2809 O O . ALA B 1 82 ? 3.627 12.093 15.463 1.00 21.12 79 ALA B O 1
ATOM 2811 N N . ALA B 1 83 ? 3.781 12.784 13.327 1.00 22.99 80 ALA B N 1
ATOM 2812 C CA . ALA B 1 83 ? 2.550 13.572 13.363 1.00 19.63 80 ALA B CA 1
ATOM 2813 C C . ALA B 1 83 ? 1.315 12.810 12.890 1.00 27.33 80 ALA B C 1
ATOM 2814 O O . ALA B 1 83 ? 0.221 13.013 13.420 1.00 23.79 80 ALA B O 1
ATOM 2816 N N . LEU B 1 84 ? 1.488 11.940 11.899 1.00 21.04 81 LEU B N 1
ATOM 2817 C CA . LEU B 1 84 ? 0.347 11.319 11.221 1.00 23.10 81 LEU B CA 1
ATOM 2818 C C . LEU B 1 84 ? 0.439 9.797 11.094 1.00 18.98 81 LEU B C 1
ATOM 2819 O O . LEU B 1 84 ? -0.367 9.176 10.386 1.00 15.51 81 LEU B O 1
ATOM 2824 N N . GLY B 1 85 ? 1.409 9.203 11.778 1.00 20.97 82 GLY B N 1
ATOM 2825 C CA . GLY B 1 85 ? 1.683 7.784 11.654 1.00 22.86 82 GLY B CA 1
ATOM 2826 C C . GLY B 1 85 ? 0.481 6.907 11.946 1.00 25.47 82 GLY B C 1
ATOM 2827 O O . GLY B 1 85 ? 0.219 5.941 11.230 1.00 23.33 82 GLY B O 1
ATOM 2828 N N . ASP B 1 86 ? -0.257 7.243 12.998 1.00 24.65 83 ASP B N 1
ATOM 2829 C CA . ASP B 1 86 ? -1.431 6.458 13.361 1.00 20.65 83 ASP B CA 1
ATOM 2830 C C . ASP B 1 86 ? -2.458 6.500 12.233 1.00 18.86 83 ASP B C 1
ATOM 2831 O O . ASP B 1 86 ? -3.016 5.468 11.862 1.00 20.45 83 ASP B O 1
ATOM 2836 N N . GLN B 1 87 ? -2.687 7.688 11.680 1.00 18.63 84 GLN B N 1
ATOM 2837 C CA . GLN B 1 87 ? -3.656 7.835 10.587 1.00 17.24 84 GLN B CA 1
ATOM 2838 C C . GLN B 1 87 ? -3.213 7.121 9.318 1.00 22.53 84 GL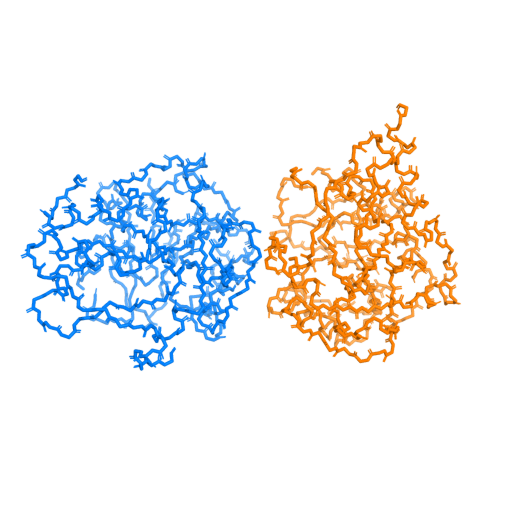N B C 1
ATOM 2839 O O . GLN B 1 87 ? -4.039 6.546 8.601 1.00 27.20 84 GLN B O 1
ATOM 2845 N N . ILE B 1 88 ? -1.917 7.188 9.019 1.00 15.51 85 ILE B N 1
ATOM 2846 C CA . ILE B 1 88 ? -1.389 6.541 7.825 1.00 19.24 85 ILE B CA 1
ATOM 2847 C C . ILE B 1 88 ? -1.496 5.023 7.945 1.00 20.37 85 ILE B C 1
ATOM 2848 O O . ILE B 1 88 ? -1.975 4.353 7.028 1.00 19.17 85 ILE B O 1
ATOM 2853 N N . ALA B 1 89 ? -1.065 4.487 9.086 1.00 18.63 86 ALA B N 1
ATOM 2854 C CA . ALA B 1 89 ? -1.147 3.052 9.334 1.00 20.21 86 ALA B CA 1
ATOM 2855 C C . ALA B 1 89 ? -2.588 2.565 9.204 1.00 26.11 86 ALA B C 1
ATOM 2856 O O . ALA B 1 89 ? -2.853 1.513 8.615 1.00 28.29 86 ALA B O 1
ATOM 2858 N N . ALA B 1 90 ? -3.521 3.353 9.728 1.00 23.39 87 ALA B N 1
ATOM 2859 C CA . ALA B 1 90 ? -4.925 2.971 9.722 1.00 20.69 87 ALA B CA 1
ATOM 2860 C C . ALA B 1 90 ? -5.494 2.964 8.304 1.00 24.38 87 ALA B C 1
ATOM 2861 O O . ALA B 1 90 ? -6.449 2.249 8.022 1.00 21.46 87 ALA B O 1
ATOM 2863 N N . ARG B 1 91 ? -4.895 3.756 7.418 1.00 24.72 88 ARG B N 1
ATOM 2864 C CA . ARG B 1 91 ? -5.375 3.874 6.044 1.00 27.58 88 ARG B CA 1
ATOM 2865 C C . ARG B 1 91 ? -4.500 3.110 5.051 1.00 25.52 88 ARG B C 1
ATOM 2866 O O . ARG B 1 91 ? -4.637 3.288 3.846 1.00 19.50 88 ARG B O 1
ATOM 2874 N N . ALA B 1 92 ? -3.592 2.278 5.558 1.00 24.33 89 ALA B N 1
ATOM 2875 C CA . ALA B 1 92 ? -2.633 1.564 4.711 1.00 20.96 89 ALA B CA 1
ATOM 2876 C C . ALA B 1 92 ? -3.270 0.970 3.454 1.00 22.70 89 ALA B C 1
ATOM 2877 O O . ALA B 1 92 ? -2.749 1.121 2.352 1.00 26.15 89 ALA B O 1
ATOM 2879 N N . ALA B 1 93 ? -4.392 0.288 3.630 1.00 23.71 90 ALA B N 1
ATOM 2880 C CA . ALA B 1 93 ? -5.017 -0.442 2.531 1.00 17.20 90 ALA B CA 1
ATOM 2881 C C . ALA B 1 93 ? -5.522 0.441 1.387 1.00 22.31 90 ALA B C 1
ATOM 2882 O O . ALA B 1 93 ? -5.806 -0.059 0.293 1.00 23.66 90 ALA B O 1
ATOM 2884 N N . GLN B 1 94 ? -5.636 1.745 1.622 1.00 22.73 91 GLN B N 1
ATOM 2885 C CA . GLN B 1 94 ? -6.181 2.633 0.589 1.00 25.01 91 GLN B CA 1
ATOM 2886 C C . GLN B 1 94 ? -5.123 3.077 -0.430 1.00 22.31 91 GLN B C 1
ATOM 2887 O O . GLN B 1 94 ? -5.448 3.459 -1.547 1.00 22.63 91 GLN B O 1
ATOM 2893 N N . PHE B 1 95 ? -3.854 3.028 -0.041 1.00 19.19 92 PHE B N 1
ATOM 2894 C CA . PHE B 1 95 ? -2.785 3.520 -0.903 1.00 16.49 92 PHE B CA 1
ATOM 2895 C C . PHE B 1 95 ? -2.344 2.474 -1.924 1.00 16.63 92 PHE B C 1
ATOM 2896 O O . PHE B 1 95 ? -2.283 1.284 -1.615 1.00 20.48 92 PHE B O 1
ATOM 2904 N N . ARG B 1 96 ? -2.053 2.925 -3.143 1.00 23.90 93 ARG B N 1
ATOM 2905 C CA . ARG B 1 96 ? -1.499 2.056 -4.174 1.00 29.68 93 ARG B CA 1
ATOM 2906 C C . ARG B 1 96 ? 0.011 2.018 -4.026 1.00 22.31 93 ARG B C 1
ATOM 2907 O O . ARG B 1 96 ? 0.660 1.011 -4.306 1.00 18.94 93 ARG B O 1
ATOM 2915 N N . TRP B 1 97 ? 0.566 3.134 -3.573 1.00 23.30 94 TRP B N 1
ATOM 2916 C CA . TRP B 1 97 ? 1.998 3.348 -3.637 1.00 20.57 94 TRP B CA 1
ATOM 2917 C C . TRP B 1 97 ? 2.398 4.407 -2.626 1.00 15.29 94 TRP B C 1
ATOM 2918 O O . TRP B 1 97 ? 1.789 5.474 -2.560 1.00 17.34 94 TRP B O 1
ATOM 2929 N N . VAL B 1 98 ? 3.413 4.095 -1.827 1.00 14.97 95 VAL B N 1
ATOM 2930 C CA . VAL B 1 98 ? 4.049 5.058 -0.942 1.00 29.83 95 VAL B CA 1
ATOM 2931 C C . VAL B 1 98 ? 5.532 5.079 -1.286 1.00 14.37 95 VAL B C 1
ATOM 2932 O O . VAL B 1 98 ? 6.173 4.031 -1.368 1.00 18.29 95 VAL B O 1
ATOM 2936 N N . GLY B 1 99 ? 6.063 6.269 -1.531 1.00 14.22 96 GLY B N 1
ATOM 2937 C CA . GLY B 1 99 ? 7.478 6.424 -1.816 1.00 13.97 96 GLY B CA 1
ATOM 2938 C C . GLY B 1 99 ? 8.153 7.309 -0.790 1.00 13.75 96 GLY B C 1
ATOM 2939 O O . GLY B 1 99 ? 7.753 8.455 -0.580 1.00 13.83 96 GLY B O 1
ATOM 2940 N N . TYR B 1 100 ? 9.178 6.764 -0.140 1.00 13.55 97 TYR B N 1
ATOM 2941 C CA . TYR B 1 100 ? 9.996 7.531 0.799 1.00 13.40 97 TYR B CA 1
ATOM 2942 C C . TYR B 1 100 ? 11.360 7.862 0.183 1.00 14.58 97 TYR B C 1
ATOM 2943 O O . TYR B 1 100 ? 12.079 6.973 -0.274 1.00 13.16 97 TYR B O 1
ATOM 2952 N N . LEU B 1 101 ? 11.701 9.147 0.150 1.00 13.24 98 LEU B N 1
ATOM 2953 C CA . LEU B 1 101 ? 12.978 9.564 -0.412 1.00 13.12 98 LEU B CA 1
ATOM 2954 C C . LEU B 1 101 ? 14.043 9.498 0.676 1.00 13.00 98 LEU B C 1
ATOM 2955 O O . LEU B 1 101 ? 13.967 10.217 1.669 1.00 13.05 98 LEU B O 1
ATOM 2960 N N . SER B 1 102 ? 15.002 8.601 0.490 1.00 12.89 99 SER B N 1
ATOM 2961 C CA . SER B 1 102 ? 16.090 8.423 1.441 1.00 12.83 99 SER B CA 1
ATOM 2962 C C . SER B 1 102 ? 17.406 8.907 0.822 1.00 16.00 99 SER B C 1
ATOM 2963 O O . SER B 1 102 ? 17.391 9.645 -0.154 1.00 15.88 99 SER B O 1
ATOM 2966 N N . THR B 1 103 ? 18.535 8.524 1.418 1.00 16.15 100 THR B N 1
ATOM 2967 C CA . THR B 1 103 ? 19.851 8.873 0.877 1.00 12.70 100 THR B CA 1
ATOM 2968 C C . THR B 1 103 ? 20.821 7.696 1.002 1.00 12.65 100 THR B C 1
ATOM 2969 O O . THR B 1 103 ? 20.553 6.723 1.704 1.00 12.66 100 THR B O 1
ATOM 2973 N N . THR B 1 104 ? 21.955 7.800 0.323 1.00 12.63 101 THR B N 1
ATOM 2974 C CA . THR B 1 104 ? 22.981 6.768 0.397 1.00 15.81 101 THR B CA 1
ATOM 2975 C C . THR B 1 104 ? 23.818 6.859 1.669 1.00 16.91 101 THR B C 1
ATOM 2976 O O . THR B 1 104 ? 24.674 6.015 1.880 1.00 12.76 101 THR B O 1
ATOM 2980 N N . ALA B 1 105 ? 23.583 7.864 2.511 1.00 15.06 102 ALA B N 1
ATOM 2981 C CA . ALA B 1 105 ? 24.377 7.970 3.754 1.00 12.97 102 ALA B CA 1
ATOM 2982 C C . ALA B 1 105 ? 24.090 6.816 4.716 1.00 13.03 102 ALA B C 1
ATOM 2983 O O . ALA B 1 105 ? 24.813 6.621 5.697 1.00 17.45 102 ALA B O 1
ATOM 2985 N N . VAL B 1 106 ? 23.042 6.053 4.432 1.00 12.93 103 VAL B N 1
ATOM 2986 C CA . VAL B 1 106 ? 22.703 4.880 5.227 1.00 13.01 103 VAL B CA 1
ATOM 2987 C C . VAL B 1 106 ? 23.809 3.811 5.213 1.00 13.09 103 VAL B C 1
ATOM 2988 O O . VAL B 1 106 ? 23.876 2.983 6.113 1.00 16.95 103 VAL B O 1
ATOM 2992 N N . TYR B 1 107 ? 24.676 3.834 4.200 1.00 15.76 104 TYR B N 1
ATOM 2993 C CA . TYR B 1 107 ? 25.650 2.756 4.015 1.00 13.09 104 TYR B CA 1
ATOM 2994 C C . TYR B 1 107 ? 26.888 2.963 4.857 1.00 13.79 104 TYR B C 1
ATOM 2995 O O . TYR B 1 107 ? 27.494 2.004 5.333 1.00 18.82 104 TYR B O 1
ATOM 3004 N N . GLY B 1 108 ? 27.263 4.221 5.025 1.00 15.54 105 GLY B N 1
ATOM 3005 C CA . GLY B 1 108 ? 28.450 4.539 5.794 1.00 13.56 105 GLY B CA 1
ATOM 3006 C C . GLY B 1 108 ? 29.721 4.414 4.972 1.00 15.88 105 GLY B C 1
ATOM 3007 O O . GLY B 1 108 ? 29.715 4.536 3.753 1.00 14.67 105 GLY B O 1
ATOM 3008 N N . ASP B 1 109 ? 30.833 4.161 5.653 1.00 13.89 106 ASP B N 1
ATOM 3009 C CA . ASP B 1 109 ? 32.128 4.146 4.999 1.00 13.97 106 ASP B CA 1
ATOM 3010 C C . ASP B 1 109 ? 32.595 2.752 4.574 1.00 18.79 106 ASP B C 1
ATOM 3011 O O . ASP B 1 109 ? 32.670 1.833 5.396 1.00 22.21 106 ASP B O 1
ATOM 3016 N N . HIS B 1 110 ? 32.949 2.616 3.297 1.00 13.79 107 HIS B N 1
ATOM 3017 C CA . HIS B 1 110 ? 33.378 1.335 2.733 1.00 17.45 107 HIS B CA 1
ATOM 3018 C C . HIS B 1 110 ? 34.717 1.434 2.013 1.00 13.97 107 HIS B C 1
ATOM 3019 O O . HIS B 1 110 ? 35.048 0.588 1.178 1.00 14.04 107 HIS B O 1
ATOM 3026 N N . ASP B 1 111 ? 35.488 2.461 2.374 1.00 14.76 108 ASP B N 1
ATOM 3027 C CA . ASP B 1 111 ? 36.768 2.771 1.738 1.00 18.75 108 ASP B CA 1
ATOM 3028 C C . ASP B 1 111 ? 36.766 2.643 0.214 1.00 21.04 108 ASP B C 1
ATOM 3029 O O . ASP B 1 111 ? 37.728 2.156 -0.383 1.00 23.87 108 ASP B O 1
ATOM 3034 N N . GLY B 1 112 ? 35.678 3.072 -0.423 1.00 13.68 109 GLY B N 1
ATOM 3035 C CA . GLY B 1 112 ? 35.625 3.058 -1.872 1.00 23.03 109 GLY B CA 1
ATOM 3036 C C . GLY B 1 112 ? 35.009 1.824 -2.514 1.00 19.08 109 GLY B C 1
ATOM 3037 O O . GLY B 1 112 ? 34.730 1.835 -3.711 1.00 14.36 109 GLY B O 1
ATOM 3038 N N . ALA B 1 113 ? 34.793 0.768 -1.730 1.00 13.66 110 ALA B N 1
ATOM 3039 C CA . ALA B 1 113 ? 34.251 -0.480 -2.254 1.00 16.70 110 ALA B CA 1
ATOM 3040 C C . ALA B 1 113 ? 32.817 -0.250 -2.683 1.00 13.47 110 ALA B C 1
ATOM 3041 O O . ALA B 1 113 ? 32.202 0.731 -2.255 1.00 13.87 110 ALA B O 1
ATOM 3043 N N . TRP B 1 114 ? 32.297 -1.168 -3.498 1.00 13.52 111 TRP B N 1
ATOM 3044 C CA . TRP B 1 114 ? 30.931 -1.088 -4.029 1.00 13.35 111 TRP B CA 1
ATOM 3045 C C . TRP B 1 114 ? 29.876 -1.650 -3.077 1.00 13.38 111 TRP B C 1
ATOM 3046 O O . TRP B 1 114 ? 30.037 -2.728 -2.521 1.00 15.75 111 TRP B O 1
ATOM 3057 N N . VAL B 1 115 ? 28.774 -0.931 -2.917 1.00 13.49 112 VAL B N 1
ATOM 3058 C CA . VAL B 1 115 ? 27.688 -1.422 -2.086 1.00 13.20 112 VAL B CA 1
ATOM 3059 C C . VAL B 1 115 ? 26.440 -1.513 -2.937 1.00 13.14 112 VAL B C 1
ATOM 3060 O O . VAL B 1 115 ? 26.368 -0.890 -3.984 1.00 15.37 112 VAL B O 1
ATOM 3064 N N . ASP B 1 116 ? 25.470 -2.292 -2.483 1.00 13.24 113 ASP B N 1
ATOM 3065 C CA . ASP B 1 116 ? 24.186 -2.369 -3.180 1.00 13.22 113 ASP B CA 1
ATOM 3066 C C . ASP B 1 116 ? 23.015 -2.358 -2.186 1.00 13.20 113 ASP B C 1
ATOM 3067 O O . ASP B 1 116 ? 23.209 -2.133 -0.999 1.00 13.84 113 ASP B O 1
ATOM 3072 N N . GLU B 1 117 ? 21.798 -2.566 -2.669 1.00 13.25 114 GLU B N 1
ATOM 3073 C CA . GLU B 1 117 ? 20.640 -2.507 -1.773 1.00 13.55 114 GLU B CA 1
ATOM 3074 C C . GLU B 1 117 ? 20.628 -3.569 -0.662 1.00 21.51 114 GLU B C 1
ATOM 3075 O O . GLU B 1 117 ? 19.804 -3.495 0.254 1.00 18.43 114 GLU B O 1
ATOM 3081 N N . THR B 1 118 ? 21.534 -4.544 -0.733 1.00 18.40 115 THR B N 1
ATOM 3082 C CA . THR B 1 118 ? 21.548 -5.639 0.238 1.00 14.08 115 THR B CA 1
ATOM 3083 C C . THR B 1 118 ? 22.642 -5.420 1.270 1.00 15.32 115 THR B C 1
ATOM 3084 O O . THR B 1 118 ? 22.710 -6.117 2.281 1.00 18.48 115 THR B O 1
ATOM 3088 N N . THR B 1 119 ? 23.486 -4.433 1.010 1.00 13.80 116 THR B N 1
ATOM 3089 C CA . THR B 1 119 ? 24.569 -4.100 1.933 1.00 13.83 116 THR B CA 1
ATOM 3090 C C . THR B 1 119 ? 24.015 -3.632 3.286 1.00 21.43 116 THR B C 1
ATOM 3091 O O . THR B 1 119 ? 23.066 -2.855 3.346 1.00 13.63 116 THR B O 1
ATOM 3095 N N . PRO B 1 120 ? 24.601 -4.118 4.387 1.00 21.58 117 PRO B N 1
ATOM 3096 C CA . PRO B 1 120 ? 24.122 -3.692 5.707 1.00 22.82 117 PRO B CA 1
ATOM 3097 C C . PRO B 1 120 ? 24.341 -2.201 5.941 1.00 23.03 117 PRO B C 1
ATOM 3098 O O . PRO B 1 120 ? 25.274 -1.614 5.390 1.00 22.75 117 PRO B O 1
ATOM 3102 N N . LEU B 1 121 ? 23.485 -1.601 6.758 1.00 22.31 118 LEU B N 1
ATOM 3103 C CA . LEU B 1 121 ? 23.548 -0.172 7.015 1.00 15.34 118 LEU B CA 1
ATOM 3104 C C . LEU B 1 121 ? 24.434 0.130 8.213 1.00 20.64 118 LEU B C 1
ATOM 3105 O O . LEU B 1 121 ? 24.169 -0.322 9.324 1.00 22.82 118 LEU B O 1
ATOM 3110 N N . THR B 1 122 ? 25.483 0.905 7.972 1.00 22.63 119 THR B N 1
ATOM 3111 C CA . THR B 1 122 ? 26.447 1.237 9.007 1.00 24.20 119 THR B CA 1
ATOM 3112 C C . THR B 1 122 ? 26.824 2.713 8.942 1.00 21.77 119 THR B C 1
ATOM 3113 O O . THR B 1 122 ? 27.989 3.047 8.766 1.00 23.54 119 THR B O 1
ATOM 3117 N N . PRO B 1 123 ? 25.833 3.608 9.081 1.00 22.17 120 PRO B N 1
ATOM 3118 C CA . PRO B 1 123 ? 26.137 5.043 9.000 1.00 19.23 120 PRO B CA 1
ATOM 3119 C C . PRO B 1 123 ? 27.112 5.442 10.098 1.00 18.19 120 PRO B C 1
ATOM 3120 O O . PRO B 1 123 ? 27.031 4.884 11.188 1.00 21.63 120 PRO B O 1
ATOM 3124 N N . THR B 1 124 ? 28.011 6.383 9.825 1.00 22.52 121 THR B N 1
ATOM 3125 C CA . THR B 1 124 ? 28.940 6.854 10.856 1.00 29.88 121 THR B CA 1
ATOM 3126 C C . THR B 1 124 ? 28.642 8.291 11.273 1.00 25.24 121 THR B C 1
ATOM 3127 O O . THR B 1 124 ? 29.318 8.849 12.133 1.00 22.83 121 THR B O 1
ATOM 3131 N N . ALA B 1 125 ? 27.616 8.875 10.664 1.00 17.15 122 ALA B N 1
ATOM 3132 C CA . ALA B 1 125 ? 27.236 10.261 10.909 1.00 28.14 122 ALA B CA 1
ATOM 3133 C C . ALA B 1 125 ? 25.803 10.383 11.440 1.00 23.78 122 ALA B C 1
ATOM 3134 O O . ALA B 1 125 ? 24.961 9.511 11.210 1.00 18.49 122 ALA B O 1
ATOM 3136 N N . ALA B 1 126 ? 25.531 11.480 12.138 1.00 18.35 123 ALA B N 1
ATOM 3137 C CA . ALA B 1 126 ? 24.226 11.711 12.742 1.00 14.86 123 ALA B CA 1
ATOM 3138 C C . ALA B 1 126 ? 23.108 11.607 11.712 1.00 14.47 123 ALA B C 1
ATOM 3139 O O . ALA B 1 126 ? 22.111 10.929 11.952 1.00 20.25 123 ALA B O 1
ATOM 3141 N N . ARG B 1 127 ? 23.283 12.274 10.577 1.00 14.30 124 ARG B N 1
ATOM 3142 C CA . ARG B 1 127 ? 22.261 12.250 9.525 1.00 18.41 124 ARG B CA 1
ATOM 3143 C C . ARG B 1 127 ? 22.003 10.850 8.995 1.00 15.67 124 ARG B C 1
ATOM 3144 O O . ARG B 1 127 ? 20.858 10.493 8.711 1.00 16.22 124 ARG B O 1
ATOM 3152 N N . GLY B 1 128 ? 23.067 10.072 8.824 1.00 15.07 125 GLY B N 1
ATOM 3153 C CA . GLY B 1 128 ? 22.940 8.696 8.372 1.00 21.23 125 GLY B CA 1
ATOM 3154 C C . GLY B 1 128 ? 22.162 7.851 9.365 1.00 18.45 125 GLY B C 1
ATOM 3155 O O . GLY B 1 128 ? 21.274 7.090 8.982 1.00 13.51 125 GLY B O 1
ATOM 3156 N N . ARG B 1 129 ? 22.507 7.969 10.648 1.00 13.93 126 ARG B N 1
ATOM 3157 C CA . ARG B 1 129 ? 21.725 7.310 11.686 1.00 14.07 126 ARG B CA 1
ATOM 3158 C C . ARG B 1 129 ? 20.241 7.706 11.633 1.00 13.96 126 ARG B C 1
ATOM 3159 O O . ARG B 1 129 ? 19.374 6.849 11.753 1.00 14.61 126 ARG B O 1
ATOM 3167 N N . TRP B 1 130 ? 19.950 8.996 11.477 1.00 13.95 127 TRP B N 1
ATOM 3168 C CA . TRP B 1 130 ? 18.554 9.434 11.472 1.00 15.19 127 TRP B CA 1
ATOM 3169 C C . TRP B 1 130 ? 17.857 8.910 10.246 1.00 20.56 127 TRP B C 1
ATOM 3170 O O . TRP B 1 130 ? 16.670 8.636 10.292 1.00 13.62 127 TRP B O 1
ATOM 3181 N N . ARG B 1 131 ? 18.589 8.794 9.145 1.00 13.48 128 ARG B N 1
ATOM 3182 C CA . ARG B 1 131 ? 17.979 8.326 7.895 1.00 13.27 128 ARG B CA 1
ATOM 3183 C C . ARG B 1 131 ? 17.635 6.841 8.000 1.00 13.25 128 ARG B C 1
ATOM 3184 O O . ARG B 1 131 ? 16.607 6.379 7.506 1.00 13.19 128 ARG B O 1
ATOM 3192 N N . VAL B 1 132 ? 18.510 6.087 8.650 1.00 16.15 129 VAL B N 1
ATOM 3193 C CA . VAL B 1 132 ? 18.240 4.674 8.869 1.00 14.70 129 VAL B CA 1
ATOM 3194 C C . VAL B 1 132 ? 17.013 4.538 9.764 1.00 15.54 129 VAL B C 1
ATOM 3195 O O . VAL B 1 132 ? 16.154 3.690 9.524 1.00 13.52 129 VAL B O 1
ATOM 3207 N N . ALA B 1 134 ? 14.520 6.643 10.109 1.00 13.56 131 ALA B N 1
ATOM 3208 C CA . ALA B 1 134 ? 13.312 6.983 9.340 1.00 13.50 131 ALA B CA 1
ATOM 3209 C C . ALA B 1 134 ? 12.887 5.859 8.412 1.00 16.52 131 ALA B C 1
ATOM 3210 O O . ALA B 1 134 ? 11.692 5.562 8.310 1.00 13.47 131 ALA B O 1
ATOM 3212 N N . GLU B 1 135 ? 13.843 5.251 7.715 1.00 13.30 132 GLU B N 1
ATOM 3213 C CA . GLU B 1 135 ? 13.520 4.113 6.853 1.00 14.03 132 GLU B CA 1
ATOM 3214 C C . GLU B 1 135 ? 12.837 3.016 7.672 1.00 13.43 132 GLU B C 1
ATOM 3215 O O . GLU B 1 135 ? 11.819 2.464 7.268 1.00 13.50 132 GLU B O 1
ATOM 3221 N N . GLN B 1 136 ? 13.420 2.689 8.824 1.00 13.56 133 GLN B N 1
ATOM 3222 C CA . GLN B 1 136 ? 12.868 1.638 9.661 1.00 13.79 133 GLN B CA 1
ATOM 3223 C C . GLN B 1 136 ? 11.469 1.979 10.157 1.00 13.89 133 GLN B C 1
ATOM 3224 O O . GLN B 1 136 ? 10.640 1.093 10.334 1.00 15.75 133 GLN B O 1
ATOM 3230 N N . GLN B 1 137 ? 11.204 3.263 10.372 1.00 13.82 134 GLN B N 1
ATOM 3231 C CA . GLN B 1 137 ? 9.922 3.678 10.901 1.00 13.95 134 GLN B CA 1
ATOM 3232 C C . GLN B 1 137 ? 8.887 3.474 9.805 1.00 13.91 134 GLN B C 1
ATOM 3233 O O . GLN B 1 137 ? 7.807 2.960 10.070 1.00 14.09 134 GLN B O 1
ATOM 3239 N N . TRP B 1 138 ? 9.239 3.847 8.578 1.00 13.74 135 TRP B N 1
ATOM 3240 C CA . TRP B 1 138 ? 8.317 3.636 7.442 1.00 13.76 135 TRP B CA 1
ATOM 3241 C C . TRP B 1 138 ? 8.118 2.151 7.157 1.00 15.52 135 TRP B C 1
ATOM 3242 O O . TRP B 1 138 ? 7.007 1.715 6.844 1.00 16.94 135 TRP B O 1
ATOM 3253 N N . GLN B 1 139 ? 9.199 1.385 7.243 1.00 13.83 136 GLN B N 1
ATOM 3254 C CA A GLN B 1 139 ? 9.156 -0.055 6.988 0.50 17.96 136 GLN B CA 1
ATOM 3255 C CA B GLN B 1 139 ? 9.144 -0.051 6.984 0.50 17.99 136 GLN B CA 1
ATOM 3256 C C . GLN B 1 139 ? 8.320 -0.789 8.034 1.00 19.26 136 GLN B C 1
ATOM 3257 O O . GLN B 1 139 ? 7.900 -1.934 7.821 1.00 18.42 136 GLN B O 1
ATOM 3268 N N . ALA B 1 140 ? 8.085 -0.130 9.167 1.00 15.80 137 ALA B N 1
ATOM 3269 C CA . ALA B 1 140 ? 7.375 -0.742 10.285 1.00 18.24 137 ALA B CA 1
ATOM 3270 C C . ALA B 1 140 ? 5.862 -0.567 10.206 1.00 19.14 137 ALA B C 1
ATOM 3271 O O . ALA B 1 140 ? 5.122 -1.228 10.934 1.00 23.10 137 ALA B O 1
ATOM 3273 N N . VAL B 1 141 ? 5.405 0.321 9.326 1.00 19.09 138 VAL B N 1
ATOM 3274 C CA . VAL B 1 141 ? 3.978 0.518 9.109 1.00 21.50 138 VAL B CA 1
ATOM 3275 C C . VAL B 1 141 ? 3.406 -0.722 8.433 1.00 25.70 138 VAL B C 1
ATOM 3276 O O . VAL B 1 141 ? 3.787 -1.058 7.315 1.00 22.85 138 VAL B O 1
ATOM 3280 N N . PRO B 1 142 ? 2.486 -1.414 9.118 1.00 21.70 139 PRO B N 1
ATOM 3281 C CA . PRO B 1 142 ? 2.029 -2.714 8.624 1.00 18.59 139 PRO B CA 1
ATOM 3282 C C . PRO B 1 142 ? 1.287 -2.578 7.301 1.00 15.84 139 PRO B C 1
ATOM 3283 O O . PRO B 1 142 ? 0.467 -1.679 7.168 1.00 18.34 139 PRO B O 1
ATOM 3287 N N . ASN B 1 143 ? 1.627 -3.422 6.333 1.00 15.99 140 ASN B N 1
ATOM 3288 C CA . ASN B 1 143 ? 0.848 -3.555 5.098 1.00 25.21 140 ASN B CA 1
ATOM 3289 C C . ASN B 1 143 ? 0.826 -2.317 4.198 1.00 25.55 140 ASN B C 1
ATOM 3290 O O . ASN B 1 143 ? -0.063 -2.156 3.366 1.00 21.48 140 ASN B O 1
ATOM 3295 N N . LEU B 1 144 ? 1.818 -1.450 4.356 1.00 16.84 141 LEU B N 1
ATOM 3296 C CA . LEU B 1 144 ? 1.927 -0.267 3.510 1.00 17.83 141 LEU B CA 1
ATOM 3297 C C . LEU B 1 144 ? 2.724 -0.616 2.247 1.00 22.52 141 LEU B C 1
ATOM 3298 O O . LEU B 1 144 ? 3.752 -1.288 2.330 1.00 20.72 141 LEU B O 1
ATOM 3303 N N . PRO B 1 145 ? 2.242 -0.185 1.066 1.00 24.77 142 PRO B N 1
ATOM 3304 C CA . PRO B 1 145 ? 2.969 -0.476 -0.179 1.00 25.32 142 PRO B CA 1
ATOM 3305 C C . PRO B 1 145 ? 4.163 0.454 -0.340 1.00 14.99 142 PRO B C 1
ATOM 3306 O O . PRO B 1 145 ? 4.176 1.302 -1.234 1.00 15.00 142 PRO B O 1
ATOM 3310 N N . LEU B 1 146 ? 5.152 0.280 0.539 1.00 14.70 143 LEU B N 1
ATOM 3311 C CA . LEU B 1 146 ? 6.266 1.200 0.686 1.00 15.81 143 LEU B CA 1
ATOM 3312 C C . LEU B 1 146 ? 7.409 0.926 -0.288 1.00 14.28 143 LEU B C 1
ATOM 3313 O O . LEU B 1 146 ? 7.804 -0.215 -0.493 1.00 14.37 143 LEU B O 1
ATOM 3318 N N . HIS B 1 147 ? 7.925 1.992 -0.884 1.00 14.14 144 HIS B N 1
ATOM 3319 C CA . HIS B 1 147 ? 9.125 1.923 -1.711 1.00 16.50 144 HIS B CA 1
ATOM 3320 C C . HIS B 1 147 ? 10.115 2.953 -1.215 1.00 16.42 144 HIS B C 1
ATOM 3321 O O . HIS B 1 147 ? 9.744 4.090 -0.931 1.00 15.68 144 HIS B O 1
ATOM 3328 N N . VAL B 1 148 ? 11.372 2.545 -1.091 1.00 13.54 145 VAL B N 1
ATOM 3329 C CA . VAL B 1 148 ? 12.411 3.412 -0.556 1.00 13.27 145 VAL B CA 1
ATOM 3330 C C . VAL B 1 148 ? 13.441 3.714 -1.637 1.00 13.21 145 VAL B C 1
ATOM 3331 O O . VAL B 1 148 ? 13.970 2.805 -2.273 1.00 13.28 145 VAL B O 1
ATOM 3335 N N . PHE B 1 149 ? 13.710 4.997 -1.847 1.00 13.11 146 PHE B N 1
ATOM 3336 C CA . PHE B 1 149 ? 14.668 5.428 -2.860 1.00 13.90 146 PHE B CA 1
ATOM 3337 C C . PHE B 1 149 ? 15.841 6.143 -2.222 1.00 12.84 146 PHE B C 1
ATOM 3338 O O . PHE B 1 149 ? 15.704 7.273 -1.753 1.00 12.84 146 PHE B O 1
ATOM 3346 N N . ARG B 1 150 ? 16.988 5.477 -2.212 1.00 12.76 147 ARG B N 1
ATOM 3347 C CA . ARG B 1 150 ? 18.197 6.043 -1.625 1.00 12.67 147 ARG B CA 1
ATOM 3348 C C . ARG B 1 150 ? 18.895 6.909 -2.658 1.00 12.66 147 ARG B C 1
ATOM 3349 O O . ARG B 1 150 ? 19.588 6.408 -3.543 1.00 12.65 147 ARG B O 1
ATOM 3357 N N . LEU B 1 151 ? 18.667 8.213 -2.556 1.00 12.69 148 LEU B N 1
ATOM 3358 C CA . LEU B 1 151 ? 19.162 9.170 -3.538 1.00 12.72 148 LEU B CA 1
ATOM 3359 C C . LEU B 1 151 ? 20.625 9.535 -3.319 1.00 15.56 148 LEU B C 1
ATOM 3360 O O . LEU B 1 151 ? 21.080 9.664 -2.178 1.00 14.61 148 LEU B O 1
ATOM 3365 N N . ALA B 1 152 ? 21.354 9.678 -4.425 1.00 16.07 149 ALA B N 1
ATOM 3366 C CA . ALA B 1 152 ? 22.710 10.213 -4.408 1.00 22.38 149 ALA B CA 1
ATOM 3367 C C . ALA B 1 152 ? 22.615 11.732 -4.342 1.00 21.15 149 ALA B C 1
ATOM 3368 O O . ALA B 1 152 ? 21.518 12.280 -4.248 1.00 15.32 149 ALA B O 1
ATOM 3370 N N . GLY B 1 153 ? 23.761 12.408 -4.377 1.00 13.45 150 GLY B N 1
ATOM 3371 C CA . GLY B 1 153 ? 23.773 13.861 -4.426 1.00 13.04 150 GLY B CA 1
ATOM 3372 C C . GLY B 1 153 ? 23.001 14.307 -5.659 1.00 13.11 150 GLY B C 1
ATOM 3373 O O . GLY B 1 153 ? 23.279 13.840 -6.753 1.00 13.10 150 GLY B O 1
ATOM 3374 N N . ILE B 1 154 ? 22.050 15.211 -5.469 1.00 13.20 151 ILE B N 1
ATOM 3375 C CA . ILE B 1 154 ? 21.138 15.607 -6.543 1.00 13.30 151 ILE B CA 1
ATOM 3376 C C . ILE B 1 154 ? 21.656 16.857 -7.249 1.00 23.56 151 ILE B C 1
ATOM 3377 O O . ILE B 1 154 ? 22.160 17.778 -6.602 1.00 21.26 151 ILE B O 1
ATOM 3382 N N . TYR B 1 155 ? 21.551 16.879 -8.575 1.00 13.60 152 TYR B N 1
ATOM 3383 C CA . TYR B 1 155 ? 21.868 18.075 -9.346 1.00 13.87 152 TYR B CA 1
ATOM 3384 C C . TYR B 1 155 ? 20.882 18.205 -10.500 1.00 16.66 152 TYR B C 1
ATOM 3385 O O . TYR B 1 155 ? 20.132 17.283 -10.770 1.00 15.57 152 TYR B O 1
ATOM 3394 N N . GLY B 1 156 ? 20.892 19.357 -11.161 1.00 20.99 153 GLY B N 1
ATOM 3395 C CA . GLY B 1 156 ? 19.947 19.650 -12.223 1.00 17.78 153 GLY B CA 1
ATOM 3396 C C . GLY B 1 156 ? 19.797 21.155 -12.344 1.00 19.17 153 GLY B C 1
ATOM 3397 O O . GLY B 1 156 ? 20.560 21.908 -11.738 1.00 18.37 153 GLY B O 1
ATOM 3398 N N . PRO B 1 157 ? 18.802 21.604 -13.112 1.00 15.36 154 PRO B N 1
ATOM 3399 C CA . PRO B 1 157 ? 18.547 23.038 -13.304 1.00 22.32 154 PRO B CA 1
ATOM 3400 C C . PRO B 1 157 ? 18.448 23.795 -11.977 1.00 28.47 154 PRO B C 1
ATOM 3401 O O . PRO B 1 157 ? 17.586 23.486 -11.156 1.00 27.56 154 PRO B O 1
ATOM 3405 N N . GLY B 1 158 ? 19.333 24.767 -11.774 1.00 26.00 155 GLY B N 1
ATOM 3406 C CA . GLY B 1 158 ? 19.299 25.606 -10.589 1.00 29.81 155 GLY B CA 1
ATOM 3407 C C . GLY B 1 158 ? 19.939 24.956 -9.377 1.00 34.56 155 GLY B C 1
ATOM 3408 O O . GLY B 1 158 ? 19.831 25.459 -8.258 1.00 37.06 155 GLY B O 1
ATOM 3409 N N . ARG B 1 159 ? 20.611 23.833 -9.606 1.00 30.26 156 ARG B N 1
ATOM 3410 C CA . ARG B 1 159 ? 21.225 23.072 -8.530 1.00 25.12 156 ARG B CA 1
ATOM 3411 C C . ARG B 1 159 ? 22.488 22.397 -9.050 1.00 32.93 156 ARG B C 1
ATOM 3412 O O . ARG B 1 159 ? 22.541 21.179 -9.211 1.00 29.08 156 ARG B O 1
ATOM 3420 N N . GLY B 1 160 ? 23.502 23.210 -9.331 1.00 39.86 157 GLY B N 1
ATOM 3421 C CA . GLY B 1 160 ? 24.752 22.716 -9.875 1.00 42.27 157 GLY B CA 1
ATOM 3422 C C . GLY B 1 160 ? 25.920 22.900 -8.923 1.00 44.94 157 GLY B C 1
ATOM 3423 O O . GLY B 1 160 ? 25.735 23.321 -7.780 1.00 43.39 157 GLY B O 1
ATOM 3424 N N . PRO B 1 161 ? 27.135 22.583 -9.396 1.00 48.76 158 PRO B N 1
ATOM 3425 C CA . PRO B 1 161 ? 28.375 22.657 -8.612 1.00 47.91 158 PRO B CA 1
ATOM 3426 C C . PRO B 1 161 ? 28.616 24.057 -8.060 1.00 54.71 158 PRO B C 1
ATOM 3427 O O . PRO B 1 161 ? 29.042 24.219 -6.915 1.00 58.36 158 PRO B O 1
ATOM 3431 N N . PHE B 1 162 ? 28.339 25.057 -8.889 1.00 53.24 159 PHE B N 1
ATOM 3432 C CA . PHE B 1 162 ? 28.528 26.460 -8.538 1.00 54.97 159 PHE B CA 1
ATOM 3433 C C . PHE B 1 162 ? 27.450 26.976 -7.581 1.00 49.82 159 PHE B C 1
ATOM 3434 O O . PHE B 1 162 ? 26.260 26.971 -7.901 1.00 44.36 159 PHE B O 1
ATOM 3442 N N . GLY B 1 168 ? 30.375 32.229 -3.996 1.00 50.89 165 GLY B N 1
ATOM 3443 C CA . GLY B 1 168 ? 31.534 32.344 -3.128 1.00 53.83 165 GLY B CA 1
ATOM 3444 C C . GLY B 1 168 ? 32.796 31.763 -3.741 1.00 58.82 165 GLY B C 1
ATOM 3445 O O . GLY B 1 168 ? 32.879 31.579 -4.957 1.00 57.66 165 GLY B O 1
ATOM 3446 N N . GLY B 1 169 ? 33.780 31.471 -2.894 1.00 60.63 166 GLY B N 1
ATOM 3447 C CA . GLY B 1 169 ? 35.045 30.923 -3.348 1.00 60.08 166 GLY B CA 1
ATOM 3448 C C . GLY B 1 169 ? 34.945 29.468 -3.769 1.00 61.41 166 GLY B C 1
ATOM 3449 O O . GLY B 1 169 ? 34.373 28.642 -3.058 1.00 65.48 166 GLY B O 1
ATOM 3450 N N . ILE B 1 170 ? 35.505 29.152 -4.932 1.00 57.97 167 ILE B N 1
ATOM 3451 C CA . ILE B 1 170 ? 35.499 27.784 -5.432 1.00 55.02 167 ILE B CA 1
ATOM 3452 C C . ILE B 1 170 ? 36.883 27.164 -5.291 1.00 50.66 167 ILE B C 1
ATOM 3453 O O . ILE B 1 170 ? 37.883 27.759 -5.693 1.00 53.84 167 ILE B O 1
ATOM 3458 N N . ARG B 1 171 ? 36.937 25.971 -4.711 1.00 44.64 168 ARG B N 1
ATOM 3459 C CA . ARG B 1 171 ? 38.201 25.270 -4.517 1.00 45.98 168 ARG B CA 1
ATOM 3460 C C . ARG B 1 171 ? 38.075 23.799 -4.899 1.00 39.92 168 ARG B C 1
ATOM 3461 O O . ARG B 1 171 ? 36.989 23.226 -4.836 1.00 37.47 168 ARG B O 1
ATOM 3469 N N . ARG B 1 172 ? 39.189 23.194 -5.296 1.00 31.02 169 ARG B N 1
ATOM 3470 C CA . ARG B 1 172 ? 39.223 21.760 -5.544 1.00 25.53 169 ARG B CA 1
ATOM 3471 C C . ARG B 1 172 ? 39.854 21.048 -4.356 1.00 33.74 169 ARG B C 1
ATOM 3472 O O . ARG B 1 172 ? 41.064 21.118 -4.151 1.00 31.93 169 ARG B O 1
ATOM 3480 N N . ILE B 1 173 ? 39.023 20.373 -3.569 1.00 33.35 170 ILE B N 1
ATOM 3481 C CA . ILE B 1 173 ? 39.503 19.633 -2.410 1.00 30.56 170 ILE B CA 1
ATOM 3482 C C . ILE B 1 173 ? 39.927 18.221 -2.806 1.00 28.94 170 ILE B C 1
ATOM 3483 O O . ILE B 1 173 ? 39.116 17.425 -3.277 1.00 20.05 170 ILE B O 1
ATOM 3488 N N . ILE B 1 174 ? 41.201 17.908 -2.610 1.00 16.29 171 ILE B N 1
ATOM 3489 C CA . ILE B 1 174 ? 41.726 16.610 -3.013 1.00 16.04 171 ILE B CA 1
ATOM 3490 C C . ILE B 1 174 ? 41.917 15.693 -1.814 1.00 26.70 171 ILE B C 1
ATOM 3491 O O . ILE B 1 174 ? 42.904 15.816 -1.080 1.00 21.13 171 ILE B O 1
ATOM 3496 N N . LYS B 1 175 ? 40.969 14.788 -1.600 1.00 15.63 172 LYS B N 1
ATOM 3497 C CA . LYS B 1 175 ? 41.195 13.670 -0.689 1.00 19.94 172 LYS B CA 1
ATOM 3498 C C . LYS B 1 175 ? 41.447 12.410 -1.511 1.00 19.69 172 LYS B C 1
ATOM 3499 O O . LYS B 1 175 ? 40.593 11.976 -2.291 1.00 15.69 172 LYS B O 1
ATOM 3505 N N . PRO B 1 176 ? 42.639 11.829 -1.368 1.00 15.53 173 PRO B N 1
ATOM 3506 C CA . PRO B 1 176 ? 43.031 10.689 -2.201 1.00 17.99 173 PRO B CA 1
ATOM 3507 C C . PRO B 1 176 ? 42.033 9.544 -2.111 1.00 18.97 173 PRO B C 1
ATOM 3508 O O . PRO B 1 176 ? 41.742 9.076 -1.011 1.00 20.67 173 PRO B O 1
ATOM 3512 N N . GLY B 1 177 ? 41.494 9.133 -3.258 1.00 19.02 174 GLY B N 1
ATOM 3513 C CA . GLY B 1 177 ? 40.607 7.989 -3.330 1.00 22.99 174 GLY B CA 1
ATOM 3514 C C . GLY B 1 177 ? 39.135 8.346 -3.215 1.00 17.74 174 GLY B C 1
ATOM 3515 O O . GLY B 1 177 ? 38.269 7.522 -3.500 1.00 21.30 174 GLY B O 1
ATOM 3516 N N . GLN B 1 178 ? 38.850 9.580 -2.814 1.00 16.82 175 GLN B N 1
ATOM 3517 C CA . GLN B 1 178 ? 37.481 10.000 -2.541 1.00 14.03 175 GLN B CA 1
ATOM 3518 C C . GLN B 1 178 ? 36.635 10.165 -3.812 1.00 14.00 175 GLN B C 1
ATOM 3519 O O . GLN B 1 178 ? 37.058 10.806 -4.774 1.00 14.37 175 GLN B O 1
ATOM 3525 N N . VAL B 1 179 ? 35.441 9.586 -3.790 1.00 13.57 176 VAL B N 1
ATOM 3526 C CA . VAL B 1 179 ? 34.424 9.828 -4.832 1.00 13.40 176 VAL B CA 1
ATOM 3527 C C . VAL B 1 179 ? 33.082 10.105 -4.167 1.00 13.76 176 VAL B C 1
ATOM 3528 O O . VAL B 1 179 ? 32.906 9.818 -2.992 1.00 15.28 176 VAL B O 1
ATOM 3532 N N . PHE B 1 180 ? 32.120 10.639 -4.929 1.00 13.23 177 PHE B N 1
ATOM 3533 C CA . PHE B 1 180 ? 30.782 10.865 -4.419 1.00 13.14 177 PHE B CA 1
ATOM 3534 C C . PHE B 1 180 ? 29.846 10.428 -5.515 1.00 13.00 177 PHE B C 1
ATOM 3535 O O . PHE B 1 180 ? 30.247 10.392 -6.668 1.00 13.03 177 PHE B O 1
ATOM 3543 N N . SER B 1 181 ? 28.615 1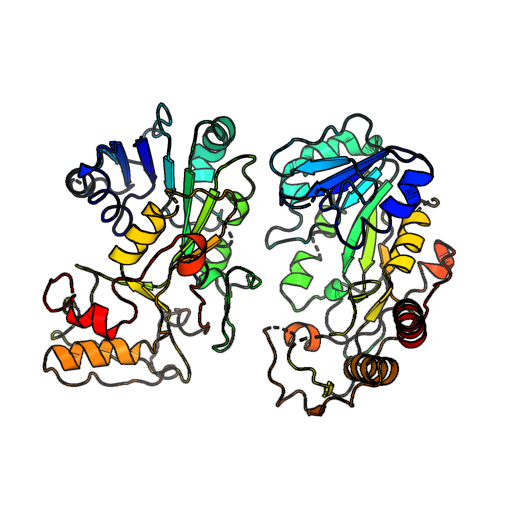0.099 -5.142 1.00 16.78 178 SER B N 1
ATOM 3544 C CA . SER B 1 181 ? 27.612 9.686 -6.114 1.00 18.92 178 SER B CA 1
ATOM 3545 C C . SER B 1 181 ? 26.705 10.854 -6.459 1.00 12.88 178 SER B C 1
ATOM 3546 O O . SER B 1 181 ? 26.430 11.716 -5.622 1.00 14.64 178 SER B O 1
ATOM 3549 N N . ARG B 1 182 ? 26.207 10.870 -7.688 1.00 13.86 179 ARG B N 1
ATOM 3550 C CA . ARG B 1 182 ? 25.371 11.969 -8.128 1.00 13.54 179 ARG B CA 1
ATOM 3551 C C . ARG B 1 182 ? 24.208 11.399 -8.920 1.00 14.94 179 ARG B C 1
ATOM 3552 O O . ARG B 1 182 ? 24.294 10.287 -9.438 1.00 14.14 179 ARG B O 1
ATOM 3560 N N . ILE B 1 183 ? 23.131 12.167 -8.996 1.00 14.38 180 ILE B N 1
ATOM 3561 C CA . ILE B 1 183 ? 21.976 11.804 -9.807 1.00 13.13 180 ILE B CA 1
ATOM 3562 C C . ILE B 1 183 ? 21.283 13.067 -10.305 1.00 13.30 180 ILE B C 1
ATOM 3563 O O . ILE B 1 183 ? 21.086 14.020 -9.557 1.00 13.33 180 ILE B O 1
ATOM 3568 N N . HIS B 1 184 ? 20.907 13.072 -11.579 1.00 20.01 181 HIS B N 1
ATOM 3569 C CA . HIS B 1 184 ? 20.240 14.228 -12.161 1.00 16.75 181 HIS B CA 1
ATOM 3570 C C . HIS B 1 184 ? 18.750 14.155 -11.827 1.00 20.98 181 HIS B C 1
ATOM 3571 O O . HIS B 1 184 ? 18.136 13.095 -11.915 1.00 15.47 181 HIS B O 1
ATOM 3578 N N . VAL B 1 185 ? 18.188 15.282 -11.410 1.00 13.82 182 VAL B N 1
ATOM 3579 C CA . VAL B 1 185 ? 16.857 15.298 -10.833 1.00 17.15 182 VAL B CA 1
ATOM 3580 C C . VAL B 1 185 ? 15.856 14.701 -11.812 1.00 14.05 182 VAL B C 1
ATOM 3581 O O . VAL B 1 185 ? 14.857 14.118 -11.400 1.00 15.25 182 VAL B O 1
ATOM 3585 N N . GLU B 1 186 ? 16.146 14.803 -13.102 1.00 16.99 183 GLU B N 1
ATOM 3586 C CA . GLU B 1 186 ? 15.178 14.323 -14.108 1.00 14.49 183 GLU B CA 1
ATOM 3587 C C . GLU B 1 186 ? 15.165 12.795 -14.183 1.00 16.00 183 GLU B C 1
ATOM 3588 O O . GLU B 1 186 ? 14.179 12.180 -14.601 1.00 18.97 183 GLU B O 1
ATOM 3594 N N . ASP B 1 187 ? 16.269 12.186 -13.771 1.00 18.18 184 ASP B N 1
ATOM 3595 C CA . ASP B 1 187 ? 16.352 10.736 -13.690 1.00 21.09 184 ASP B CA 1
ATOM 3596 C C . ASP B 1 187 ? 15.704 10.187 -12.407 1.00 15.62 184 ASP B C 1
ATOM 3597 O O . ASP B 1 187 ? 15.285 9.025 -12.364 1.00 14.11 184 ASP B O 1
ATOM 3602 N N . ILE B 1 188 ? 15.650 11.003 -11.353 1.00 13.84 185 ILE B N 1
ATOM 3603 C CA . ILE B 1 188 ? 14.845 10.634 -10.190 1.00 13.77 185 ILE B CA 1
ATOM 3604 C C . ILE B 1 188 ? 13.378 10.587 -10.608 1.00 14.06 185 ILE B C 1
ATOM 3605 O O . ILE B 1 188 ? 12.654 9.644 -10.285 1.00 16.06 185 ILE B O 1
ATOM 3610 N N . ALA B 1 189 ? 12.958 11.612 -11.332 1.00 14.25 186 ALA B N 1
ATOM 3611 C CA . ALA B 1 189 ? 11.595 11.660 -11.865 1.00 14.59 186 ALA B CA 1
ATOM 3612 C C . ALA B 1 189 ? 11.247 10.405 -12.665 1.00 17.08 186 ALA B C 1
ATOM 3613 O O . ALA B 1 189 ? 10.120 9.891 -12.577 1.00 19.75 186 ALA B O 1
ATOM 3615 N N . GLN B 1 190 ? 12.193 9.935 -13.471 1.00 14.82 187 GLN B N 1
ATOM 3616 C CA . GLN B 1 190 ? 12.019 8.697 -14.229 1.00 18.67 187 GLN B CA 1
ATOM 3617 C C . GLN B 1 190 ? 11.842 7.502 -13.309 1.00 14.93 187 GLN B C 1
ATOM 3618 O O . GLN B 1 190 ? 10.997 6.654 -13.519 1.00 15.19 187 GLN B O 1
ATOM 3624 N N . VAL B 1 191 ? 12.681 7.414 -12.284 1.00 14.58 188 VAL B N 1
ATOM 3625 C CA . VAL B 1 191 ? 12.643 6.250 -11.437 1.00 14.49 188 VAL B CA 1
ATOM 3626 C C . VAL B 1 191 ? 11.374 6.192 -10.616 1.00 14.57 188 VAL B C 1
ATOM 3627 O O . VAL B 1 191 ? 10.825 5.121 -10.384 1.00 15.14 188 VAL B O 1
ATOM 3631 N N . LEU B 1 192 ? 10.905 7.348 -10.170 1.00 14.51 189 LEU B N 1
ATOM 3632 C CA . LEU B 1 192 ? 9.753 7.395 -9.291 1.00 14.57 189 LEU B CA 1
ATOM 3633 C C . LEU B 1 192 ? 8.536 7.028 -10.122 1.00 14.98 189 LEU B C 1
ATOM 3634 O O . LEU B 1 192 ? 7.693 6.235 -9.707 1.00 15.13 189 LEU B O 1
ATOM 3639 N N . ALA B 1 193 ? 8.468 7.604 -11.308 1.00 15.20 190 ALA B N 1
ATOM 3640 C CA . ALA B 1 193 ? 7.368 7.286 -12.217 1.00 15.66 190 ALA B CA 1
ATOM 3641 C C . ALA B 1 193 ? 7.343 5.807 -12.593 1.00 22.96 190 ALA B C 1
ATOM 3642 O O . ALA B 1 193 ? 6.271 5.211 -12.740 1.00 20.77 190 ALA B O 1
ATOM 3644 N N . ALA B 1 194 ? 8.520 5.220 -12.784 1.00 15.66 191 ALA B N 1
ATOM 3645 C CA . ALA B 1 194 ? 8.618 3.804 -13.130 1.00 21.46 191 ALA B CA 1
ATOM 3646 C C . ALA B 1 194 ? 8.199 2.904 -11.970 1.00 22.28 191 ALA B C 1
ATOM 3647 O O . ALA B 1 194 ? 7.528 1.904 -12.175 1.00 17.94 191 ALA B O 1
ATOM 3649 N N . SER B 1 195 ? 8.615 3.248 -10.755 1.00 15.39 192 SER B N 1
ATOM 3650 C CA . SER B 1 195 ? 8.179 2.504 -9.578 1.00 15.34 192 SER B CA 1
ATOM 3651 C C . SER B 1 195 ? 6.653 2.529 -9.441 1.00 19.67 192 SER B C 1
ATOM 3652 O O . SER B 1 195 ? 6.030 1.511 -9.133 1.00 19.98 192 SER B O 1
ATOM 3663 N N . ALA B 1 197 ? 4.562 2.611 -11.634 1.00 22.73 194 ALA B N 1
ATOM 3664 C CA . ALA B 1 197 ? 3.932 1.805 -12.691 1.00 17.14 194 ALA B CA 1
ATOM 3665 C C . ALA B 1 197 ? 4.128 0.304 -12.441 1.00 28.59 194 ALA B C 1
ATOM 3666 O O . ALA B 1 197 ? 3.353 -0.526 -12.924 1.00 30.97 194 ALA B O 1
ATOM 3668 N N . ARG B 1 198 ? 5.174 -0.025 -11.686 1.00 24.02 195 ARG B N 1
ATOM 3669 C CA . ARG B 1 198 ? 5.497 -1.404 -11.330 1.00 27.53 195 ARG B CA 1
ATOM 3670 C C . ARG B 1 198 ? 5.725 -1.502 -9.830 1.00 21.93 195 ARG B C 1
ATOM 3671 O O . ARG B 1 198 ? 6.865 -1.690 -9.380 1.00 25.79 195 ARG B O 1
ATOM 3679 N N . PRO B 1 199 ? 4.649 -1.360 -9.039 1.00 22.47 196 PRO B N 1
ATOM 3680 C CA . PRO B 1 199 ? 4.812 -1.382 -7.582 1.00 27.12 196 PRO B CA 1
ATOM 3681 C C . PRO B 1 199 ? 5.414 -2.694 -7.093 1.00 26.22 196 PRO B C 1
ATOM 3682 O O . PRO B 1 199 ? 5.161 -3.752 -7.664 1.00 23.81 196 PRO B O 1
ATOM 3686 N N . ASP B 1 200 ? 6.231 -2.604 -6.052 1.00 22.84 197 ASP B N 1
ATOM 3687 C CA . ASP B 1 200 ? 6.863 -3.765 -5.448 1.00 25.41 197 ASP B CA 1
ATOM 3688 C C . ASP B 1 200 ? 7.093 -3.473 -3.971 1.00 23.23 197 ASP B C 1
ATOM 3689 O O . ASP B 1 200 ? 8.208 -3.155 -3.565 1.00 23.35 197 ASP B O 1
ATOM 3694 N N . PRO B 1 201 ? 6.022 -3.571 -3.168 1.00 24.53 198 PRO B N 1
ATOM 3695 C CA . PRO B 1 201 ? 5.999 -3.232 -1.744 1.00 18.06 198 PRO B CA 1
ATOM 3696 C C . PRO B 1 201 ? 7.219 -3.762 -0.992 1.00 15.16 198 PRO B C 1
ATOM 3697 O O . PRO B 1 201 ? 7.538 -4.944 -1.095 1.00 24.22 198 PRO B O 1
ATOM 3701 N N . GLY B 1 202 ? 7.890 -2.891 -0.248 1.00 19.65 199 GLY B N 1
ATOM 3702 C CA . GLY B 1 202 ? 9.068 -3.288 0.499 1.00 22.61 199 GLY B CA 1
ATOM 3703 C C . GLY B 1 202 ? 10.375 -3.009 -0.227 1.00 23.88 199 GLY B C 1
ATOM 3704 O O . GLY B 1 202 ? 11.435 -2.929 0.400 1.00 20.69 199 GLY B O 1
ATOM 3705 N N . ALA B 1 203 ? 10.299 -2.853 -1.545 1.00 18.97 200 ALA B N 1
ATOM 3706 C CA . ALA B 1 203 ? 11.490 -2.671 -2.381 1.00 22.79 200 ALA B CA 1
ATOM 3707 C C . ALA B 1 203 ? 12.331 -1.454 -1.991 1.00 13.96 200 ALA B C 1
ATOM 3708 O O . ALA B 1 203 ? 11.787 -0.392 -1.689 1.00 13.86 200 ALA B O 1
ATOM 3710 N N . VAL B 1 204 ? 13.655 -1.628 -1.986 1.00 29.79 201 VAL B N 1
ATOM 3711 C CA . VAL B 1 204 ? 14.602 -0.521 -1.837 1.00 13.50 201 VAL B CA 1
ATOM 3712 C C . VAL B 1 204 ? 15.396 -0.327 -3.132 1.00 13.52 201 VAL B C 1
ATOM 3713 O O . VAL B 1 204 ? 15.877 -1.291 -3.712 1.00 13.65 201 VAL B O 1
ATOM 3717 N N . TYR B 1 205 ? 15.544 0.915 -3.579 1.00 13.40 202 TYR B N 1
ATOM 3718 C CA . TYR B 1 205 ? 16.281 1.195 -4.809 1.00 13.42 202 TYR B CA 1
ATOM 3719 C C . TYR B 1 205 ? 17.330 2.278 -4.613 1.00 13.17 202 TYR B C 1
ATOM 3720 O O . TYR B 1 205 ? 17.025 3.363 -4.126 1.00 13.06 202 TYR B O 1
ATOM 3729 N N . ASN B 1 206 ? 18.558 1.991 -5.029 1.00 13.11 203 ASN B N 1
ATOM 3730 C CA . ASN B 1 206 ? 19.597 3.012 -5.095 1.00 13.94 203 ASN B CA 1
ATOM 3731 C C . ASN B 1 206 ? 19.383 3.877 -6.321 1.00 13.56 203 ASN B C 1
ATOM 3732 O O . ASN B 1 206 ? 19.296 3.356 -7.430 1.00 14.25 203 ASN B O 1
ATOM 3737 N N . VAL B 1 207 ? 19.304 5.189 -6.127 1.00 12.92 204 VAL B N 1
ATOM 3738 C CA . VAL B 1 207 ? 19.096 6.101 -7.245 1.00 13.01 204 VAL B CA 1
ATOM 3739 C C . VAL B 1 207 ? 20.319 6.984 -7.473 1.00 13.56 204 VAL B C 1
ATOM 3740 O O . VAL B 1 207 ? 20.443 8.078 -6.914 1.00 12.81 204 VAL B O 1
ATOM 3744 N N . CYS B 1 208 ? 21.225 6.481 -8.301 1.00 12.92 205 CYS B N 1
ATOM 3745 C CA . CYS B 1 208 ? 22.434 7.197 -8.657 1.00 12.86 205 CYS B CA 1
ATOM 3746 C C . CYS B 1 208 ? 22.835 6.880 -10.086 1.00 13.00 205 CYS B C 1
ATOM 3747 O O . CYS B 1 208 ? 22.300 5.951 -10.697 1.00 13.16 205 CYS B O 1
ATOM 3750 N N . ASP B 1 209 ? 23.775 7.650 -10.631 1.00 13.80 206 ASP B N 1
ATOM 3751 C CA . ASP B 1 209 ? 24.218 7.414 -12.005 1.00 14.85 206 ASP B CA 1
ATOM 3752 C C . ASP B 1 209 ? 25.341 6.381 -12.075 1.00 13.67 206 ASP B C 1
ATOM 3753 O O . ASP B 1 209 ? 25.689 5.755 -11.062 1.00 15.45 206 ASP B O 1
ATOM 3758 N N . ASP B 1 210 ? 25.915 6.220 -13.262 1.00 13.24 207 ASP B N 1
ATOM 3759 C CA . ASP B 1 210 ? 26.864 5.148 -13.517 1.00 13.28 207 ASP B CA 1
ATOM 3760 C C . ASP B 1 210 ? 28.288 5.453 -13.074 1.00 14.69 207 ASP B C 1
ATOM 3761 O O . ASP B 1 210 ? 29.124 4.561 -13.100 1.00 14.66 207 ASP B O 1
ATOM 3766 N N . GLU B 1 211 ? 28.565 6.698 -12.694 1.00 14.22 208 GLU B N 1
ATOM 3767 C CA . GLU B 1 211 ? 29.952 7.109 -12.466 1.00 13.14 208 GLU B CA 1
ATOM 3768 C C . GLU B 1 211 ? 30.239 7.857 -11.147 1.00 15.87 208 GLU B C 1
ATOM 3769 O O . GLU B 1 211 ? 30.171 9.088 -11.092 1.00 13.50 208 GLU B O 1
ATOM 3775 N N . PRO B 1 212 ? 30.563 7.105 -10.083 1.00 12.98 209 PRO B N 1
ATOM 3776 C CA . PRO B 1 212 ? 31.153 7.678 -8.872 1.00 14.87 209 PRO B CA 1
ATOM 3777 C C . PRO B 1 212 ? 32.307 8.555 -9.305 1.00 14.31 209 PRO B C 1
ATOM 3778 O O . PRO B 1 212 ? 33.163 8.098 -10.073 1.00 14.44 209 PRO B O 1
ATOM 3782 N N . VAL B 1 213 ? 32.336 9.794 -8.827 1.00 13.18 210 VAL B N 1
ATOM 3783 C CA . VAL B 1 213 ? 33.247 10.792 -9.374 1.00 13.36 210 VAL B CA 1
ATOM 3784 C C . VAL B 1 213 ? 33.910 11.598 -8.261 1.00 13.49 210 VAL B C 1
ATOM 3785 O O . VAL B 1 213 ? 33.251 11.999 -7.305 1.00 13.47 210 VAL B O 1
ATOM 3789 N N . PRO B 1 214 ? 35.224 11.834 -8.379 1.00 15.82 211 PRO B N 1
ATOM 3790 C CA . PRO B 1 214 ? 35.850 12.708 -7.383 1.00 22.97 211 PRO B CA 1
ATOM 3791 C C . PRO B 1 214 ? 35.195 14.090 -7.420 1.00 24.86 211 PRO B C 1
ATOM 3792 O O . PRO B 1 214 ? 34.856 14.588 -8.497 1.00 14.06 211 PRO B O 1
ATOM 3796 N N . PRO B 1 215 ? 35.001 14.704 -6.246 1.00 23.09 212 PRO B N 1
ATOM 3797 C CA . PRO B 1 215 ? 34.328 16.006 -6.215 1.00 14.28 212 PRO B CA 1
ATOM 3798 C C . PRO B 1 215 ? 35.123 17.060 -6.995 1.00 17.28 212 PRO B C 1
ATOM 3799 O O . PRO B 1 215 ? 34.532 17.946 -7.603 1.00 14.72 212 PRO B O 1
ATOM 3803 N N . GLN B 1 216 ? 36.450 16.969 -6.974 1.00 16.43 213 GLN B N 1
ATOM 3804 C CA . GLN B 1 216 ? 37.279 17.910 -7.726 1.00 17.42 213 GLN B CA 1
ATOM 3805 C C . GLN B 1 216 ? 37.074 17.827 -9.239 1.00 20.78 213 GLN B C 1
ATOM 3806 O O . GLN B 1 216 ? 37.287 18.811 -9.944 1.00 20.94 213 GLN B O 1
ATOM 3812 N N . ASP B 1 217 ? 36.662 16.658 -9.731 1.00 20.63 214 ASP B N 1
ATOM 3813 C CA . ASP B 1 217 ? 36.463 16.445 -11.162 1.00 19.46 214 ASP B CA 1
ATOM 3814 C C . ASP B 1 217 ? 35.197 17.138 -11.631 1.00 15.50 214 ASP B C 1
ATOM 3815 O O . ASP B 1 217 ? 35.154 17.691 -12.729 1.00 17.63 214 ASP B O 1
ATOM 3820 N N . VAL B 1 218 ? 34.171 17.117 -10.788 1.00 14.53 215 VAL B N 1
ATOM 3821 C CA . VAL B 1 218 ? 32.932 17.817 -11.102 1.00 14.56 215 VAL B CA 1
ATOM 3822 C C . VAL B 1 218 ? 33.165 19.328 -11.152 1.00 14.97 215 VAL B C 1
ATOM 3823 O O . VAL B 1 218 ? 32.661 20.018 -12.037 1.00 15.15 215 VAL B O 1
ATOM 3827 N N . ILE B 1 219 ? 33.937 19.829 -10.190 1.00 15.16 216 ILE B N 1
ATOM 3828 C CA . ILE B 1 219 ? 34.266 21.248 -10.107 1.00 17.91 216 ILE B CA 1
ATOM 3829 C C . ILE B 1 219 ? 35.095 21.706 -11.308 1.00 19.93 216 ILE B C 1
ATOM 3830 O O . ILE B 1 219 ? 34.885 22.795 -11.835 1.00 24.44 216 ILE B O 1
ATOM 3835 N N . ALA B 1 220 ? 36.049 20.879 -11.725 1.00 15.81 217 ALA B N 1
ATOM 3836 C CA . ALA B 1 220 ? 36.888 21.210 -12.873 1.00 18.77 217 ALA B CA 1
ATOM 3837 C C . ALA B 1 220 ? 36.073 21.200 -14.163 1.00 25.23 217 ALA B C 1
ATOM 3838 O O . ALA B 1 220 ? 36.150 22.127 -14.975 1.00 21.86 217 ALA B O 1
ATOM 3840 N N . TYR B 1 221 ? 35.275 20.158 -14.348 1.00 22.05 218 TYR B N 1
ATOM 3841 C CA . TYR B 1 221 ? 34.487 20.070 -15.569 1.00 18.66 218 TYR B CA 1
ATOM 3842 C C . TYR B 1 221 ? 33.505 21.237 -15.659 1.00 22.36 218 TYR B C 1
ATOM 3843 O O . TYR B 1 221 ? 33.280 21.790 -16.735 1.00 27.88 218 TYR B O 1
ATOM 3852 N N . ALA B 1 222 ? 32.932 21.623 -14.523 1.00 17.68 219 ALA B N 1
ATOM 3853 C CA . ALA B 1 222 ? 31.966 22.716 -14.498 1.00 21.44 219 ALA B CA 1
ATOM 3854 C C . ALA B 1 222 ? 32.616 24.040 -14.882 1.00 23.98 219 ALA B C 1
ATOM 3855 O O . ALA B 1 222 ? 32.063 24.806 -15.672 1.00 25.08 219 ALA B O 1
ATOM 3857 N N . ALA B 1 223 ? 33.795 24.295 -14.326 1.00 25.37 220 ALA B N 1
ATOM 3858 C CA . ALA B 1 223 ? 34.557 25.498 -14.646 1.00 28.60 220 ALA B CA 1
ATOM 3859 C C . ALA B 1 223 ? 34.884 25.557 -16.135 1.00 27.87 220 ALA B C 1
ATOM 3860 O O . ALA B 1 223 ? 34.676 26.580 -16.783 1.00 31.64 220 ALA B O 1
ATOM 3862 N N . GLU B 1 224 ? 35.387 24.450 -16.670 1.00 25.79 221 GLU B N 1
ATOM 3863 C CA . GLU B 1 224 ? 35.725 24.354 -18.086 1.00 28.64 221 GLU B CA 1
ATOM 3864 C C . GLU B 1 224 ? 34.515 24.654 -18.982 1.00 30.19 221 GLU B C 1
ATOM 3865 O O . GLU B 1 224 ? 34.614 25.425 -19.940 1.00 29.96 221 GLU B O 1
ATOM 3871 N N . LEU B 1 225 ? 33.373 24.054 -18.661 1.00 22.65 222 LEU B N 1
ATOM 3872 C CA . LEU B 1 225 ? 32.158 24.248 -19.454 1.00 21.46 222 LEU B CA 1
ATOM 3873 C C . LEU B 1 225 ? 31.708 25.710 -19.476 1.00 31.43 222 LEU B C 1
ATOM 3874 O O . LEU B 1 225 ? 31.079 26.165 -20.440 1.00 28.46 222 LEU B O 1
ATOM 3879 N N . GLN B 1 226 ? 32.019 26.438 -18.408 1.00 29.92 223 GLN B N 1
ATOM 3880 C CA . GLN B 1 226 ? 31.602 27.832 -18.294 1.00 36.27 223 GLN B CA 1
ATOM 3881 C C . GLN B 1 226 ? 32.698 28.806 -18.724 1.00 40.47 223 GLN B C 1
ATOM 3882 O O . GLN B 1 226 ? 32.533 30.023 -18.625 1.00 46.07 223 GLN B O 1
ATOM 3888 N N . GLY B 1 227 ? 33.815 28.268 -19.201 1.00 35.45 224 GLY B N 1
ATOM 3889 C CA . GLY B 1 227 ? 34.930 29.093 -19.630 1.00 36.18 224 GLY B CA 1
ATOM 3890 C C . GLY B 1 227 ? 35.657 29.757 -18.472 1.00 42.30 224 GLY B C 1
ATOM 3891 O O . GLY B 1 227 ? 36.502 30.631 -18.674 1.00 46.90 224 GLY B O 1
ATOM 3892 N N . LEU B 1 228 ? 35.330 29.337 -17.254 1.00 36.70 225 LEU B N 1
ATOM 3893 C CA . LEU B 1 228 ? 35.914 29.921 -16.054 1.00 36.79 225 LEU B CA 1
ATOM 3894 C C . LEU B 1 228 ? 37.273 29.306 -15.776 1.00 36.67 225 LEU B C 1
ATOM 3895 O O . LEU B 1 228 ? 37.560 28.194 -16.220 1.00 35.61 225 LEU B O 1
ATOM 3900 N N . PRO B 1 229 ? 38.123 30.031 -15.043 1.00 41.44 226 PRO B N 1
ATOM 3901 C CA . PRO B 1 229 ? 39.448 29.493 -14.731 1.00 42.26 226 PRO B CA 1
ATOM 3902 C C . PRO B 1 229 ? 39.366 28.295 -13.787 1.00 41.23 226 PRO B C 1
ATOM 3903 O O . PRO B 1 229 ? 38.471 28.220 -12.945 1.00 44.60 226 PRO B O 1
ATOM 3907 N N . LEU B 1 230 ? 40.300 27.366 -13.943 1.00 36.85 227 LEU B N 1
ATOM 3908 C CA . LEU B 1 230 ? 40.411 26.219 -13.054 1.00 38.68 227 LEU B CA 1
ATOM 3909 C C . LEU B 1 230 ? 40.687 26.674 -11.620 1.00 37.06 227 LEU B C 1
ATOM 3910 O O . LEU B 1 230 ? 41.675 27.361 -11.361 1.00 38.17 227 LEU B O 1
ATOM 3915 N N . PRO B 1 231 ? 39.801 26.305 -10.683 1.00 35.00 228 PRO B N 1
ATOM 3916 C CA . PRO B 1 231 ? 39.998 26.645 -9.271 1.00 34.81 228 PRO B CA 1
ATOM 3917 C C . PRO B 1 231 ? 41.244 25.975 -8.706 1.00 27.82 228 PRO B C 1
ATOM 3918 O O . PRO B 1 231 ? 41.676 24.948 -9.228 1.00 25.60 228 PRO B O 1
ATOM 3922 N N . PRO B 1 232 ? 41.825 26.557 -7.646 1.00 32.17 229 PRO B N 1
ATOM 3923 C CA . PRO B 1 232 ? 43.021 25.996 -7.007 1.00 35.85 229 PRO B CA 1
ATOM 3924 C C . PRO B 1 232 ? 42.729 24.719 -6.222 1.00 30.65 229 PRO B C 1
ATOM 3925 O O . PRO B 1 232 ? 41.625 24.555 -5.700 1.00 28.25 229 PRO B O 1
ATOM 3929 N N . ALA B 1 233 ? 43.719 23.835 -6.137 1.00 29.75 230 ALA B N 1
ATOM 3930 C CA . ALA B 1 233 ? 43.571 22.573 -5.421 1.00 33.43 230 ALA B CA 1
ATOM 3931 C C . ALA B 1 233 ? 44.304 22.573 -4.078 1.00 38.33 230 ALA B C 1
ATOM 3932 O O . ALA B 1 233 ? 45.375 23.163 -3.937 1.00 31.42 230 ALA B O 1
ATOM 3934 N N . VAL B 1 234 ? 43.714 21.905 -3.093 1.00 37.96 231 VAL B N 1
ATOM 3935 C CA . VAL B 1 234 ? 44.296 21.833 -1.759 1.00 36.84 231 VAL B CA 1
ATOM 3936 C C . VAL B 1 234 ? 44.180 20.425 -1.193 1.00 30.61 231 VAL B C 1
ATOM 3937 O O . VAL B 1 234 ? 43.127 19.795 -1.277 1.00 28.62 231 VAL B O 1
ATOM 3941 N N . ASP B 1 235 ? 45.273 19.927 -0.631 1.00 27.79 232 ASP B N 1
ATOM 3942 C CA . ASP B 1 235 ? 45.256 18.623 0.014 1.00 28.87 232 ASP B CA 1
ATOM 3943 C C . ASP B 1 235 ? 44.187 18.613 1.102 1.00 26.32 232 ASP B C 1
ATOM 3944 O O . ASP B 1 235 ? 44.051 19.578 1.856 1.00 23.98 232 ASP B O 1
ATOM 3949 N N . PHE B 1 236 ? 43.417 17.528 1.170 1.00 21.48 233 PHE B N 1
ATOM 3950 C CA . PHE B 1 236 ? 42.325 17.432 2.135 1.00 25.31 233 PHE B CA 1
ATOM 3951 C C . PHE B 1 236 ? 42.717 17.856 3.559 1.00 25.09 233 PHE B C 1
ATOM 3952 O O . PHE B 1 236 ? 42.001 18.620 4.206 1.00 25.54 233 PHE B O 1
ATOM 3960 N N . ASP B 1 237 ? 43.848 17.361 4.047 1.00 28.78 234 ASP B N 1
ATOM 3961 C CA . ASP B 1 237 ? 44.210 17.586 5.444 1.00 26.98 234 ASP B CA 1
ATOM 3962 C C . ASP B 1 237 ? 44.654 19.021 5.739 1.00 35.39 234 ASP B C 1
ATOM 3963 O O . ASP B 1 237 ? 44.992 19.345 6.880 1.00 31.29 234 ASP B O 1
ATOM 3968 N N . LYS B 1 238 ? 44.667 19.875 4.718 1.00 34.42 235 LYS B N 1
ATOM 3969 C CA . LYS B 1 238 ? 44.916 21.300 4.932 1.00 38.38 235 LYS B CA 1
ATOM 3970 C C . LYS B 1 238 ? 43.712 22.108 4.479 1.00 34.22 235 LYS B C 1
ATOM 3971 O O . LYS B 1 238 ? 43.751 23.335 4.434 1.00 39.15 235 LYS B O 1
ATOM 3977 N N . ALA B 1 239 ? 42.640 21.405 4.142 1.00 30.35 236 ALA B N 1
ATOM 3978 C CA . ALA B 1 239 ? 41.445 22.046 3.626 1.00 32.80 236 ALA B CA 1
ATOM 3979 C C . ALA B 1 239 ? 40.679 22.729 4.748 1.00 40.32 236 ALA B C 1
ATOM 3980 O O . ALA B 1 239 ? 40.691 22.277 5.895 1.00 41.88 236 ALA B O 1
ATOM 3982 N N . ASP B 1 240 ? 40.018 23.826 4.406 1.00 43.30 237 ASP B N 1
ATOM 3983 C CA . ASP B 1 240 ? 39.207 24.564 5.358 1.00 46.15 237 ASP B CA 1
ATOM 3984 C C . ASP B 1 240 ? 37.738 24.239 5.115 1.00 45.56 237 ASP B C 1
ATOM 3985 O O . ASP B 1 240 ? 37.099 24.844 4.255 1.00 46.22 237 ASP B O 1
ATOM 3990 N N . LEU B 1 241 ? 37.209 23.283 5.876 1.00 40.61 238 LEU B N 1
ATOM 3991 C CA . LEU B 1 241 ? 35.877 22.740 5.624 1.00 40.14 238 LEU B CA 1
ATOM 3992 C C . LEU B 1 241 ? 34.893 22.970 6.768 1.00 35.15 238 LEU B C 1
ATOM 3993 O O . LEU B 1 241 ? 35.288 23.141 7.921 1.00 33.43 238 LEU B O 1
ATOM 3998 N N . THR B 1 242 ? 33.607 22.955 6.433 1.00 30.22 239 THR B N 1
ATOM 3999 C CA . THR B 1 242 ? 32.545 22.973 7.431 1.00 32.69 239 THR B CA 1
ATOM 4000 C C . THR B 1 242 ? 32.353 21.566 7.990 1.00 30.77 239 THR B C 1
ATOM 4001 O O . THR B 1 242 ? 32.790 20.587 7.379 1.00 27.48 239 THR B O 1
ATOM 4005 N N . PRO B 1 243 ? 31.694 21.460 9.153 1.00 24.67 240 PRO B N 1
ATOM 4006 C CA . PRO B 1 243 ? 31.385 20.161 9.761 1.00 26.85 240 PRO B CA 1
ATOM 4007 C C . PRO B 1 243 ? 30.654 19.218 8.813 1.00 28.33 240 PRO B C 1
ATOM 4008 O O . PRO B 1 243 ? 31.036 18.051 8.695 1.00 28.52 240 PRO B O 1
ATOM 4025 N N . ALA B 1 245 ? 30.592 19.276 5.603 1.00 32.12 242 ALA B N 1
ATOM 4026 C CA . ALA B 1 245 ? 31.494 18.930 4.509 1.00 27.78 242 ALA B CA 1
ATOM 4027 C C . ALA B 1 245 ? 32.493 17.867 4.945 1.00 27.67 242 ALA B C 1
ATOM 4028 O O . ALA B 1 245 ? 32.667 16.850 4.275 1.00 25.91 242 ALA B O 1
ATOM 4030 N N . ARG B 1 246 ? 33.150 18.105 6.074 1.00 22.44 243 ARG B N 1
ATOM 4031 C CA . ARG B 1 246 ? 34.109 17.146 6.599 1.00 25.42 243 ARG B CA 1
ATOM 4032 C C . ARG B 1 246 ? 33.438 15.796 6.836 1.00 30.73 243 ARG B C 1
ATOM 4033 O O . ARG B 1 246 ? 34.061 14.746 6.676 1.00 34.67 243 ARG B O 1
ATOM 4041 N N . SER B 1 247 ? 32.159 15.831 7.204 1.00 29.52 244 SER B N 1
ATOM 4042 C CA . SER B 1 247 ? 31.392 14.615 7.463 1.00 22.00 244 SER B CA 1
ATOM 4043 C C . SER B 1 247 ? 31.104 13.825 6.180 1.00 23.82 244 SER B C 1
ATOM 4044 O O . SER B 1 247 ? 31.086 12.591 6.190 1.00 23.22 244 SER B O 1
ATOM 4047 N N . PHE B 1 248 ? 30.864 14.534 5.081 1.00 19.21 245 PHE B N 1
ATOM 4048 C CA . PHE B 1 248 ? 30.704 13.881 3.784 1.00 24.29 245 PHE B CA 1
ATOM 4049 C C . PHE B 1 248 ? 31.999 13.209 3.325 1.00 25.12 245 PHE B C 1
ATOM 4050 O O . PHE B 1 248 ? 31.968 12.143 2.716 1.00 23.88 245 PHE B O 1
ATOM 4058 N N . TYR B 1 249 ? 33.132 13.836 3.626 1.00 19.06 246 TYR B N 1
ATOM 4059 C CA . TYR B 1 249 ? 34.437 13.283 3.274 1.00 24.51 246 TYR B CA 1
ATOM 4060 C C . TYR B 1 249 ? 34.874 12.154 4.203 1.00 19.42 246 TYR B C 1
ATOM 4061 O O . TYR B 1 249 ? 35.857 11.470 3.931 1.00 24.78 246 TYR B O 1
ATOM 4070 N N . SER B 1 250 ? 34.134 11.945 5.285 1.00 15.51 247 SER B N 1
ATOM 4071 C CA . SER B 1 250 ? 34.496 10.909 6.251 1.00 21.40 247 SER B CA 1
ATOM 4072 C C . SER B 1 250 ? 34.069 9.516 5.802 1.00 16.17 247 SER B C 1
ATOM 4073 O O . SER B 1 250 ? 34.443 8.520 6.416 1.00 19.09 247 SER B O 1
ATOM 4076 N N . GLU B 1 251 ? 33.283 9.454 4.726 1.00 14.31 248 GLU B N 1
ATOM 4077 C CA . GLU B 1 251 ? 32.803 8.190 4.193 1.00 25.93 248 GLU B CA 1
ATOM 4078 C C . GLU B 1 251 ? 33.047 8.119 2.691 1.00 13.81 248 GLU B C 1
ATOM 4079 O O . GLU B 1 251 ? 32.960 9.128 1.988 1.00 13.75 248 GLU B O 1
ATOM 4085 N N . ASN B 1 252 ? 33.384 6.929 2.219 1.00 14.59 249 ASN B N 1
ATOM 4086 C CA . ASN B 1 252 ? 33.670 6.708 0.809 1.00 19.53 249 ASN B CA 1
ATOM 4087 C C . ASN B 1 252 ? 33.094 5.375 0.347 1.00 13.35 249 ASN B C 1
ATOM 4088 O O . ASN B 1 252 ? 33.342 4.341 0.941 1.00 13.44 249 ASN B O 1
ATOM 4093 N N . LYS B 1 253 ? 32.283 5.386 -0.704 1.00 13.14 250 LYS B N 1
ATOM 4094 C CA . LYS B 1 253 ? 31.816 4.124 -1.208 1.00 13.06 250 LYS B CA 1
ATOM 4095 C C . LYS B 1 253 ? 31.278 4.352 -2.615 1.00 12.92 250 LYS B C 1
ATOM 4096 O O . LYS B 1 253 ? 31.121 5.494 -3.035 1.00 12.89 250 LYS B O 1
ATOM 4102 N N . ARG B 1 254 ? 31.053 3.269 -3.345 1.00 12.91 251 ARG B N 1
ATOM 4103 C CA . ARG B 1 254 ? 30.528 3.360 -4.701 1.00 12.84 251 ARG B CA 1
ATOM 4104 C C . ARG B 1 254 ? 29.218 2.598 -4.713 1.00 12.81 251 ARG B C 1
ATOM 4105 O O . ARG B 1 254 ? 29.119 1.512 -4.149 1.00 12.88 251 ARG B O 1
ATOM 4113 N N . VAL B 1 255 ? 28.194 3.168 -5.340 1.00 13.79 252 VAL B N 1
ATOM 4114 C CA . VAL B 1 255 ? 26.856 2.638 -5.144 1.00 12.72 252 VAL B CA 1
ATOM 4115 C C . VAL B 1 255 ? 26.259 2.081 -6.434 1.00 16.99 252 VAL B C 1
ATOM 4116 O O . VAL B 1 255 ? 26.126 2.807 -7.408 1.00 12.81 252 VAL B O 1
ATOM 4120 N N . ARG B 1 256 ? 25.940 0.788 -6.432 1.00 12.92 253 ARG B N 1
ATOM 4121 C CA . ARG B 1 256 ? 25.337 0.135 -7.600 1.00 13.08 253 ARG B CA 1
ATOM 4122 C C . ARG B 1 256 ? 23.931 0.633 -7.854 1.00 17.40 253 ARG B C 1
ATOM 4123 O O . ARG B 1 256 ? 23.166 0.877 -6.917 1.00 15.96 253 ARG B O 1
ATOM 4131 N N . ASN B 1 257 ? 23.587 0.745 -9.134 1.00 13.26 254 ASN B N 1
ATOM 4132 C CA . ASN B 1 257 ? 22.240 1.127 -9.553 1.00 13.39 254 ASN B CA 1
ATOM 4133 C C . ASN B 1 257 ? 21.598 0.085 -10.446 1.00 20.40 254 ASN B C 1
ATOM 4134 O O . ASN B 1 257 ? 20.756 0.408 -11.289 1.00 13.88 254 ASN B O 1
ATOM 4139 N N . ASP B 1 258 ? 21.976 -1.171 -10.268 1.00 14.52 255 ASP B N 1
ATOM 4140 C CA . ASP B 1 258 ? 21.448 -2.213 -11.150 1.00 18.47 255 ASP B CA 1
ATOM 4141 C C . ASP B 1 258 ? 19.935 -2.402 -11.024 1.00 14.34 255 ASP B C 1
ATOM 4142 O O . ASP B 1 258 ? 19.242 -2.657 -12.014 1.00 17.86 255 ASP B O 1
ATOM 4147 N N . ARG B 1 259 ? 19.408 -2.259 -9.815 1.00 14.19 256 ARG B N 1
ATOM 4148 C CA A ARG B 1 259 ? 17.994 -2.539 -9.582 0.50 14.38 256 ARG B CA 1
ATOM 4149 C CA B ARG B 1 259 ? 17.997 -2.555 -9.595 0.50 14.38 256 ARG B CA 1
ATOM 4150 C C . ARG B 1 259 ? 17.073 -1.660 -10.413 1.00 14.49 256 ARG B C 1
ATOM 4151 O O . ARG B 1 259 ? 16.123 -2.148 -11.019 1.00 14.81 256 ARG B O 1
ATOM 4166 N N . ILE B 1 260 ? 17.348 -0.359 -10.436 1.00 16.52 257 ILE B N 1
ATOM 4167 C CA . ILE B 1 260 ? 16.469 0.555 -11.164 1.00 14.39 257 ILE B CA 1
ATOM 4168 C C . ILE B 1 260 ? 16.452 0.250 -12.658 1.00 26.01 257 ILE B C 1
ATOM 4169 O O . ILE B 1 260 ? 15.445 0.458 -13.328 1.00 14.95 257 ILE B O 1
ATOM 4174 N N . LYS B 1 261 ? 17.565 -0.253 -13.179 1.00 19.91 258 LYS B N 1
ATOM 4175 C CA . LYS B 1 261 ? 17.648 -0.597 -14.593 1.00 22.14 258 LYS B CA 1
ATOM 4176 C C . LYS B 1 261 ? 16.989 -1.942 -14.886 1.00 19.26 258 LYS B C 1
ATOM 4177 O O . LYS B 1 261 ? 16.141 -2.065 -15.786 1.00 18.31 258 LYS B O 1
ATOM 4183 N N . GLU B 1 262 ? 17.388 -2.956 -14.129 1.00 18.47 259 GLU B N 1
ATOM 4184 C CA . GLU B 1 262 ? 16.965 -4.326 -14.419 1.00 20.97 259 GLU B CA 1
ATOM 4185 C C . GLU B 1 262 ? 15.533 -4.649 -13.966 1.00 27.05 259 GLU B C 1
ATOM 4186 O O . GLU B 1 262 ? 14.849 -5.456 -14.599 1.00 29.93 259 GLU B O 1
ATOM 4192 N N . GLU B 1 263 ? 15.071 -4.009 -12.893 1.00 15.68 260 GLU B N 1
ATOM 4193 C CA . GLU B 1 263 ? 13.724 -4.269 -12.381 1.00 21.18 260 GLU B CA 1
ATOM 4194 C C . GLU B 1 263 ? 12.690 -3.230 -12.837 1.00 18.29 260 GLU B C 1
ATOM 4195 O O . GLU B 1 263 ? 11.571 -3.582 -13.214 1.00 24.80 260 GLU B O 1
ATOM 4201 N N . LEU B 1 264 ? 13.072 -1.956 -12.828 1.00 19.67 261 LEU B N 1
ATOM 4202 C CA . LEU B 1 264 ? 12.156 -0.877 -13.211 1.00 21.63 261 LEU B CA 1
ATOM 4203 C C . LEU B 1 264 ? 12.216 -0.491 -14.696 1.00 17.49 261 LEU B C 1
ATOM 4204 O O . LEU B 1 264 ? 11.403 0.304 -15.168 1.00 22.94 261 LEU B O 1
ATOM 4209 N N . GLY B 1 265 ? 13.181 -1.050 -15.420 1.00 16.58 262 GLY B N 1
ATOM 4210 C CA . GLY B 1 265 ? 13.380 -0.749 -16.827 1.00 18.71 262 GLY B CA 1
ATOM 4211 C C . GLY B 1 265 ? 13.832 0.672 -17.123 1.00 17.58 262 GLY B C 1
ATOM 4212 O O . GLY B 1 265 ? 13.536 1.218 -18.189 1.00 16.93 262 GLY B O 1
ATOM 4213 N N . VAL B 1 266 ? 14.555 1.274 -16.184 1.00 17.05 263 VAL B N 1
ATOM 4214 C CA . VAL B 1 266 ? 15.015 2.643 -16.353 1.00 19.95 263 VAL B CA 1
ATOM 4215 C C . VAL B 1 266 ? 16.270 2.715 -17.225 1.00 15.36 263 VAL B C 1
ATOM 4216 O O . VAL B 1 266 ? 17.182 1.904 -17.089 1.00 23.34 263 VAL B O 1
ATOM 4220 N N . ARG B 1 267 ? 16.284 3.673 -18.143 1.00 16.00 264 ARG B N 1
ATOM 4221 C CA . ARG B 1 267 ? 17.489 4.022 -18.880 1.00 16.09 264 ARG B CA 1
ATOM 4222 C C . ARG B 1 267 ? 17.823 5.462 -18.544 1.00 15.15 264 ARG B C 1
ATOM 4223 O O . ARG B 1 267 ? 17.092 6.378 -18.898 1.00 15.30 264 ARG B O 1
ATOM 4231 N N . LEU B 1 268 ? 18.927 5.670 -17.838 1.00 14.81 265 LEU B N 1
ATOM 4232 C CA . LEU B 1 268 ? 19.257 7.010 -17.403 1.00 14.59 265 LEU B CA 1
ATOM 4233 C C . LEU B 1 268 ? 19.414 7.964 -18.574 1.00 14.78 265 LEU B C 1
ATOM 4234 O O . LEU B 1 268 ? 20.076 7.640 -19.559 1.00 14.92 265 LEU B O 1
ATOM 4239 N N . LYS B 1 269 ? 18.817 9.146 -18.449 1.00 15.85 266 LYS B N 1
ATOM 4240 C CA . LYS B 1 269 ? 19.003 10.225 -19.422 1.00 24.63 266 LYS B CA 1
ATOM 4241 C C . LYS B 1 269 ? 20.420 10.764 -19.340 1.00 19.55 266 LYS B C 1
ATOM 4242 O O . LYS B 1 269 ? 21.028 11.101 -20.354 1.00 19.02 266 LYS B O 1
ATOM 4248 N N . TYR B 1 270 ? 20.946 10.841 -18.121 1.00 24.40 267 TYR B N 1
ATOM 4249 C CA . TYR B 1 270 ? 22.278 11.374 -17.898 1.00 19.84 267 TYR B CA 1
ATOM 4250 C C . TYR B 1 270 ? 23.091 10.417 -17.035 1.00 17.98 267 TYR B C 1
ATOM 4251 O O . TYR B 1 270 ? 23.161 10.581 -15.821 1.00 15.94 267 TYR B O 1
ATOM 4260 N N . PRO B 1 271 ? 23.700 9.403 -17.674 1.00 19.59 268 PRO B N 1
ATOM 4261 C CA . PRO B 1 271 ? 24.460 8.336 -17.009 1.00 13.87 268 PRO B CA 1
ATOM 4262 C C . PRO B 1 271 ? 25.684 8.810 -16.249 1.00 13.67 268 PRO B C 1
ATOM 4263 O O . PRO B 1 271 ? 26.174 8.043 -15.430 1.00 13.52 268 PRO B O 1
ATOM 4267 N N . ASN B 1 272 ? 26.170 10.017 -16.524 1.00 13.75 269 ASN B N 1
ATOM 4268 C CA . ASN B 1 272 ? 27.344 10.523 -15.816 1.00 13.65 269 ASN B CA 1
ATOM 4269 C C . ASN B 1 272 ? 27.344 12.046 -15.721 1.00 14.14 269 ASN B C 1
ATOM 4270 O O . ASN B 1 272 ? 26.636 12.729 -16.459 1.00 13.94 269 ASN B O 1
ATOM 4275 N N . TYR B 1 273 ? 28.142 12.568 -14.798 1.00 13.70 270 TYR B N 1
ATOM 4276 C CA . TYR B 1 273 ? 28.167 13.999 -14.512 1.00 13.84 270 TYR B CA 1
ATOM 4277 C C . TYR B 1 273 ? 28.561 14.871 -15.703 1.00 14.13 270 TYR B C 1
ATOM 4278 O O . TYR B 1 273 ? 28.197 16.046 -15.766 1.00 14.33 270 TYR B O 1
ATOM 4287 N N . ARG B 1 274 ? 29.329 14.317 -16.635 1.00 14.19 271 ARG B N 1
ATOM 4288 C CA . ARG B 1 274 ? 29.777 15.113 -17.767 1.00 14.50 271 ARG B CA 1
ATOM 4289 C C . ARG B 1 274 ? 28.609 15.387 -18.694 1.00 14.69 271 ARG B C 1
ATOM 4290 O O . ARG B 1 274 ? 28.361 16.532 -19.031 1.00 14.96 271 ARG B O 1
ATOM 4298 N N . VAL B 1 275 ? 27.890 14.340 -19.078 1.00 14.58 272 VAL B N 1
ATOM 4299 C CA . VAL B 1 275 ? 26.759 14.528 -19.995 1.00 14.81 272 VAL B CA 1
ATOM 4300 C C . VAL B 1 275 ? 25.629 15.315 -19.330 1.00 23.50 272 VAL B C 1
ATOM 4301 O O . VAL B 1 275 ? 24.875 16.039 -20.006 1.00 16.82 272 VAL B O 1
ATOM 4305 N N . GLY B 1 276 ? 25.517 15.162 -18.012 1.00 14.54 273 GLY B N 1
ATOM 4306 C CA . GLY B 1 276 ? 24.608 15.948 -17.199 1.00 14.53 273 GLY B CA 1
ATOM 4307 C C . GLY B 1 276 ? 24.967 17.420 -17.239 1.00 16.15 273 GLY B C 1
ATOM 4308 O O . GLY B 1 276 ? 24.141 18.259 -17.584 1.00 17.73 273 GLY B O 1
ATOM 4309 N N . LEU B 1 277 ? 26.206 17.741 -16.883 1.00 15.47 274 LEU B N 1
ATOM 4310 C CA . LEU B 1 277 ? 26.649 19.128 -16.900 1.00 17.71 274 LEU B CA 1
ATOM 4311 C C . LEU B 1 277 ? 26.636 19.770 -18.291 1.00 21.47 274 LEU B C 1
ATOM 4312 O O . LEU B 1 277 ? 26.372 20.964 -18.415 1.00 20.89 274 LEU B O 1
ATOM 4317 N N . GLU B 1 278 ? 26.898 18.976 -19.329 1.00 21.83 275 GLU B N 1
ATOM 4318 C CA . GLU B 1 278 ? 26.898 19.473 -20.701 1.00 19.39 275 GLU B CA 1
ATOM 4319 C C . GLU B 1 278 ? 25.505 19.896 -21.119 1.00 17.67 275 GLU B C 1
ATOM 4320 O O . GLU B 1 278 ? 25.337 20.909 -21.791 1.00 22.22 275 GLU B O 1
ATOM 4326 N N . ALA B 1 279 ? 24.510 19.117 -20.714 1.00 18.00 276 ALA B N 1
ATOM 4327 C CA . ALA B 1 279 ? 23.126 19.426 -21.054 1.00 19.86 276 ALA B CA 1
ATOM 4328 C C . ALA B 1 279 ? 22.675 20.691 -20.333 1.00 24.57 276 ALA B C 1
ATOM 4329 O O . ALA B 1 279 ? 21.912 21.496 -20.881 1.00 22.76 276 ALA B O 1
ATOM 4331 N N . LEU B 1 280 ? 23.155 20.863 -19.104 1.00 25.08 277 LEU B N 1
ATOM 4332 C CA . LEU B 1 280 ? 22.837 22.045 -18.315 1.00 26.30 277 LEU B CA 1
ATOM 4333 C C . LEU B 1 280 ? 23.487 23.287 -18.917 1.00 28.93 277 LEU B C 1
ATOM 4334 O O . LEU B 1 280 ? 22.844 24.326 -19.052 1.00 32.99 277 LEU B O 1
ATOM 4339 N N . GLN B 1 281 ? 24.762 23.173 -19.276 1.00 18.38 278 GLN B N 1
ATOM 4340 C CA . GLN B 1 281 ? 25.475 24.272 -19.921 1.00 18.73 278 GLN B CA 1
ATOM 4341 C C . GLN B 1 281 ? 24.841 24.657 -21.255 1.00 25.35 278 GLN B C 1
ATOM 4342 O O . GLN B 1 281 ? 24.734 25.837 -21.581 1.00 29.15 278 GLN B O 1
ATOM 4348 N N . ALA B 1 282 ? 24.418 23.656 -22.020 1.00 24.91 279 ALA B N 1
ATOM 4349 C CA . ALA B 1 282 ? 23.830 23.891 -23.341 1.00 26.56 279 ALA B CA 1
ATOM 4350 C C . ALA B 1 282 ? 22.517 24.660 -23.267 1.00 34.51 279 ALA B C 1
ATOM 4351 O O . ALA B 1 282 ? 22.133 25.342 -24.220 1.00 27.60 279 ALA B O 1
ATOM 4353 N N . ASP B 1 283 ? 21.825 24.538 -22.138 1.00 41.33 280 ASP B N 1
ATOM 4354 C CA . ASP B 1 283 ? 20.560 25.236 -21.943 1.00 44.92 280 ASP B CA 1
ATOM 4355 C C . ASP B 1 283 ? 20.785 26.640 -21.391 1.00 39.73 280 ASP B C 1
ATOM 4356 O O . ASP B 1 283 ? 19.888 27.481 -21.425 1.00 43.41 280 ASP B O 1
ATOM 4361 N N . ALA B 1 284 ? 21.990 26.891 -20.892 1.00 36.02 281 ALA B N 1
ATOM 4362 C CA . ALA B 1 284 ? 22.336 28.207 -20.366 1.00 36.36 281 ALA B CA 1
ATOM 4363 C C . ALA B 1 284 ? 23.178 29.002 -21.360 1.00 42.43 281 ALA B C 1
ATOM 4364 O O . ALA B 1 284 ? 23.435 30.189 -21.156 1.00 46.15 281 ALA B O 1
ATOM 4366 N N . GLU B 1 285 ? 23.608 28.343 -22.430 1.00 36.87 282 GLU B N 1
ATOM 4367 C CA . GLU B 1 285 ? 24.539 28.946 -23.378 1.00 35.97 282 GLU B CA 1
ATOM 4368 C C . GLU B 1 285 ? 23.903 30.041 -24.237 1.00 40.85 282 GLU B C 1
ATOM 4369 O O . GLU B 1 285 ? 24.396 31.165 -24.287 1.00 44.09 282 GLU B O 1
ATOM 4375 N N . THR B 1 286 ? 22.812 29.712 -24.917 1.00 35.47 283 THR B N 1
ATOM 4376 C CA . THR B 1 286 ? 22.189 30.659 -25.838 1.00 31.18 283 THR B CA 1
ATOM 4377 C C . THR B 1 286 ? 21.423 31.752 -25.095 1.00 31.56 283 THR B C 1
ATOM 4378 O O . THR B 1 286 ? 20.424 31.494 -24.423 1.00 37.23 283 THR B O 1
#

Nearest PDB structures (foldseek):
  3ius-assembly1_A  TM=1.004E+00  e=7.156E-61  Ruegeria pomeroyi DSS-3
  3ius-assembly2_B  TM=9.696E-01  e=1.388E-56  Ruegeria pomeroyi DSS-3
  2pzl-assembly1_B  TM=7.486E-01  e=5.533E-13  Bordetella bronchiseptica
  2pzk-assembly1_B  TM=7.569E-01  e=2.753E-12  Bordetella bronchiseptica
  2pzl-assembly1_A  TM=7.509E-01  e=1.901E-12  Bordetella bronchiseptica